Protein AF-E3S9B7-F1 (afdb_monomer)

Organism: Pyrenophora teres f. teres (strain 0-1) (NCBI:txid861557)

Solvent-accessible surface area (backbone atoms only — not comparable to full-atom values): 28725 Å² total; per-residue (Å²): 128,71,63,65,60,53,52,48,53,52,48,50,53,51,51,52,51,52,52,51,50,50,51,52,52,50,52,50,54,50,18,51,51,32,56,80,34,47,73,57,43,53,53,49,53,53,51,51,44,54,50,36,45,51,51,52,50,48,41,37,72,74,69,60,47,61,63,69,62,49,48,51,51,46,51,46,50,50,53,52,54,57,58,56,70,49,61,64,68,73,56,87,81,35,70,68,50,50,48,46,57,52,44,53,54,50,51,52,51,54,51,50,52,58,76,66,50,76,68,96,76,80,81,72,94,53,100,80,68,80,62,92,87,63,82,48,73,67,56,52,51,48,46,42,48,57,68,65,37,44,60,60,50,53,52,53,47,48,41,63,30,44,74,71,51,74,87,58,91,84,55,88,74,80,64,55,102,75,63,92,82,84,64,95,87,67,80,78,82,75,85,75,82,86,82,80,87,87,86,90,85,92,84,91,84,91,76,81,96,71,86,78,79,81,72,83,73,68,56,56,63,53,49,50,55,50,50,50,55,50,51,59,60,63,70,56,70,76,91,69,83,88,70,69,80,61,61,51,68,67,61,51,29,37,47,53,41,26,74,78,66,77,45,68,78,92,63,47,93,51,95,60,76,56,39,35,48,79,85,47,72,72,72,88,73,64,89,78,81,77,83,81,51,79,89,68,34,78,62,45,55,69,70,59,65,43,36,61,46,59,52,26,49,51,47,27,28,51,15,62,74,67,72,34,59,73,51,28,53,54,20,48,54,50,30,48,62,61,58,36,75,91,53,88,72,57,61,65,61,55,52,50,50,46,44,29,55,44,34,58,94,89,39,95,57,37,65,48,84,57,90,84,43,59,62,55,50,50,54,46,52,38,51,55,46,36,52,75,75,66,49,51,74,70,53,47,49,53,42,53,64,72,53,64,50,81,76,32,48,62,49,55,52,52,44,49,51,53,50,61,76,41,45,69,61,52,53,52,52,52,52,51,51,53,52,51,52,51,51,49,54,51,52,52,50,51,52,53,52,50,61,59,57,56,52,53,62,53,52,53,52,51,51,52,50,53,55,50,52,52,52,55,52,58,56,63,78,74,111

Structure (mmCIF, N/CA/C/O backbone):
data_AF-E3S9B7-F1
#
_entry.id   AF-E3S9B7-F1
#
loop_
_atom_site.group_PDB
_atom_site.id
_atom_site.type_symbol
_atom_site.label_atom_id
_atom_site.label_alt_id
_atom_site.label_comp_id
_atom_site.label_asym_id
_atom_site.label_entity_id
_atom_site.label_seq_id
_atom_site.pdbx_PDB_ins_code
_atom_site.Cartn_x
_atom_site.Cartn_y
_atom_site.Cartn_z
_atom_site.occupancy
_atom_site.B_iso_or_equiv
_atom_site.auth_seq_id
_atom_site.auth_comp_id
_atom_site.auth_asym_id
_atom_site.auth_atom_id
_atom_site.pdbx_PDB_model_num
ATOM 1 N N . MET A 1 1 ? 52.362 -28.811 9.371 1.00 60.09 1 MET A N 1
ATOM 2 C CA . MET A 1 1 ? 51.488 -28.134 10.358 1.00 60.09 1 MET A CA 1
ATOM 3 C C . MET A 1 1 ? 50.050 -28.290 9.885 1.00 60.09 1 MET A C 1
ATOM 5 O O . MET A 1 1 ? 49.670 -27.632 8.930 1.00 60.09 1 MET A O 1
ATOM 9 N N . TRP A 1 2 ? 49.288 -29.217 10.468 1.00 83.62 2 TRP A N 1
ATOM 10 C CA . TRP A 1 2 ? 47.997 -29.664 9.913 1.00 83.62 2 TRP A CA 1
ATOM 11 C C . TRP A 1 2 ? 46.781 -28.886 10.445 1.00 83.62 2 TRP A C 1
ATOM 13 O O . TRP A 1 2 ? 45.766 -28.796 9.766 1.00 83.62 2 TRP A O 1
ATOM 23 N N . ILE A 1 3 ? 46.903 -28.269 11.625 1.00 88.50 3 ILE A N 1
ATOM 24 C CA . ILE A 1 3 ? 45.806 -27.554 12.296 1.00 88.50 3 ILE A CA 1
ATOM 25 C C . ILE A 1 3 ? 45.472 -26.217 11.613 1.00 88.50 3 ILE A C 1
ATOM 27 O O . ILE A 1 3 ? 44.300 -25.916 11.422 1.00 88.50 3 ILE A O 1
ATOM 31 N N . LEU A 1 4 ? 46.475 -25.419 11.223 1.00 89.06 4 LEU A N 1
ATOM 32 C CA . LEU A 1 4 ? 46.253 -24.086 10.636 1.00 89.06 4 LEU A CA 1
ATOM 33 C C . LEU A 1 4 ? 45.492 -24.123 9.294 1.00 89.06 4 LEU A C 1
ATOM 35 O O . LEU A 1 4 ? 44.547 -23.352 9.150 1.00 89.06 4 LEU A O 1
ATOM 39 N N . PRO A 1 5 ? 45.810 -25.021 8.338 1.00 91.25 5 PRO A N 1
ATOM 40 C CA . PRO A 1 5 ? 45.013 -25.166 7.119 1.00 91.25 5 PRO A CA 1
ATOM 41 C C . PRO A 1 5 ? 43.574 -25.622 7.391 1.00 91.25 5 PRO A C 1
ATOM 43 O O . PRO A 1 5 ? 42.648 -25.108 6.773 1.00 91.25 5 PRO A O 1
ATOM 46 N N . LEU A 1 6 ? 43.370 -26.545 8.340 1.00 89.38 6 LEU A N 1
ATOM 47 C CA . LEU A 1 6 ? 42.041 -27.051 8.704 1.00 89.38 6 LEU A CA 1
ATOM 48 C C . LEU A 1 6 ? 41.181 -25.943 9.330 1.00 89.38 6 LEU A C 1
ATOM 50 O O . LEU A 1 6 ? 40.036 -25.745 8.928 1.00 89.38 6 LEU A O 1
ATOM 54 N N . LEU A 1 7 ? 41.768 -25.150 10.231 1.00 92.44 7 LEU A N 1
ATOM 55 C CA . LEU A 1 7 ? 41.134 -23.958 10.794 1.00 92.44 7 LEU A CA 1
ATOM 56 C C . LEU A 1 7 ? 40.845 -22.898 9.714 1.00 92.44 7 LEU A C 1
ATOM 58 O O . LEU A 1 7 ? 39.806 -22.248 9.763 1.00 92.44 7 LEU A O 1
ATOM 62 N N . GLY A 1 8 ? 41.719 -22.770 8.710 1.00 91.50 8 GLY A N 1
ATOM 63 C CA . GLY A 1 8 ? 41.504 -21.924 7.536 1.00 91.50 8 GLY A CA 1
ATOM 64 C C . GLY A 1 8 ? 40.293 -22.349 6.701 1.00 91.50 8 GLY A C 1
ATOM 65 O O . GLY A 1 8 ? 39.467 -21.504 6.367 1.00 91.50 8 GLY A O 1
ATOM 66 N N . TYR A 1 9 ? 40.123 -23.646 6.423 1.00 93.50 9 TYR A N 1
ATOM 67 C CA . TYR A 1 9 ? 38.936 -24.151 5.717 1.00 93.50 9 TYR A CA 1
ATOM 68 C C . TYR A 1 9 ? 37.648 -23.919 6.511 1.00 93.50 9 TYR A C 1
ATOM 70 O O . TYR A 1 9 ? 36.657 -23.466 5.942 1.00 93.50 9 TYR A O 1
ATOM 78 N N . VAL A 1 10 ? 37.672 -24.157 7.827 1.00 93.44 10 VAL A N 1
ATOM 79 C CA . VAL A 1 10 ? 36.535 -23.844 8.710 1.00 93.44 10 VAL A CA 1
ATOM 80 C C . VAL A 1 10 ? 36.228 -22.344 8.686 1.00 93.44 10 VAL A C 1
ATOM 82 O O . VAL A 1 10 ? 35.067 -21.963 8.573 1.00 93.44 10 VAL A O 1
ATOM 85 N N . GLY A 1 11 ? 37.256 -21.493 8.720 1.00 92.69 11 GLY A N 1
ATOM 86 C CA . GLY A 1 11 ? 37.117 -20.041 8.610 1.00 92.69 11 GLY A CA 1
ATOM 87 C C . GLY A 1 11 ? 36.523 -19.585 7.275 1.00 92.69 11 GLY A C 1
ATOM 88 O O . GLY A 1 11 ? 35.665 -18.710 7.272 1.00 92.69 11 GLY A O 1
ATOM 89 N N . ILE A 1 12 ? 36.908 -20.201 6.152 1.00 95.31 12 ILE A N 1
ATOM 90 C CA . ILE A 1 12 ? 36.329 -19.910 4.829 1.00 95.31 12 ILE A CA 1
ATOM 91 C C . ILE A 1 12 ? 34.856 -20.325 4.780 1.00 95.31 12 ILE A C 1
ATOM 93 O O . ILE A 1 12 ? 34.026 -19.549 4.312 1.00 95.31 12 ILE A O 1
ATOM 97 N N . VAL A 1 13 ? 34.512 -21.512 5.292 1.00 95.12 13 VAL A N 1
ATOM 98 C CA . VAL A 1 13 ? 33.120 -21.993 5.333 1.00 95.12 13 VAL A CA 1
ATOM 99 C C . VAL A 1 13 ? 32.259 -21.091 6.216 1.00 95.12 13 VAL A C 1
ATOM 101 O O . VAL A 1 13 ? 31.191 -20.657 5.788 1.00 95.12 13 VAL A O 1
ATOM 104 N N . LEU A 1 14 ? 32.734 -20.758 7.420 1.00 94.50 14 LEU A N 1
ATOM 105 C CA . LEU A 1 14 ? 32.034 -19.843 8.322 1.00 94.50 14 LEU A CA 1
ATOM 106 C C . LEU A 1 14 ? 31.927 -18.436 7.727 1.00 94.50 14 LEU A C 1
ATOM 108 O O . LEU A 1 14 ? 30.856 -17.843 7.772 1.00 94.50 14 LEU A O 1
ATOM 112 N N . GLY A 1 15 ? 33.001 -17.914 7.134 1.00 93.06 15 GLY A N 1
ATOM 113 C CA . GLY A 1 15 ? 33.011 -16.601 6.490 1.00 93.06 15 GLY A CA 1
ATOM 114 C C 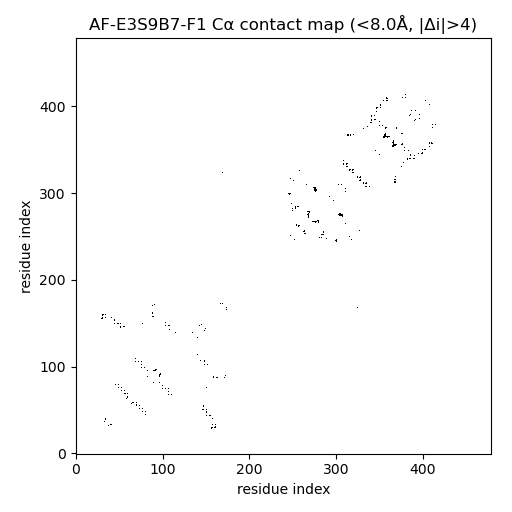. GLY A 1 15 ? 32.035 -16.521 5.318 1.00 93.06 15 GLY A C 1
ATOM 115 O O . GLY A 1 15 ? 31.271 -15.565 5.221 1.00 93.06 15 GLY A O 1
ATOM 116 N N . PHE A 1 16 ? 31.993 -17.553 4.472 1.00 94.69 16 PHE A N 1
ATOM 117 C CA . PHE A 1 16 ? 31.021 -17.658 3.386 1.00 94.69 16 PHE A CA 1
ATOM 118 C C . PHE A 1 16 ? 29.583 -17.747 3.915 1.00 94.69 16 PHE A C 1
ATOM 120 O O . PHE A 1 16 ? 28.701 -17.053 3.407 1.00 94.69 16 PHE A O 1
ATOM 127 N N . ALA A 1 17 ? 29.343 -18.536 4.969 1.00 93.06 17 ALA A N 1
ATOM 128 C CA . ALA A 1 17 ? 28.030 -18.636 5.602 1.00 93.06 17 ALA A CA 1
ATOM 129 C C . ALA A 1 17 ? 27.570 -17.289 6.183 1.00 93.06 17 ALA A C 1
ATOM 131 O O . ALA A 1 17 ? 26.459 -16.849 5.892 1.00 93.06 17 ALA A O 1
ATOM 132 N N . PHE A 1 18 ? 28.432 -16.594 6.933 1.00 93.44 18 PHE A N 1
ATOM 133 C CA . PHE A 1 18 ? 28.127 -15.272 7.485 1.00 93.44 18 PHE A CA 1
ATOM 134 C C . PHE A 1 18 ? 27.903 -14.218 6.399 1.00 93.44 18 PHE A C 1
ATOM 136 O O . PHE A 1 18 ? 26.962 -13.439 6.512 1.00 93.44 18 PHE A O 1
ATOM 143 N N . LEU A 1 19 ? 28.711 -14.209 5.334 1.00 93.50 19 LEU A N 1
ATOM 144 C CA . LEU A 1 19 ? 28.517 -13.304 4.199 1.00 93.50 19 LEU A CA 1
ATOM 145 C C . LEU A 1 19 ? 27.169 -13.552 3.513 1.00 93.50 19 LEU A C 1
ATOM 147 O O . LEU A 1 19 ? 26.436 -12.608 3.227 1.00 93.50 19 LEU A O 1
ATOM 151 N N . THR A 1 20 ? 26.820 -14.819 3.288 1.00 93.44 20 THR A N 1
ATOM 152 C CA . THR A 1 20 ? 25.546 -15.194 2.662 1.00 93.44 20 THR A CA 1
ATOM 153 C C . THR A 1 20 ? 24.365 -14.799 3.547 1.00 93.44 20 THR A C 1
ATOM 155 O O . THR A 1 20 ? 23.406 -14.211 3.053 1.00 93.44 20 THR A O 1
ATOM 158 N N . LEU A 1 21 ? 24.451 -15.050 4.860 1.00 90.56 21 LEU A N 1
ATOM 159 C CA . LEU A 1 21 ? 23.437 -14.627 5.829 1.00 90.56 21 LEU A CA 1
ATOM 160 C C . LEU A 1 21 ? 23.301 -13.102 5.895 1.00 90.56 21 LEU A C 1
ATOM 162 O O . LEU A 1 21 ? 22.181 -12.613 5.973 1.00 90.56 21 LEU A O 1
ATOM 166 N N . ALA A 1 22 ? 24.406 -12.356 5.824 1.00 93.44 22 ALA A N 1
ATOM 167 C CA . ALA A 1 22 ? 24.391 -10.894 5.828 1.00 93.44 22 ALA A CA 1
ATOM 168 C C . ALA A 1 22 ? 23.742 -10.310 4.562 1.00 93.44 22 ALA A C 1
ATOM 170 O O . ALA A 1 22 ? 22.983 -9.347 4.644 1.00 93.44 22 ALA A O 1
ATOM 171 N N . ILE A 1 23 ? 24.005 -10.901 3.390 1.00 89.44 23 ILE A N 1
ATOM 172 C CA . ILE A 1 23 ? 23.344 -10.496 2.141 1.00 89.44 23 ILE A CA 1
ATOM 173 C C . ILE A 1 23 ? 21.855 -10.851 2.202 1.00 89.44 23 ILE A C 1
ATOM 175 O O . ILE A 1 23 ? 21.021 -10.013 1.875 1.00 89.44 23 ILE A O 1
ATOM 179 N N . ALA A 1 24 ? 21.510 -12.057 2.659 1.00 87.50 24 ALA A N 1
ATOM 180 C CA . ALA A 1 24 ? 20.122 -12.493 2.779 1.00 87.50 24 ALA A CA 1
ATOM 181 C C . ALA A 1 24 ? 19.318 -11.609 3.747 1.00 87.50 24 ALA A C 1
ATOM 183 O O . ALA A 1 24 ? 18.222 -11.174 3.401 1.00 87.50 24 ALA A O 1
ATOM 184 N N . SER A 1 25 ? 19.870 -11.289 4.923 1.00 88.75 25 SER A N 1
ATOM 185 C CA . SER A 1 25 ? 19.211 -10.408 5.893 1.00 88.75 25 SER A CA 1
ATOM 186 C C . SER A 1 25 ? 19.112 -8.964 5.397 1.00 88.75 25 SER A C 1
ATOM 188 O O . SER A 1 25 ? 18.080 -8.327 5.592 1.00 88.75 25 SER A O 1
ATOM 190 N N . GLY A 1 26 ? 20.136 -8.460 4.698 1.00 86.75 26 GLY A N 1
ATOM 191 C CA . GLY A 1 26 ? 20.104 -7.138 4.074 1.00 86.75 26 GLY A CA 1
ATOM 192 C C . GLY A 1 26 ? 19.040 -7.025 2.980 1.00 86.75 26 GLY A C 1
ATOM 193 O O . GLY A 1 26 ? 18.303 -6.044 2.942 1.00 86.75 26 GLY A O 1
ATOM 194 N N . LEU A 1 27 ? 18.917 -8.040 2.120 1.00 84.69 27 LEU A N 1
ATOM 195 C CA . LEU A 1 27 ? 17.878 -8.091 1.087 1.00 84.69 27 LEU A CA 1
ATOM 196 C C . LEU A 1 27 ? 16.475 -8.225 1.688 1.00 84.69 27 LEU A C 1
ATOM 198 O O . LEU A 1 27 ? 15.564 -7.558 1.210 1.00 84.69 27 LEU A O 1
ATOM 202 N N . TYR A 1 28 ? 16.318 -9.021 2.751 1.00 84.50 28 TYR A N 1
ATOM 203 C CA . TYR A 1 28 ? 15.058 -9.145 3.488 1.00 84.50 28 TYR A CA 1
ATOM 204 C C . TYR A 1 28 ? 14.620 -7.802 4.094 1.00 84.50 28 TYR A C 1
ATOM 206 O O . TYR A 1 28 ? 13.488 -7.362 3.893 1.00 84.50 28 TYR A O 1
ATOM 214 N N . TYR A 1 29 ? 15.540 -7.098 4.759 1.00 85.19 29 TYR A N 1
ATOM 215 C CA . TYR A 1 29 ? 15.263 -5.774 5.319 1.00 85.19 29 TYR A CA 1
ATOM 216 C C . TYR A 1 29 ? 14.918 -4.747 4.231 1.00 85.19 29 TYR A C 1
ATOM 218 O O . TYR A 1 29 ? 14.015 -3.929 4.391 1.00 85.19 29 TYR A O 1
ATOM 226 N N . LEU A 1 30 ? 15.606 -4.806 3.085 1.00 82.06 30 LEU A N 1
ATOM 227 C CA . LEU A 1 30 ? 15.277 -3.963 1.937 1.00 82.06 30 LEU A CA 1
ATOM 228 C C . LEU A 1 30 ? 13.892 -4.279 1.363 1.00 82.06 30 LEU A C 1
ATOM 230 O O . LEU A 1 30 ? 13.188 -3.341 0.996 1.00 82.06 30 LEU A O 1
ATOM 234 N N . SER A 1 31 ? 13.481 -5.549 1.291 1.00 81.25 31 SER A N 1
ATOM 235 C CA . SER A 1 31 ? 12.124 -5.893 0.850 1.00 81.25 31 SER A CA 1
ATOM 236 C C . SER A 1 31 ? 11.055 -5.392 1.820 1.00 81.25 31 SER A C 1
ATOM 238 O O . SER A 1 31 ? 10.064 -4.834 1.361 1.00 81.25 31 SER A O 1
ATOM 240 N N . GLU A 1 32 ? 11.290 -5.481 3.131 1.00 83.75 32 GLU A N 1
ATOM 241 C CA . GLU A 1 32 ? 10.376 -4.962 4.159 1.00 83.75 32 GLU A CA 1
ATOM 242 C C . GLU A 1 32 ? 10.230 -3.433 4.058 1.00 83.75 32 GLU A C 1
ATOM 244 O O . GLU A 1 32 ? 9.120 -2.908 4.045 1.00 83.75 32 GLU A O 1
ATOM 249 N N . LEU A 1 33 ? 11.336 -2.705 3.850 1.00 80.81 33 LEU A N 1
ATOM 250 C CA . LEU A 1 33 ? 11.296 -1.257 3.600 1.00 80.81 33 LEU A CA 1
ATOM 251 C C . LEU A 1 33 ? 10.549 -0.886 2.312 1.00 80.81 33 LEU A C 1
ATOM 253 O O . LEU A 1 33 ? 9.896 0.158 2.245 1.00 80.81 33 LEU A O 1
ATOM 257 N N . VAL A 1 34 ? 10.674 -1.700 1.262 1.00 80.75 34 VAL A N 1
ATOM 258 C CA . VAL A 1 34 ? 9.939 -1.480 0.010 1.00 80.75 34 VAL A CA 1
ATOM 259 C C . VAL A 1 34 ? 8.445 -1.729 0.205 1.00 80.75 34 VAL A C 1
ATOM 261 O O . VAL A 1 34 ? 7.641 -0.984 -0.359 1.00 80.75 34 VAL A O 1
ATOM 264 N N . GLU A 1 35 ? 8.082 -2.723 1.014 1.00 77.88 35 GLU A N 1
ATOM 265 C CA . GLU A 1 35 ? 6.702 -3.043 1.380 1.00 77.88 35 GLU A CA 1
ATOM 266 C C . GLU A 1 35 ? 6.070 -1.931 2.235 1.00 77.88 35 GLU A C 1
ATOM 268 O O . GLU A 1 35 ? 4.998 -1.426 1.897 1.00 77.88 35 GLU A O 1
ATOM 273 N N . GLU A 1 36 ? 6.767 -1.457 3.275 1.00 81.25 36 GLU A N 1
ATOM 274 C CA . GLU A 1 36 ? 6.281 -0.391 4.164 1.00 81.25 36 GLU A CA 1
ATOM 275 C C . GLU A 1 36 ? 6.200 0.975 3.452 1.00 81.25 36 GLU A C 1
ATOM 277 O O . GLU A 1 36 ? 5.323 1.803 3.726 1.00 81.25 36 GLU A O 1
ATOM 282 N N . HIS A 1 37 ? 7.104 1.235 2.500 1.00 82.94 37 HIS A N 1
ATOM 283 C CA . HIS A 1 37 ? 7.231 2.533 1.833 1.00 82.94 37 HIS A CA 1
ATOM 284 C C . HIS A 1 37 ? 7.211 2.444 0.300 1.00 82.94 37 HIS A C 1
ATOM 286 O O . HIS A 1 37 ? 8.026 3.067 -0.390 1.00 82.94 37 HIS A O 1
ATOM 292 N N . THR A 1 38 ? 6.214 1.757 -0.262 1.00 81.50 38 THR A N 1
ATOM 293 C CA . THR A 1 38 ? 6.054 1.551 -1.720 1.00 81.50 38 THR A CA 1
ATOM 294 C C . THR A 1 38 ? 6.118 2.839 -2.557 1.00 81.50 38 THR A C 1
ATOM 296 O O . THR A 1 38 ? 6.721 2.865 -3.633 1.00 81.50 38 THR A O 1
ATOM 299 N N . VAL A 1 39 ? 5.556 3.952 -2.066 1.00 81.44 39 VAL A N 1
ATOM 300 C CA . VAL A 1 39 ? 5.591 5.258 -2.757 1.00 81.44 39 VAL A CA 1
ATOM 301 C C . VAL A 1 39 ? 7.012 5.824 -2.814 1.00 81.44 39 VAL A C 1
ATOM 303 O O . VAL A 1 39 ? 7.417 6.398 -3.832 1.00 81.44 39 VAL A O 1
ATOM 306 N N . PHE A 1 40 ? 7.778 5.672 -1.731 1.00 82.81 40 PHE A N 1
ATOM 307 C CA . PHE A 1 40 ? 9.176 6.087 -1.687 1.00 82.81 40 PHE A CA 1
ATOM 308 C C . PHE A 1 40 ? 10.038 5.175 -2.563 1.00 82.81 40 PHE A C 1
ATOM 310 O O . PHE A 1 40 ? 10.815 5.688 -3.368 1.00 82.81 40 PHE A O 1
ATOM 317 N N . ALA A 1 41 ? 9.830 3.857 -2.495 1.00 84.81 41 ALA A N 1
ATOM 318 C CA . ALA A 1 41 ? 10.521 2.875 -3.326 1.00 84.81 41 ALA A CA 1
ATOM 319 C C . ALA A 1 41 ? 10.322 3.155 -4.823 1.00 84.81 41 ALA A C 1
ATOM 321 O O . ALA A 1 41 ? 11.295 3.266 -5.569 1.00 84.81 41 ALA A O 1
ATOM 322 N N . LYS A 1 42 ? 9.079 3.407 -5.258 1.00 84.62 42 LYS A N 1
ATOM 323 C CA . LYS A 1 42 ? 8.773 3.785 -6.647 1.00 84.62 42 LYS A CA 1
ATOM 324 C C . LYS A 1 42 ? 9.525 5.049 -7.069 1.00 84.62 42 LYS A C 1
ATOM 326 O O . LYS A 1 42 ? 10.144 5.073 -8.132 1.00 84.62 42 LYS A O 1
ATOM 331 N N . LYS A 1 43 ? 9.510 6.101 -6.239 1.00 87.12 43 LYS A N 1
ATOM 332 C CA . LYS A 1 43 ? 10.242 7.353 -6.514 1.00 87.12 43 LYS A CA 1
ATOM 333 C C . LYS A 1 43 ? 11.756 7.131 -6.570 1.00 87.12 43 LYS A C 1
ATOM 335 O O . LYS A 1 43 ? 12.413 7.708 -7.435 1.00 87.12 43 LYS A O 1
ATOM 340 N N . LEU A 1 44 ? 12.303 6.310 -5.675 1.00 89.12 44 LEU A N 1
ATOM 341 C CA . LEU A 1 44 ? 13.721 5.965 -5.641 1.00 89.12 44 LEU A CA 1
ATOM 342 C C . LEU A 1 44 ? 14.131 5.193 -6.900 1.00 89.12 44 LEU A C 1
ATOM 344 O O . LEU A 1 44 ? 15.114 5.567 -7.530 1.00 89.12 44 LEU A O 1
ATOM 348 N N . LEU A 1 45 ? 13.346 4.202 -7.327 1.00 88.50 45 LEU A N 1
ATOM 349 C CA . LEU A 1 45 ? 13.600 3.426 -8.546 1.00 88.50 45 LEU A CA 1
ATOM 350 C C . LEU A 1 45 ? 13.595 4.308 -9.800 1.00 88.50 45 LEU A C 1
ATOM 352 O O . LEU A 1 45 ? 14.512 4.210 -10.613 1.00 88.50 45 LEU A O 1
ATOM 356 N N . TYR A 1 46 ? 12.639 5.238 -9.927 1.00 88.81 46 TYR A N 1
ATOM 357 C CA . TYR A 1 46 ? 12.671 6.225 -11.014 1.00 88.81 46 TYR A CA 1
ATOM 358 C C . TYR A 1 46 ? 13.936 7.095 -10.961 1.00 88.81 46 TYR A C 1
ATOM 360 O O . TYR A 1 46 ? 14.575 7.297 -11.991 1.00 88.81 46 TYR A O 1
ATOM 368 N N . ARG A 1 47 ? 14.341 7.580 -9.777 1.00 90.25 47 ARG A N 1
ATOM 369 C CA . ARG A 1 47 ? 15.578 8.370 -9.614 1.00 90.25 47 ARG A CA 1
ATOM 370 C C . ARG A 1 47 ? 16.831 7.574 -9.984 1.00 90.25 47 ARG A C 1
ATOM 372 O O . ARG A 1 47 ? 17.706 8.128 -10.642 1.00 90.25 47 ARG A O 1
ATOM 379 N N . LEU A 1 48 ? 16.903 6.295 -9.608 1.00 90.62 48 LEU A N 1
ATOM 380 C CA . LEU A 1 48 ? 18.004 5.405 -9.980 1.00 90.62 48 LEU A CA 1
ATOM 381 C C . LEU A 1 48 ? 18.066 5.199 -11.496 1.00 90.62 48 LEU A C 1
ATOM 383 O O . LEU A 1 48 ? 19.143 5.314 -12.071 1.00 90.62 48 LEU A O 1
ATOM 387 N N . ILE A 1 49 ? 16.922 4.982 -12.155 1.00 90.81 49 ILE A N 1
ATOM 388 C CA . ILE A 1 49 ? 16.856 4.861 -13.618 1.00 90.81 49 ILE A CA 1
ATOM 389 C C . ILE A 1 49 ? 17.357 6.137 -14.296 1.00 90.81 49 ILE A C 1
ATOM 391 O O . ILE A 1 49 ? 18.218 6.057 -15.169 1.00 90.81 49 ILE A O 1
ATOM 395 N N . TYR A 1 50 ? 16.871 7.313 -13.883 1.00 90.81 50 TYR A N 1
ATOM 396 C CA . TYR A 1 50 ? 17.343 8.581 -14.446 1.00 90.81 50 TYR A CA 1
ATOM 397 C C . TYR A 1 50 ? 18.840 8.797 -14.203 1.00 90.81 50 TYR A C 1
ATOM 399 O O . TYR A 1 50 ? 19.536 9.251 -15.108 1.00 90.81 50 TYR A O 1
ATOM 407 N N . GLY A 1 51 ? 19.344 8.435 -13.019 1.00 92.56 51 GLY A N 1
ATOM 408 C CA . GLY A 1 51 ? 20.766 8.509 -12.689 1.00 92.56 51 GLY A CA 1
ATOM 409 C C . GLY A 1 51 ? 21.623 7.617 -13.587 1.00 92.56 51 GLY A C 1
ATOM 410 O O . GLY A 1 51 ? 22.589 8.095 -14.175 1.00 92.56 51 GLY A O 1
ATOM 411 N N . VAL A 1 52 ? 21.242 6.347 -13.759 1.00 92.19 52 VAL A N 1
ATOM 412 C CA . VAL A 1 52 ? 21.972 5.408 -14.626 1.00 92.19 52 VAL A CA 1
ATOM 413 C C . VAL A 1 52 ? 21.908 5.835 -16.090 1.00 92.19 52 VAL A C 1
ATOM 415 O O . VAL A 1 52 ? 22.932 5.826 -16.766 1.00 92.19 52 VAL A O 1
ATOM 418 N N . VAL A 1 53 ? 20.748 6.281 -16.582 1.00 90.69 53 VAL A N 1
ATOM 419 C CA . VAL A 1 53 ? 20.621 6.805 -17.951 1.00 90.69 53 VAL A CA 1
ATOM 420 C C . VAL A 1 53 ? 21.497 8.045 -18.145 1.00 90.69 53 VAL A C 1
ATOM 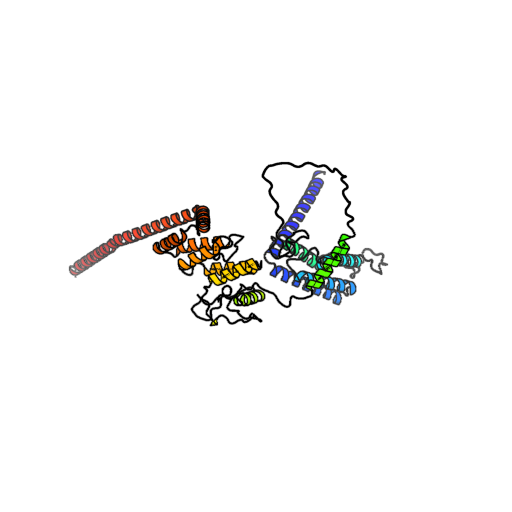422 O O . VAL A 1 53 ? 22.184 8.142 -19.159 1.00 90.69 53 VAL A O 1
ATOM 425 N N . ALA A 1 54 ? 21.536 8.963 -17.176 1.00 91.56 54 ALA A N 1
ATOM 426 C CA . ALA A 1 54 ? 22.402 10.139 -17.236 1.00 91.56 54 ALA A CA 1
ATOM 427 C C . ALA A 1 54 ? 23.890 9.757 -17.268 1.00 91.56 54 ALA A C 1
ATOM 429 O O . ALA A 1 54 ? 24.633 10.291 -18.089 1.00 91.56 54 ALA A O 1
ATOM 430 N N . ILE A 1 55 ? 24.313 8.797 -16.436 1.00 90.56 55 ILE A N 1
ATOM 431 C CA . ILE A 1 55 ? 25.685 8.267 -16.446 1.00 90.56 55 ILE A CA 1
ATOM 432 C C . ILE A 1 55 ? 25.991 7.595 -17.791 1.00 90.56 55 ILE A C 1
ATOM 434 O O . ILE A 1 55 ? 27.035 7.860 -18.378 1.00 90.56 55 ILE A O 1
ATOM 438 N N . GLN A 1 56 ? 25.073 6.794 -18.336 1.00 87.00 56 GLN A N 1
ATOM 439 C CA . GLN A 1 56 ? 25.251 6.128 -19.629 1.00 87.00 56 GLN A CA 1
ATOM 440 C C . GLN A 1 56 ? 25.391 7.135 -20.782 1.00 87.00 56 GLN A C 1
ATOM 442 O O . GLN A 1 56 ? 26.192 6.931 -21.694 1.00 87.00 56 GLN A O 1
ATOM 447 N N . ILE A 1 57 ? 24.629 8.233 -20.740 1.00 87.19 57 ILE A N 1
ATOM 448 C CA . ILE A 1 57 ? 24.733 9.337 -21.700 1.00 87.19 57 ILE A CA 1
ATOM 449 C C . ILE A 1 57 ? 26.067 10.075 -21.524 1.00 87.19 57 ILE A C 1
ATOM 451 O O . ILE A 1 57 ? 26.723 10.387 -22.516 1.00 87.19 57 ILE A O 1
ATOM 455 N N . LEU A 1 58 ? 26.506 10.318 -20.287 1.00 88.25 58 LEU A N 1
ATOM 456 C CA . LEU A 1 58 ? 27.798 10.947 -20.015 1.00 88.25 58 LEU A CA 1
ATOM 457 C C . LEU A 1 58 ? 28.956 10.100 -20.564 1.00 88.25 58 LEU A C 1
ATOM 459 O O . LEU A 1 58 ? 29.800 10.628 -21.283 1.00 88.25 58 LEU A O 1
ATOM 463 N N . LEU A 1 59 ? 28.941 8.787 -20.314 1.00 85.69 59 LEU A N 1
ATOM 464 C CA . LEU A 1 59 ? 29.911 7.828 -20.860 1.00 85.69 59 LEU A CA 1
ATOM 465 C C . LEU A 1 59 ? 29.876 7.786 -22.398 1.00 85.69 59 LEU A C 1
ATOM 467 O O . LEU A 1 59 ? 30.902 7.618 -23.053 1.00 85.69 59 LEU A O 1
ATOM 471 N N . LEU A 1 60 ? 28.700 7.974 -23.003 1.00 85.19 60 LEU A N 1
ATOM 472 C CA . LEU A 1 60 ? 28.566 8.048 -24.457 1.00 85.19 60 LEU A CA 1
ATOM 473 C C . LEU A 1 60 ? 29.244 9.299 -25.040 1.00 85.19 60 LEU A C 1
ATOM 475 O O . LEU A 1 60 ? 29.923 9.198 -26.060 1.00 85.19 60 LEU A O 1
ATOM 479 N N . PHE A 1 61 ? 29.063 10.466 -24.415 1.00 84.31 61 PHE A N 1
ATOM 480 C CA . PHE A 1 61 ? 29.596 11.734 -24.927 1.00 84.31 61 PHE A CA 1
ATOM 481 C C . PHE A 1 61 ? 31.069 11.971 -24.575 1.00 84.31 61 PHE A C 1
ATOM 483 O O . PHE A 1 61 ? 31.806 12.505 -25.403 1.00 84.31 61 PHE A O 1
ATOM 490 N N . VAL A 1 62 ? 31.495 11.588 -23.369 1.00 83.94 62 VAL A N 1
ATOM 491 C CA . VAL A 1 62 ? 32.859 11.821 -22.870 1.00 83.94 62 VAL A CA 1
ATOM 492 C C . VAL A 1 62 ? 33.794 10.704 -23.330 1.00 83.94 62 VAL A C 1
ATOM 494 O O . VAL A 1 62 ? 34.778 10.978 -24.017 1.00 83.94 62 VAL A O 1
ATOM 497 N N . ASP A 1 63 ? 33.437 9.449 -23.046 1.00 76.94 63 ASP A N 1
ATOM 498 C CA . ASP A 1 63 ? 34.293 8.279 -23.294 1.00 76.94 63 ASP A CA 1
ATOM 499 C C . ASP A 1 63 ? 34.032 7.609 -24.655 1.00 76.94 63 ASP A C 1
ATOM 501 O O . ASP A 1 63 ? 34.656 6.603 -24.993 1.00 76.94 63 ASP A O 1
ATOM 505 N N . LYS A 1 64 ? 33.131 8.181 -25.472 1.00 79.50 64 LYS A N 1
ATOM 506 C CA . LYS A 1 64 ? 32.812 7.739 -26.846 1.00 79.50 64 LYS A CA 1
ATOM 507 C C . LYS A 1 64 ? 32.453 6.254 -26.936 1.00 79.50 64 LYS A C 1
ATOM 509 O O . LYS A 1 64 ? 32.847 5.558 -27.874 1.00 79.50 64 LYS A O 1
ATOM 514 N N . PHE A 1 65 ? 31.685 5.769 -25.962 1.00 78.69 65 PHE A N 1
ATOM 515 C CA . PHE A 1 65 ? 31.219 4.385 -25.940 1.00 78.69 65 PHE A CA 1
ATOM 516 C C . PHE A 1 65 ? 30.412 4.028 -27.206 1.00 78.69 65 PHE A C 1
ATOM 518 O O . PHE A 1 65 ? 29.796 4.896 -27.829 1.00 78.69 65 PHE A O 1
ATOM 525 N N . PRO A 1 66 ? 30.381 2.747 -27.614 1.00 81.38 66 PRO A N 1
ATOM 526 C CA . PRO A 1 66 ? 29.665 2.320 -28.812 1.00 81.38 66 PRO A CA 1
ATOM 527 C C . PRO A 1 66 ? 28.176 2.683 -28.738 1.00 81.38 66 PRO A C 1
ATOM 529 O O . PRO A 1 66 ? 27.430 2.169 -27.900 1.00 81.38 66 PRO A O 1
ATOM 532 N N . ILE A 1 67 ? 27.737 3.534 -29.671 1.00 81.31 67 ILE A N 1
ATOM 533 C CA . ILE A 1 67 ? 26.384 4.114 -29.703 1.00 81.31 67 ILE A CA 1
ATOM 534 C C . ILE A 1 67 ? 25.309 3.019 -29.690 1.00 81.31 67 ILE A C 1
ATOM 536 O O . ILE A 1 67 ? 24.310 3.158 -28.992 1.00 81.31 67 ILE A O 1
ATOM 540 N N . GLY A 1 68 ? 25.529 1.902 -30.394 1.00 82.69 68 GLY A N 1
ATOM 541 C CA . GLY A 1 68 ? 24.576 0.787 -30.440 1.00 82.69 68 GLY A CA 1
ATOM 542 C C . GLY A 1 68 ? 24.348 0.105 -29.085 1.00 82.69 68 GLY A C 1
ATOM 543 O O . GLY A 1 68 ? 23.202 -0.142 -28.713 1.00 82.69 68 GLY A O 1
ATOM 544 N N . LEU A 1 69 ? 25.413 -0.157 -28.318 1.00 83.25 69 LEU A N 1
ATOM 545 C CA . LEU A 1 69 ? 25.306 -0.800 -26.999 1.00 83.25 69 LEU A CA 1
ATOM 546 C C . LEU A 1 69 ? 24.757 0.165 -25.945 1.00 83.25 69 LEU A C 1
ATOM 548 O O . LEU A 1 69 ? 23.920 -0.220 -25.129 1.00 83.25 69 LEU A O 1
ATOM 552 N N . SER A 1 70 ? 25.165 1.435 -25.997 1.00 84.75 70 SER A N 1
ATOM 553 C CA . SER A 1 70 ? 24.616 2.469 -25.116 1.00 84.75 70 SER A CA 1
ATOM 554 C C . SER A 1 70 ? 23.136 2.736 -25.399 1.00 84.75 70 SER A C 1
ATOM 556 O O . SER A 1 70 ? 22.357 2.832 -24.455 1.00 84.75 70 SER A O 1
ATOM 558 N N . ALA A 1 71 ? 22.714 2.773 -26.668 1.00 85.75 71 ALA A N 1
ATOM 559 C CA . ALA A 1 71 ? 21.303 2.909 -27.031 1.00 85.75 71 ALA A CA 1
ATOM 560 C C . ALA A 1 71 ? 20.471 1.717 -26.537 1.00 85.75 71 ALA A C 1
ATOM 562 O O . ALA A 1 71 ? 19.407 1.920 -25.956 1.00 85.75 71 ALA A O 1
ATOM 563 N N . LEU A 1 72 ? 20.975 0.486 -26.689 1.00 88.25 72 LEU A N 1
ATOM 564 C CA . LEU A 1 72 ? 20.317 -0.710 -26.156 1.00 88.25 72 LEU A CA 1
ATOM 565 C C . LEU A 1 72 ? 20.171 -0.642 -24.632 1.00 88.25 72 LEU A C 1
ATOM 567 O O . LEU A 1 72 ? 19.093 -0.937 -24.111 1.00 88.25 72 LEU A O 1
ATOM 571 N N . SER A 1 73 ? 21.215 -0.206 -23.919 1.00 86.88 73 SER A N 1
ATOM 572 C CA . SER A 1 73 ? 21.160 -0.030 -22.465 1.00 86.88 73 SER A CA 1
ATOM 573 C C . SER A 1 73 ? 20.109 1.016 -22.072 1.00 86.88 73 SER A C 1
ATOM 575 O O . SER A 1 73 ? 19.261 0.742 -21.225 1.00 86.88 73 SER A O 1
ATOM 577 N N . VAL A 1 74 ? 20.075 2.179 -22.732 1.00 88.38 74 VAL A N 1
ATOM 578 C CA . VAL A 1 74 ? 19.090 3.244 -22.454 1.00 88.38 74 VAL A CA 1
ATOM 579 C C . VAL A 1 74 ? 17.656 2.789 -22.752 1.00 88.38 74 VAL A C 1
ATOM 581 O O . VAL A 1 74 ? 16.764 3.006 -21.932 1.00 88.38 74 VAL A O 1
ATOM 584 N N . VAL A 1 75 ? 17.424 2.106 -23.878 1.00 89.06 75 VAL A N 1
ATOM 585 C CA . VAL A 1 75 ? 16.104 1.546 -24.220 1.00 89.06 75 VAL A CA 1
ATOM 586 C C . VAL A 1 75 ? 15.672 0.503 -23.190 1.00 89.06 75 VAL A C 1
ATOM 588 O O . VAL A 1 75 ? 14.523 0.522 -22.750 1.00 89.06 75 VAL A O 1
ATOM 591 N N . SER A 1 76 ? 16.594 -0.353 -22.742 1.00 88.69 76 SER A N 1
ATOM 592 C CA . SER A 1 76 ? 16.319 -1.337 -21.689 1.00 88.69 76 SER A CA 1
ATOM 593 C C . SER A 1 76 ? 15.884 -0.652 -20.389 1.00 88.69 76 SER A C 1
ATOM 595 O O . SER A 1 76 ? 14.875 -1.036 -19.807 1.00 88.69 76 SER A O 1
ATOM 597 N N . HIS A 1 77 ? 16.558 0.432 -19.990 1.00 88.25 77 HIS A N 1
ATOM 598 C CA . HIS A 1 77 ? 16.173 1.245 -18.831 1.00 88.25 77 HIS A CA 1
ATOM 599 C C . HIS A 1 77 ? 14.816 1.951 -18.999 1.00 88.25 77 HIS A C 1
ATOM 601 O O . HIS A 1 77 ? 14.076 2.103 -18.025 1.00 88.25 77 HIS A O 1
ATOM 607 N N . GLY A 1 78 ? 14.439 2.319 -20.226 1.00 87.12 78 GLY A N 1
ATOM 608 C CA . GLY A 1 78 ? 13.093 2.802 -20.544 1.00 87.12 78 GLY A CA 1
ATOM 609 C C . GLY A 1 78 ? 12.020 1.720 -20.376 1.00 87.12 78 GLY A C 1
ATOM 610 O O . GLY A 1 78 ? 10.963 1.976 -19.799 1.00 87.12 78 GLY A O 1
ATOM 611 N N . ILE A 1 79 ? 12.310 0.488 -20.801 1.00 86.56 79 ILE A N 1
ATOM 612 C CA . ILE A 1 79 ? 11.416 -0.666 -20.618 1.00 86.56 79 ILE A CA 1
ATOM 613 C C . ILE A 1 79 ? 11.291 -1.020 -19.127 1.00 86.56 79 ILE A C 1
ATOM 615 O O . ILE A 1 79 ? 10.189 -1.283 -18.645 1.00 86.56 79 ILE A O 1
ATOM 619 N N . TYR A 1 80 ? 12.380 -0.919 -18.363 1.00 86.88 80 TYR A N 1
ATOM 620 C CA . TYR A 1 80 ? 12.360 -1.049 -16.903 1.00 86.88 80 TYR A CA 1
ATOM 621 C C . TYR A 1 80 ? 11.476 0.020 -16.240 1.00 86.88 80 TYR A C 1
ATOM 623 O O . TYR A 1 80 ? 10.676 -0.293 -15.357 1.00 86.88 80 TYR A O 1
ATOM 631 N N . ALA A 1 81 ? 11.539 1.270 -16.711 1.00 84.50 81 ALA A N 1
ATOM 632 C CA . ALA A 1 81 ? 10.652 2.338 -16.250 1.00 84.50 81 ALA A CA 1
ATOM 633 C C . ALA A 1 81 ? 9.179 2.087 -16.616 1.00 84.50 81 ALA A C 1
ATOM 635 O O . ALA A 1 81 ? 8.276 2.434 -15.855 1.00 84.50 81 ALA A O 1
ATOM 636 N N . GLN A 1 82 ? 8.912 1.454 -17.759 1.00 81.62 82 GLN A N 1
ATOM 637 C CA . GLN A 1 82 ? 7.555 1.078 -18.150 1.00 81.62 82 GLN A CA 1
ATOM 638 C C . GLN A 1 82 ? 6.983 -0.012 -17.236 1.00 81.62 82 GLN A C 1
ATOM 640 O O . GLN A 1 82 ? 5.804 0.049 -16.881 1.00 81.62 82 GLN A O 1
ATOM 645 N N . ASN A 1 83 ? 7.828 -0.943 -16.787 1.00 77.69 83 ASN A N 1
ATOM 646 C CA . ASN A 1 83 ? 7.460 -1.973 -15.819 1.00 77.69 83 ASN A CA 1
ATOM 647 C C . ASN A 1 83 ? 7.054 -1.363 -14.453 1.00 77.69 83 ASN A C 1
ATOM 649 O O . ASN A 1 83 ? 6.088 -1.791 -13.825 1.00 77.69 83 ASN A O 1
ATOM 653 N N . LEU A 1 84 ? 7.681 -0.249 -14.051 1.00 74.19 84 LEU A N 1
ATOM 654 C CA . LEU A 1 84 ? 7.327 0.507 -12.836 1.00 74.19 84 LEU A CA 1
ATOM 655 C C . LEU A 1 84 ? 5.952 1.200 -12.875 1.00 74.19 84 LEU A C 1
ATOM 657 O O . LEU A 1 84 ? 5.503 1.728 -11.851 1.00 74.19 84 LEU A O 1
ATOM 661 N N . ARG A 1 85 ? 5.253 1.246 -14.019 1.00 66.12 85 ARG A N 1
ATOM 662 C CA . ARG A 1 85 ? 3.902 1.838 -14.081 1.00 66.12 85 ARG A CA 1
ATOM 663 C C . ARG A 1 85 ? 2.884 1.024 -13.285 1.00 66.12 85 ARG A C 1
ATOM 665 O O . ARG A 1 85 ? 2.038 1.633 -12.635 1.00 66.12 85 ARG A O 1
ATOM 672 N N . ARG A 1 86 ? 3.019 -0.306 -13.286 1.00 63.75 86 ARG A N 1
ATOM 673 C CA . ARG A 1 86 ? 2.152 -1.257 -12.563 1.00 63.75 86 ARG A CA 1
ATOM 674 C C . ARG A 1 86 ? 2.662 -1.600 -11.156 1.00 63.75 86 ARG A C 1
ATOM 676 O O . ARG A 1 86 ? 2.059 -2.402 -10.462 1.00 63.75 86 ARG A O 1
ATOM 683 N N . PHE A 1 87 ? 3.743 -0.957 -10.709 1.00 64.62 87 PHE A N 1
ATOM 684 C CA . PHE A 1 87 ? 4.297 -1.141 -9.367 1.00 64.62 87 PHE A CA 1
ATOM 685 C C . PHE A 1 87 ? 3.248 -0.857 -8.272 1.00 64.62 87 PHE A C 1
ATOM 687 O O . PHE A 1 87 ? 2.635 0.219 -8.343 1.00 64.62 87 PHE A O 1
ATOM 694 N N . PRO A 1 88 ? 3.077 -1.729 -7.253 1.00 57.75 88 PRO A N 1
ATOM 695 C CA . PRO A 1 88 ? 3.943 -2.864 -6.876 1.00 57.75 88 PRO A CA 1
ATOM 696 C C . PRO A 1 88 ? 3.574 -4.244 -7.462 1.00 57.75 88 PRO A C 1
ATOM 698 O O . PRO A 1 88 ? 4.314 -5.195 -7.243 1.00 57.75 88 PRO A O 1
ATOM 701 N N . VAL A 1 89 ? 2.481 -4.375 -8.221 1.00 57.50 89 VAL A N 1
ATOM 702 C CA . VAL A 1 89 ? 1.943 -5.677 -8.658 1.00 57.50 89 VAL A CA 1
ATOM 703 C C . VAL A 1 89 ? 2.285 -5.918 -10.144 1.00 57.50 89 VAL A C 1
ATOM 705 O O . VAL A 1 89 ? 1.666 -5.333 -11.033 1.00 57.50 89 VAL A O 1
ATOM 708 N N . VAL A 1 90 ? 3.306 -6.741 -10.441 1.00 62.31 90 VAL A N 1
ATOM 709 C CA . VAL A 1 90 ? 3.792 -7.020 -11.822 1.00 62.31 90 VAL A CA 1
ATOM 710 C C . VAL A 1 90 ? 3.595 -8.486 -12.195 1.00 62.31 90 VAL A C 1
ATOM 712 O O . VAL A 1 90 ? 3.909 -9.368 -11.408 1.00 62.31 90 VAL A O 1
ATOM 715 N N . LYS A 1 91 ? 2.958 -8.770 -13.346 1.00 61.88 91 LYS A N 1
ATOM 716 C CA . LYS A 1 91 ? 2.561 -10.147 -13.687 1.00 61.88 91 LYS A CA 1
ATOM 717 C C . LYS A 1 91 ? 3.817 -10.858 -14.124 1.00 61.88 91 LYS A C 1
ATOM 719 O O . LYS A 1 91 ? 4.451 -10.416 -15.077 1.00 61.88 91 LYS A O 1
ATOM 724 N N . LEU A 1 92 ? 4.145 -11.979 -13.486 1.00 65.19 92 LEU A N 1
ATOM 725 C CA . LEU A 1 92 ? 5.253 -12.828 -13.935 1.00 65.19 92 LEU A CA 1
ATOM 726 C C . LEU A 1 92 ? 5.040 -13.317 -15.383 1.00 65.19 92 LEU A C 1
ATOM 728 O O . LEU A 1 92 ? 5.999 -13.632 -16.081 1.00 65.19 92 LEU A O 1
ATOM 732 N N . THR A 1 93 ? 3.788 -13.319 -15.857 1.00 70.69 93 THR A N 1
ATOM 733 C CA . THR A 1 93 ? 3.380 -13.637 -17.233 1.00 70.69 93 THR A CA 1
ATOM 734 C C . THR A 1 93 ? 3.243 -12.418 -18.154 1.00 70.69 93 THR A C 1
ATOM 736 O O . THR A 1 93 ? 2.911 -12.593 -19.327 1.00 70.69 93 THR A O 1
ATOM 739 N N . ASP A 1 94 ? 3.490 -11.189 -17.677 1.00 77.94 94 ASP A N 1
ATOM 740 C CA . ASP A 1 94 ? 3.421 -9.993 -18.523 1.00 77.94 94 ASP A CA 1
ATOM 741 C C . ASP A 1 94 ? 4.505 -10.082 -19.614 1.00 77.94 94 ASP A C 1
ATOM 743 O O . ASP A 1 94 ? 5.690 -10.235 -19.286 1.00 77.94 94 ASP A O 1
ATOM 747 N N . PRO A 1 95 ? 4.161 -9.955 -20.910 1.00 78.75 95 PRO A N 1
ATOM 748 C CA . PRO A 1 95 ? 5.159 -9.923 -21.975 1.00 78.75 95 PRO A CA 1
ATOM 749 C C . PRO A 1 95 ? 6.222 -8.837 -21.759 1.00 78.75 95 PRO A C 1
ATOM 751 O O . PRO A 1 95 ? 7.372 -9.036 -22.148 1.00 78.75 95 PRO A O 1
ATOM 754 N N . LEU A 1 96 ? 5.884 -7.718 -21.101 1.00 81.19 96 LEU A N 1
ATOM 755 C CA . LEU A 1 96 ? 6.857 -6.673 -20.762 1.00 81.19 96 LEU A CA 1
ATOM 756 C C . LEU A 1 96 ? 7.833 -7.107 -19.663 1.00 81.19 96 LEU A C 1
ATOM 758 O O . LEU A 1 96 ? 9.010 -6.748 -19.720 1.00 81.19 96 LEU A O 1
ATOM 762 N N . PHE A 1 97 ? 7.374 -7.899 -18.693 1.00 80.81 97 PHE A N 1
ATOM 763 C CA . PHE A 1 97 ? 8.229 -8.441 -17.641 1.00 80.81 97 PHE A CA 1
ATOM 764 C C . PHE A 1 97 ? 9.209 -9.469 -18.215 1.00 80.81 97 PHE A C 1
ATOM 766 O O . PHE A 1 97 ? 10.419 -9.340 -18.021 1.00 80.81 97 PHE A O 1
ATOM 773 N N . LEU A 1 98 ? 8.720 -10.415 -19.021 1.00 85.25 98 LEU A N 1
ATOM 774 C CA . LEU A 1 98 ? 9.574 -11.396 -19.699 1.00 85.25 98 LEU A CA 1
ATOM 775 C C . LEU A 1 98 ? 10.578 -10.728 -20.647 1.00 85.25 98 LEU A C 1
ATOM 777 O O . LEU A 1 98 ? 11.755 -11.098 -20.668 1.00 85.25 98 LEU A O 1
ATOM 781 N N . LEU A 1 99 ? 10.138 -9.701 -21.382 1.00 87.25 99 LEU A N 1
ATOM 782 C CA . LEU A 1 99 ? 11.020 -8.882 -22.208 1.00 87.25 99 LEU A CA 1
ATOM 783 C C . LEU A 1 99 ? 12.097 -8.197 -21.359 1.00 87.25 99 LEU A C 1
ATOM 785 O O . LEU A 1 99 ? 13.260 -8.186 -21.753 1.00 87.25 99 LEU A O 1
ATOM 789 N N . SER A 1 100 ? 11.741 -7.671 -20.183 1.00 86.94 100 SER A N 1
ATOM 790 C CA . SER A 1 100 ? 12.711 -7.057 -19.274 1.00 86.94 100 SER A CA 1
ATOM 791 C C . SER A 1 100 ? 13.763 -8.062 -18.793 1.00 86.94 100 SER A C 1
ATOM 793 O O . SER A 1 100 ? 14.952 -7.759 -18.854 1.00 86.94 100 SER A O 1
ATOM 795 N N . CYS A 1 101 ? 13.372 -9.291 -18.438 1.00 86.50 101 CYS A N 1
ATOM 796 C CA . CYS A 1 101 ? 14.311 -10.352 -18.063 1.00 86.50 101 CYS A CA 1
ATOM 797 C C . CYS A 1 101 ? 15.255 -10.726 -19.216 1.00 86.50 101 CYS A C 1
ATOM 799 O O . CYS A 1 101 ? 16.466 -10.843 -19.015 1.00 86.50 101 CYS A O 1
ATOM 801 N N . ALA A 1 102 ? 14.725 -10.866 -20.435 1.00 89.50 102 ALA A N 1
ATOM 802 C CA . ALA A 1 102 ? 15.538 -11.138 -21.618 1.00 89.50 102 ALA A CA 1
ATOM 803 C C . ALA A 1 102 ? 16.532 -9.998 -21.905 1.00 89.50 102 ALA A C 1
ATOM 805 O O . ALA A 1 102 ? 17.693 -10.257 -22.229 1.00 89.50 102 ALA A O 1
ATOM 806 N N . LEU A 1 103 ? 16.106 -8.741 -21.734 1.00 88.50 103 LEU A N 1
ATOM 807 C CA . LEU A 1 103 ? 16.954 -7.563 -21.919 1.00 88.50 103 LEU A CA 1
ATOM 808 C C . LEU A 1 103 ? 18.067 -7.462 -20.876 1.00 88.50 103 LEU A C 1
ATOM 810 O O . LEU A 1 103 ? 19.171 -7.073 -21.240 1.00 88.50 103 LEU A O 1
ATOM 814 N N . VAL A 1 104 ? 17.836 -7.864 -19.622 1.00 90.62 104 VAL A N 1
ATOM 815 C CA . VAL A 1 104 ? 18.901 -7.924 -18.602 1.00 90.62 104 VAL A CA 1
ATOM 816 C C . VAL A 1 104 ? 20.015 -8.870 -19.046 1.00 90.62 104 VAL A C 1
ATOM 818 O O . VAL A 1 104 ? 21.190 -8.496 -19.029 1.00 90.62 104 VAL A O 1
ATOM 821 N N . ILE A 1 105 ? 19.648 -10.074 -19.497 1.00 90.62 105 ILE A N 1
ATOM 822 C CA . ILE A 1 105 ? 20.605 -11.088 -19.960 1.00 90.62 105 ILE A CA 1
ATOM 823 C C . ILE A 1 105 ? 21.324 -10.605 -21.224 1.00 90.62 105 ILE A C 1
ATOM 825 O O . ILE A 1 105 ? 22.551 -10.682 -21.303 1.00 90.62 105 ILE A O 1
ATOM 829 N N . ALA A 1 106 ? 20.581 -10.069 -22.196 1.00 90.44 106 ALA A N 1
ATOM 830 C CA . ALA A 1 106 ? 21.148 -9.559 -23.438 1.00 90.44 106 ALA A CA 1
ATOM 831 C C . ALA A 1 106 ? 22.104 -8.382 -23.189 1.00 90.44 106 ALA A C 1
ATOM 833 O O . ALA A 1 106 ? 23.217 -8.385 -23.710 1.00 90.44 106 ALA A O 1
ATOM 834 N N . ASN A 1 107 ? 21.713 -7.408 -22.360 1.00 90.69 107 ASN A N 1
ATOM 835 C CA . ASN A 1 107 ? 22.545 -6.254 -22.024 1.00 90.69 107 ASN A CA 1
ATOM 836 C C . ASN A 1 107 ? 23.826 -6.707 -21.308 1.00 90.69 107 ASN A C 1
ATOM 838 O O . ASN A 1 107 ? 24.919 -6.308 -21.700 1.00 90.69 107 ASN A O 1
ATOM 842 N N . HIS A 1 108 ? 23.717 -7.615 -20.330 1.00 91.31 108 HIS A N 1
ATOM 843 C CA . HIS A 1 108 ? 24.886 -8.184 -19.658 1.00 91.31 108 HIS A CA 1
ATOM 844 C C . HIS A 1 108 ? 25.830 -8.893 -20.640 1.00 91.31 108 HIS A C 1
ATOM 846 O O . HIS A 1 108 ? 27.021 -8.587 -20.671 1.00 91.31 108 HIS A O 1
ATOM 852 N N . TYR A 1 109 ? 25.304 -9.792 -21.476 1.00 90.06 109 TYR A N 1
ATOM 853 C CA . TYR A 1 109 ? 26.105 -10.563 -22.426 1.00 90.06 109 TYR A CA 1
ATOM 854 C C . TYR A 1 109 ? 26.791 -9.678 -23.475 1.00 90.06 109 TYR A C 1
ATOM 856 O O . TYR A 1 109 ? 27.967 -9.877 -23.781 1.00 90.06 109 TYR A O 1
ATOM 864 N N . LEU A 1 110 ? 26.083 -8.685 -24.018 1.00 88.50 110 LEU A N 1
ATOM 865 C CA . LEU A 1 110 ? 26.623 -7.794 -25.044 1.00 88.50 110 LEU A CA 1
ATOM 866 C C . LEU A 1 110 ? 27.727 -6.884 -24.495 1.00 88.50 110 LEU A C 1
ATOM 868 O O . LEU A 1 110 ? 28.765 -6.742 -25.143 1.00 88.50 110 LEU A O 1
ATOM 872 N N . TRP A 1 111 ? 27.551 -6.328 -23.291 1.00 87.75 111 TRP A N 1
ATOM 873 C CA . TRP A 1 111 ? 28.616 -5.575 -22.625 1.00 87.75 111 TRP A CA 1
ATOM 874 C C . TRP A 1 111 ? 29.791 -6.473 -22.250 1.00 87.75 111 TRP A C 1
ATOM 876 O O . TRP A 1 111 ? 30.941 -6.084 -22.441 1.00 87.75 111 TRP A O 1
ATOM 886 N N . PHE A 1 112 ? 29.527 -7.696 -21.782 1.00 87.38 112 PHE A N 1
ATOM 887 C CA . PHE A 1 112 ? 30.589 -8.637 -21.432 1.00 87.38 112 PHE A CA 1
ATOM 888 C C . PHE A 1 112 ? 31.418 -9.008 -22.660 1.00 87.38 112 PHE A C 1
ATOM 890 O O . PHE A 1 112 ? 32.646 -8.987 -22.613 1.00 87.38 112 PHE A O 1
ATOM 897 N N . ARG A 1 113 ? 30.754 -9.260 -23.793 1.00 86.06 113 ARG A N 1
ATOM 898 C CA . ARG A 1 113 ? 31.409 -9.497 -25.081 1.00 86.06 113 ARG A CA 1
ATOM 899 C C . ARG A 1 113 ? 32.216 -8.286 -25.549 1.00 86.06 113 ARG A C 1
ATOM 901 O O . ARG A 1 113 ? 33.283 -8.482 -26.118 1.00 86.06 113 ARG A O 1
ATOM 908 N N . HIS A 1 114 ? 31.727 -7.067 -25.326 1.00 83.31 114 HIS A N 1
ATOM 909 C CA . HIS A 1 114 ? 32.442 -5.846 -25.697 1.00 83.31 114 HIS A CA 1
ATOM 910 C C . HIS A 1 114 ? 33.735 -5.666 -24.891 1.00 83.31 114 HIS A C 1
ATOM 912 O O . HIS A 1 114 ? 34.787 -5.464 -25.487 1.00 83.31 114 HIS A O 1
ATOM 918 N N . PHE A 1 115 ? 33.680 -5.823 -23.565 1.00 82.50 115 PHE A N 1
ATOM 919 C CA . PHE A 1 115 ? 34.865 -5.711 -22.704 1.00 82.50 115 PHE A CA 1
ATOM 920 C C . PHE A 1 115 ? 35.811 -6.917 -22.792 1.00 82.50 115 PHE A C 1
ATOM 922 O O . PHE A 1 115 ? 36.990 -6.787 -22.482 1.00 82.50 115 PHE A O 1
ATOM 929 N N . SER A 1 116 ? 35.319 -8.077 -23.236 1.00 81.12 116 SER A N 1
ATOM 930 C CA . SER A 1 116 ? 36.135 -9.280 -23.462 1.00 81.12 116 SER A CA 1
ATOM 931 C C . SER A 1 116 ? 36.724 -9.361 -24.876 1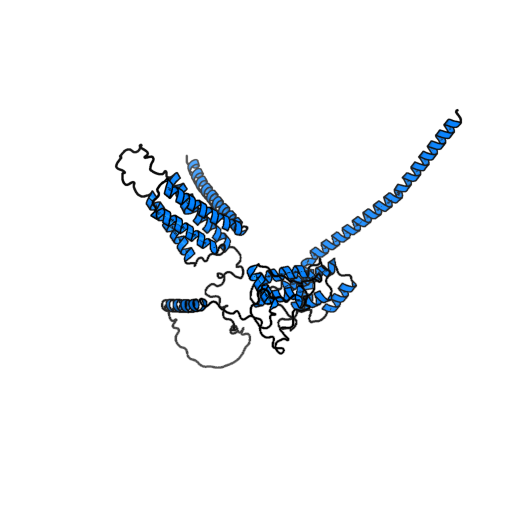.00 81.12 116 SER A C 1
ATOM 933 O O . SER A 1 116 ? 37.469 -10.295 -25.173 1.00 81.12 116 SER A O 1
ATOM 935 N N . ALA A 1 117 ? 36.369 -8.437 -25.778 1.00 75.06 117 ALA A N 1
ATOM 936 C CA . ALA A 1 117 ? 36.898 -8.429 -27.134 1.00 75.06 117 ALA A CA 1
ATOM 937 C C . ALA A 1 117 ? 38.395 -8.055 -27.116 1.00 75.06 117 ALA A C 1
ATOM 939 O O . ALA A 1 117 ? 38.761 -7.057 -26.492 1.00 75.06 117 ALA A O 1
ATOM 940 N N . PRO A 1 118 ? 39.269 -8.812 -27.806 1.00 62.22 118 PRO A N 1
ATOM 941 C CA . PRO A 1 118 ? 40.683 -8.467 -27.903 1.00 62.22 118 PRO A CA 1
ATOM 942 C C . PRO A 1 118 ? 40.863 -7.083 -28.550 1.00 62.22 118 PRO A C 1
ATOM 944 O O . PRO A 1 118 ? 40.200 -6.807 -29.557 1.00 62.22 118 PRO A O 1
ATOM 947 N N . PRO A 1 119 ? 41.762 -6.223 -28.035 1.00 61.91 119 PRO A N 1
ATOM 948 C CA . PRO A 1 119 ? 42.084 -4.961 -28.684 1.00 61.91 119 PRO A CA 1
ATOM 949 C C . PRO A 1 119 ? 42.548 -5.209 -30.128 1.00 61.91 119 PRO A C 1
ATOM 951 O O . PRO A 1 119 ? 43.385 -6.087 -30.347 1.00 61.91 119 PRO A O 1
ATOM 954 N N . PRO A 1 120 ? 42.075 -4.435 -31.122 1.00 56.09 120 PRO A N 1
ATOM 955 C CA . PRO A 1 120 ? 42.418 -4.651 -32.531 1.00 56.09 120 PRO A CA 1
ATOM 956 C C . PRO A 1 120 ? 43.914 -4.463 -32.857 1.00 56.09 120 PRO A C 1
ATOM 958 O O . PRO A 1 120 ? 44.337 -4.783 -33.967 1.00 56.09 120 PRO A O 1
ATOM 961 N N . HIS A 1 121 ? 44.733 -3.980 -31.912 1.00 54.94 121 HIS A N 1
ATOM 962 C CA . HIS A 1 121 ? 46.158 -3.685 -32.099 1.00 54.94 121 HIS A CA 1
ATOM 963 C C . HIS A 1 121 ? 47.048 -4.220 -30.959 1.00 54.94 121 HIS A C 1
ATOM 965 O O . HIS A 1 121 ? 47.919 -3.516 -30.458 1.00 54.94 121 HIS A O 1
ATOM 971 N N . SER A 1 122 ? 46.878 -5.475 -30.540 1.00 50.75 122 SER A N 1
ATOM 972 C CA . SER A 1 122 ? 47.804 -6.144 -29.610 1.00 50.75 122 SER A CA 1
ATOM 973 C C . SER A 1 122 ? 49.015 -6.766 -30.333 1.00 50.75 122 SER A C 1
ATOM 975 O O . SER A 1 122 ? 49.241 -7.970 -30.280 1.00 50.75 122 SER A O 1
ATOM 977 N N . TYR A 1 123 ? 49.815 -5.937 -31.014 1.00 49.19 123 TYR A N 1
ATOM 978 C CA . TYR A 1 123 ? 51.113 -6.340 -31.594 1.00 49.19 123 TYR A CA 1
ATOM 979 C C . TYR A 1 123 ? 52.326 -5.936 -30.733 1.00 49.19 123 TYR A C 1
ATOM 981 O O . TYR A 1 123 ? 53.462 -6.132 -31.158 1.00 49.19 123 TYR A O 1
ATOM 989 N N . ASN A 1 124 ? 52.127 -5.397 -29.522 1.00 48.38 124 ASN A N 1
ATOM 990 C CA . ASN A 1 124 ? 53.233 -5.041 -28.630 1.00 48.38 124 ASN A CA 1
ATOM 991 C C . ASN A 1 124 ? 53.484 -6.118 -27.565 1.00 48.38 124 ASN A C 1
ATOM 993 O O . ASN A 1 124 ? 52.737 -6.288 -26.607 1.00 48.38 124 ASN A O 1
ATOM 997 N N . SER A 1 125 ? 54.595 -6.828 -27.754 1.00 48.22 125 SER A N 1
ATOM 998 C CA . SER A 1 125 ? 55.111 -7.946 -26.956 1.00 48.22 125 SER A CA 1
ATOM 999 C C . SER A 1 125 ? 55.808 -7.509 -25.648 1.00 48.22 125 SER A C 1
ATOM 1001 O O . SER A 1 125 ? 56.814 -8.107 -25.260 1.00 48.22 125 SER A O 1
ATOM 1003 N N . TYR A 1 126 ? 55.318 -6.471 -24.958 1.00 48.19 126 TYR A N 1
ATOM 1004 C CA . TYR A 1 126 ? 55.920 -5.995 -23.703 1.00 48.19 126 TYR A CA 1
ATOM 1005 C C . TYR A 1 126 ? 54.920 -6.044 -22.532 1.00 48.19 126 TYR A C 1
ATOM 1007 O O . TYR A 1 126 ? 54.027 -5.205 -22.455 1.00 48.19 126 TYR A O 1
ATOM 1015 N N . PRO A 1 127 ? 55.079 -6.980 -21.573 1.00 55.56 127 PRO A N 1
ATOM 1016 C CA . PRO A 1 127 ? 54.124 -7.211 -20.480 1.00 55.56 127 PRO A CA 1
ATOM 1017 C C . PRO A 1 127 ? 54.109 -6.129 -19.382 1.00 55.56 127 PRO A C 1
ATOM 1019 O O . PRO A 1 127 ? 53.384 -6.272 -18.401 1.00 55.56 127 PRO A O 1
ATOM 1022 N N . TYR A 1 128 ? 54.901 -5.059 -19.519 1.00 51.03 128 TYR A N 1
ATOM 1023 C CA . TYR A 1 128 ? 55.049 -4.003 -18.505 1.00 51.03 128 TYR A CA 1
ATOM 1024 C C . TYR A 1 128 ? 54.611 -2.606 -18.977 1.00 51.03 128 TYR A C 1
ATOM 1026 O O . TYR A 1 128 ? 54.635 -1.651 -18.200 1.00 51.03 128 TYR A O 1
ATOM 1034 N N . SER A 1 129 ? 54.185 -2.475 -20.233 1.00 50.47 129 SER A N 1
ATOM 1035 C CA . SER A 1 129 ? 53.654 -1.232 -20.790 1.00 50.47 129 SER A CA 1
ATOM 1036 C C . SER A 1 129 ? 52.134 -1.246 -20.631 1.00 50.47 129 SER A C 1
ATOM 1038 O O . SER A 1 129 ? 51.425 -1.808 -21.459 1.00 50.47 129 SER A O 1
ATOM 1040 N N . ARG A 1 130 ? 51.614 -0.686 -19.531 1.00 50.81 130 ARG A N 1
ATOM 1041 C CA . ARG A 1 130 ? 50.169 -0.438 -19.402 1.00 50.81 130 ARG A CA 1
ATOM 1042 C C . ARG A 1 130 ? 49.765 0.598 -20.448 1.00 50.81 130 ARG A C 1
ATOM 1044 O O . ARG A 1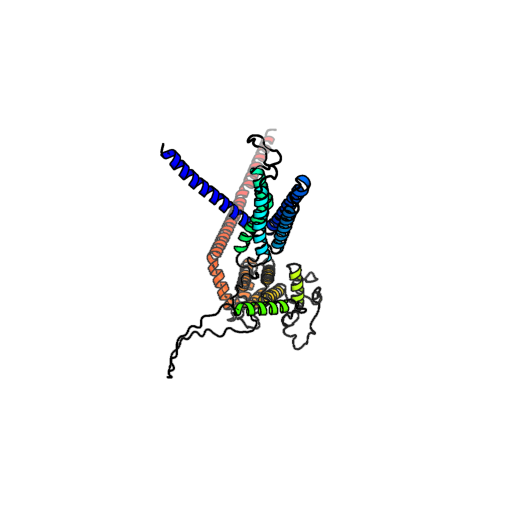 130 ? 50.096 1.772 -20.300 1.00 50.81 130 ARG A O 1
ATOM 1051 N N . ASP A 1 131 ? 49.025 0.181 -21.466 1.00 55.31 131 ASP A N 1
ATOM 1052 C CA . ASP A 1 131 ? 48.285 1.121 -22.298 1.00 55.31 131 ASP A CA 1
ATOM 1053 C C . ASP A 1 131 ? 47.203 1.786 -21.434 1.00 55.31 131 ASP A C 1
ATOM 1055 O O . ASP A 1 131 ? 46.288 1.126 -20.944 1.00 55.31 131 ASP A O 1
ATOM 1059 N N . PHE A 1 132 ? 47.296 3.107 -21.253 1.00 55.53 132 PHE A N 1
ATOM 1060 C CA . PHE A 1 132 ? 46.336 3.925 -20.491 1.00 55.53 132 PHE A CA 1
ATOM 1061 C C . PHE A 1 132 ? 44.896 3.892 -21.046 1.00 55.53 132 PHE A C 1
ATOM 1063 O O . PHE A 1 132 ? 43.992 4.430 -20.420 1.00 55.53 132 PHE A O 1
ATOM 1070 N N . ASN A 1 133 ? 44.678 3.278 -22.212 1.00 60.75 133 ASN A N 1
ATOM 1071 C CA . ASN A 1 133 ? 43.378 3.174 -22.881 1.00 60.75 133 ASN A CA 1
ATOM 1072 C C . ASN A 1 133 ? 42.627 1.857 -22.595 1.00 60.75 133 ASN A C 1
ATOM 1074 O O . ASN A 1 133 ? 41.566 1.638 -23.176 1.00 60.75 133 ASN A O 1
ATOM 1078 N N . ILE A 1 134 ? 43.156 0.965 -21.747 1.00 66.19 134 ILE A N 1
ATOM 1079 C CA . ILE A 1 134 ? 42.498 -0.308 -21.412 1.00 6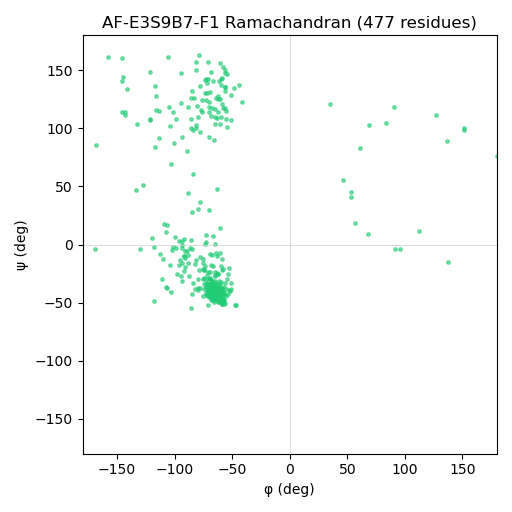6.19 134 ILE A CA 1
ATOM 1080 C C . ILE A 1 134 ? 41.901 -0.210 -19.998 1.00 66.19 134 ILE A C 1
ATOM 1082 O O . ILE A 1 134 ? 42.665 -0.031 -19.045 1.00 66.19 134 ILE A O 1
ATOM 1086 N N . PRO A 1 135 ? 40.569 -0.342 -19.834 1.00 72.31 135 PRO A N 1
ATOM 1087 C CA . PRO A 1 135 ? 39.925 -0.207 -18.533 1.00 72.31 135 PRO A CA 1
ATOM 1088 C C . PRO A 1 135 ? 40.339 -1.335 -17.582 1.00 72.31 135 PRO A C 1
ATOM 1090 O O . PRO A 1 135 ? 40.479 -2.498 -17.975 1.00 72.31 135 PRO A O 1
ATOM 1093 N N . THR A 1 136 ? 40.538 -0.996 -16.309 1.00 80.56 136 THR A N 1
ATOM 1094 C CA . THR A 1 136 ? 40.922 -1.978 -15.288 1.00 80.56 136 THR A CA 1
ATOM 1095 C C . THR A 1 136 ? 39.759 -2.914 -14.946 1.00 80.56 136 THR A C 1
ATOM 1097 O O . THR A 1 136 ? 38.590 -2.566 -15.100 1.00 80.56 136 THR A O 1
ATOM 1100 N N . PHE A 1 137 ? 40.052 -4.113 -14.423 1.00 80.75 137 PHE A N 1
ATOM 1101 C CA . PHE A 1 137 ? 39.006 -5.050 -13.979 1.00 80.75 137 PHE A CA 1
ATOM 1102 C C . PHE A 1 137 ? 38.025 -4.395 -12.994 1.00 80.75 137 PHE A C 1
ATOM 1104 O O . PHE A 1 137 ? 36.820 -4.614 -13.077 1.00 80.75 137 PHE A O 1
ATOM 1111 N N . THR A 1 138 ? 38.537 -3.551 -12.097 1.00 83.75 138 THR A N 1
ATOM 1112 C CA . THR A 1 138 ? 37.728 -2.811 -11.125 1.00 83.75 138 THR A CA 1
ATOM 1113 C C . THR A 1 138 ? 36.808 -1.791 -11.797 1.00 83.75 138 THR A C 1
ATOM 1115 O O . THR A 1 138 ? 35.649 -1.688 -11.410 1.00 83.75 138 THR A O 1
ATOM 1118 N N . GLU A 1 139 ? 37.283 -1.069 -12.816 1.00 84.56 139 GLU A N 1
ATOM 1119 C CA . GLU A 1 139 ? 36.458 -0.129 -13.593 1.00 84.56 139 GLU A CA 1
ATOM 1120 C C . GLU A 1 139 ? 35.352 -0.854 -14.363 1.00 84.56 139 GLU A C 1
ATOM 1122 O O . GLU A 1 139 ? 34.193 -0.440 -14.320 1.00 84.56 139 GLU A O 1
ATOM 1127 N N . ILE A 1 140 ? 35.686 -1.980 -15.002 1.00 86.88 140 ILE A N 1
ATOM 1128 C CA . ILE A 1 140 ? 34.709 -2.824 -15.700 1.00 86.88 140 ILE A CA 1
ATOM 1129 C C . ILE A 1 140 ? 33.666 -3.339 -14.697 1.00 86.88 140 ILE A C 1
ATOM 1131 O O . ILE A 1 140 ? 32.465 -3.217 -14.934 1.00 86.88 140 ILE A O 1
ATOM 1135 N N . ALA A 1 141 ? 34.098 -3.855 -13.542 1.00 85.94 141 ALA A N 1
ATOM 1136 C CA . ALA A 1 141 ? 33.199 -4.336 -12.495 1.00 85.94 141 ALA A CA 1
ATOM 1137 C C . ALA A 1 141 ? 32.289 -3.223 -11.945 1.00 85.94 141 ALA A C 1
ATOM 1139 O O . ALA A 1 141 ? 31.096 -3.455 -11.741 1.00 85.94 141 ALA A O 1
ATOM 1140 N N . ALA A 1 142 ? 32.815 -2.008 -11.758 1.00 88.06 142 ALA A N 1
ATOM 1141 C CA . ALA A 1 142 ? 32.033 -0.849 -11.331 1.00 88.06 142 ALA A CA 1
ATOM 1142 C C . ALA A 1 142 ? 30.986 -0.444 -12.382 1.00 88.06 142 ALA A C 1
ATOM 1144 O O . ALA A 1 142 ? 29.839 -0.166 -12.024 1.00 88.06 142 ALA A O 1
ATOM 1145 N N . PHE A 1 143 ? 31.341 -0.481 -13.672 1.00 89.12 143 PHE A N 1
ATOM 1146 C CA . PHE A 1 143 ? 30.395 -0.250 -14.765 1.00 89.12 143 PHE A CA 1
ATOM 1147 C C . PHE A 1 143 ? 29.259 -1.282 -14.755 1.00 89.12 143 PHE A C 1
ATOM 1149 O O . PHE A 1 143 ? 28.089 -0.901 -14.794 1.00 89.12 143 PHE A O 1
ATOM 1156 N N . PHE A 1 144 ? 29.572 -2.577 -14.636 1.00 89.31 144 PHE A N 1
ATOM 1157 C CA . PHE A 1 144 ? 28.538 -3.614 -14.551 1.00 89.31 144 PHE A CA 1
ATOM 1158 C C . PHE A 1 144 ? 27.651 -3.436 -13.320 1.00 89.31 144 PHE A C 1
ATOM 1160 O O . PHE A 1 144 ? 26.427 -3.440 -13.449 1.00 89.31 144 PHE A O 1
ATOM 1167 N N . GLY A 1 145 ? 28.250 -3.217 -12.148 1.00 87.44 145 GLY A N 1
ATOM 1168 C CA . GLY A 1 145 ? 27.522 -3.032 -10.896 1.00 87.44 145 GLY A CA 1
ATOM 1169 C C . GLY A 1 145 ? 26.554 -1.850 -10.942 1.00 87.44 145 GLY A C 1
ATOM 1170 O O . GLY A 1 145 ? 25.378 -2.008 -10.619 1.00 87.44 145 GLY A O 1
ATOM 1171 N N . LEU A 1 146 ? 27.022 -0.680 -11.385 1.00 88.19 146 LEU A N 1
ATOM 1172 C CA . LEU A 1 146 ? 26.236 0.556 -11.350 1.00 88.19 146 LEU A CA 1
ATOM 1173 C C . LEU A 1 146 ? 25.313 0.729 -12.559 1.00 88.19 146 LEU A C 1
ATOM 1175 O O . LEU A 1 146 ? 24.168 1.136 -12.387 1.00 88.19 146 LEU A O 1
ATOM 1179 N N . CYS A 1 147 ? 25.789 0.432 -13.770 1.00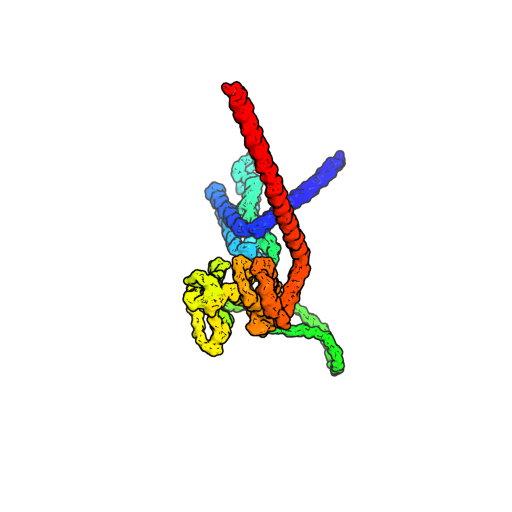 87.75 147 CYS A N 1
ATOM 1180 C CA . CYS A 1 147 ? 25.067 0.766 -15.002 1.00 87.75 147 CYS A CA 1
ATOM 1181 C C . CYS A 1 147 ? 24.254 -0.400 -15.572 1.00 87.75 147 CYS A C 1
ATOM 1183 O O . CYS A 1 147 ? 23.279 -0.175 -16.285 1.00 87.75 147 CYS A O 1
ATOM 1185 N N . VAL A 1 148 ? 24.638 -1.648 -15.286 1.00 88.62 148 VAL A N 1
ATOM 1186 C CA . VAL A 1 148 ? 23.974 -2.834 -15.858 1.00 88.62 148 VAL A CA 1
ATOM 1187 C C . VAL A 1 148 ? 23.107 -3.546 -14.820 1.00 88.62 148 VAL A C 1
ATOM 1189 O O . VAL A 1 148 ? 22.032 -4.036 -15.156 1.00 88.62 148 VAL A O 1
ATOM 1192 N N . TRP A 1 149 ? 23.558 -3.607 -13.567 1.00 92.00 149 TRP A N 1
ATOM 1193 C CA . TRP A 1 149 ? 22.977 -4.456 -12.525 1.00 92.00 149 TRP A CA 1
ATOM 1194 C C . TRP A 1 149 ? 22.096 -3.698 -11.530 1.00 92.00 149 TRP A C 1
ATOM 1196 O O . TRP A 1 149 ? 21.022 -4.193 -11.191 1.00 92.00 149 TRP A O 1
ATOM 1206 N N . LEU A 1 150 ? 22.494 -2.497 -11.103 1.00 90.19 150 LEU A N 1
ATOM 1207 C CA . LEU A 1 150 ? 21.816 -1.729 -10.050 1.00 90.19 150 LEU A CA 1
ATOM 1208 C C . LEU A 1 150 ? 20.292 -1.650 -10.228 1.00 90.19 150 LEU A C 1
ATOM 1210 O O . LEU A 1 150 ? 19.545 -1.980 -9.310 1.00 90.19 150 LEU A O 1
ATOM 1214 N N . VAL A 1 151 ? 19.828 -1.235 -11.410 1.00 90.38 151 VAL A N 1
ATOM 1215 C CA . VAL A 1 151 ? 18.397 -1.042 -11.691 1.00 90.38 151 VAL A CA 1
ATOM 1216 C C . VAL A 1 151 ? 17.639 -2.376 -11.773 1.00 90.38 151 VAL A C 1
ATOM 1218 O O . VAL A 1 151 ? 16.649 -2.517 -11.054 1.00 90.38 151 VAL A O 1
ATOM 1221 N N . PRO A 1 152 ? 18.066 -3.375 -12.573 1.00 87.94 152 PRO A N 1
ATOM 1222 C CA . PRO A 1 152 ? 17.416 -4.687 -12.594 1.00 87.94 152 PRO A CA 1
ATOM 1223 C C . PRO A 1 152 ? 17.345 -5.386 -11.235 1.00 87.94 152 PRO A C 1
ATOM 1225 O O . PRO A 1 152 ? 16.298 -5.932 -10.893 1.00 87.94 152 PRO A O 1
ATOM 1228 N N . PHE A 1 153 ? 18.421 -5.348 -10.440 1.00 87.38 153 PHE A N 1
ATOM 1229 C CA . PHE A 1 153 ? 18.411 -5.949 -9.103 1.00 87.38 153 PHE A CA 1
ATOM 1230 C C . PHE A 1 153 ? 17.478 -5.201 -8.156 1.00 87.38 153 PHE A C 1
ATOM 1232 O O . PHE A 1 153 ? 16.696 -5.841 -7.460 1.00 87.38 153 PHE A O 1
ATOM 1239 N N . ALA A 1 154 ? 17.501 -3.864 -8.159 1.00 86.38 154 ALA A N 1
ATOM 1240 C CA . ALA A 1 154 ? 16.590 -3.077 -7.332 1.00 86.38 154 ALA A CA 1
ATOM 1241 C C . ALA A 1 154 ? 15.119 -3.356 -7.685 1.00 86.38 154 ALA A C 1
ATOM 1243 O O . ALA A 1 154 ? 14.283 -3.472 -6.791 1.00 86.38 154 ALA A O 1
ATOM 1244 N N . LEU A 1 155 ? 14.808 -3.531 -8.975 1.00 84.31 155 LEU A N 1
ATOM 1245 C CA . LEU A 1 155 ? 13.478 -3.942 -9.425 1.00 84.31 155 LEU A CA 1
ATOM 1246 C C . LEU A 1 155 ? 13.118 -5.346 -8.939 1.00 84.31 155 LEU A C 1
ATOM 1248 O O . LEU A 1 155 ? 12.026 -5.526 -8.417 1.00 84.31 155 LEU A O 1
ATOM 1252 N N . PHE A 1 156 ? 14.027 -6.314 -9.048 1.00 84.06 156 PHE A N 1
ATOM 1253 C CA . PHE A 1 156 ? 13.784 -7.690 -8.611 1.00 84.06 156 PHE A CA 1
ATOM 1254 C C . PHE A 1 156 ? 13.517 -7.792 -7.100 1.00 84.06 156 PHE A C 1
ATOM 1256 O O . PHE A 1 156 ? 12.543 -8.419 -6.691 1.00 84.06 156 PHE A O 1
ATOM 1263 N N . VAL A 1 157 ? 14.319 -7.105 -6.279 1.00 82.69 157 VAL A N 1
ATOM 1264 C CA . VAL A 1 157 ? 14.119 -7.024 -4.816 1.00 82.69 157 VAL A CA 1
ATOM 1265 C C . VAL A 1 157 ? 12.786 -6.357 -4.474 1.00 82.69 157 VAL A C 1
ATOM 1267 O O . VAL A 1 157 ? 12.109 -6.741 -3.524 1.00 82.69 157 VAL A O 1
ATOM 1270 N N . SER A 1 158 ? 12.376 -5.373 -5.276 1.00 78.94 158 SER A N 1
ATOM 1271 C CA . SER A 1 158 ? 11.108 -4.681 -5.058 1.00 78.94 158 SER A CA 1
ATOM 1272 C C . SER A 1 158 ? 9.887 -5.522 -5.451 1.00 78.94 158 SER A C 1
ATOM 1274 O O . SER A 1 158 ? 8.797 -5.268 -4.950 1.00 78.94 158 SER A O 1
ATOM 1276 N N . LEU A 1 159 ? 10.052 -6.522 -6.324 1.00 72.69 159 LEU A N 1
ATOM 1277 C CA . LEU A 1 159 ? 8.987 -7.455 -6.705 1.00 72.69 159 LEU A CA 1
ATOM 1278 C C . LEU A 1 159 ? 8.777 -8.554 -5.664 1.00 72.69 159 LEU A C 1
ATOM 1280 O O . LEU A 1 159 ? 7.635 -8.898 -5.382 1.00 72.69 159 LEU A O 1
ATOM 1284 N N . SER A 1 160 ? 9.847 -9.059 -5.038 1.00 66.88 160 SER A N 1
ATOM 1285 C CA . SER A 1 160 ? 9.715 -10.058 -3.965 1.00 66.88 160 SER A CA 1
ATOM 1286 C C . SER A 1 160 ? 8.956 -9.532 -2.743 1.00 66.88 160 SER A C 1
ATOM 1288 O O . SER A 1 160 ? 8.340 -10.320 -2.037 1.00 66.88 160 SER A O 1
ATOM 1290 N N . ALA A 1 161 ? 8.965 -8.213 -2.521 1.00 59.91 161 ALA A N 1
ATOM 1291 C CA . ALA A 1 161 ? 8.149 -7.561 -1.499 1.00 59.91 161 ALA A CA 1
ATOM 1292 C C . ALA A 1 161 ? 6.646 -7.558 -1.851 1.00 59.91 161 ALA A C 1
ATOM 1294 O O . ALA A 1 161 ? 5.805 -7.682 -0.972 1.00 59.91 161 ALA A O 1
ATOM 1295 N N . GLY A 1 162 ? 6.293 -7.448 -3.139 1.00 58.06 162 GLY A N 1
ATOM 1296 C CA . GLY A 1 162 ? 4.897 -7.430 -3.597 1.00 58.06 162 GLY A CA 1
ATOM 1297 C C . GLY A 1 162 ? 4.213 -8.802 -3.580 1.00 58.06 162 GLY A C 1
ATOM 1298 O O . GLY A 1 162 ? 3.009 -8.872 -3.358 1.00 58.06 162 GLY A O 1
ATOM 1299 N N . GLU A 1 163 ? 4.973 -9.887 -3.767 1.00 58.09 163 GLU A N 1
ATOM 1300 C CA . GLU A 1 163 ? 4.458 -11.271 -3.801 1.00 58.09 163 GLU A CA 1
ATOM 1301 C C . GLU A 1 163 ? 4.166 -11.859 -2.403 1.00 58.09 163 GLU A C 1
ATOM 1303 O O . GLU A 1 163 ? 3.559 -12.923 -2.305 1.00 58.09 163 GLU A O 1
ATOM 1308 N N . ASN A 1 164 ? 4.597 -11.192 -1.324 1.00 49.03 164 ASN A N 1
ATOM 1309 C CA . ASN A 1 164 ? 4.378 -11.636 0.061 1.00 49.03 164 ASN A CA 1
ATOM 1310 C C . ASN A 1 164 ? 3.237 -10.881 0.768 1.00 49.03 164 ASN A C 1
ATOM 1312 O O . ASN A 1 164 ? 2.896 -11.188 1.912 1.00 49.03 164 ASN A O 1
ATOM 1316 N N . VAL A 1 165 ? 2.623 -9.915 0.080 1.00 47.19 165 VAL A N 1
ATOM 1317 C CA . VAL A 1 165 ? 1.402 -9.262 0.547 1.00 47.19 165 VAL A CA 1
ATOM 1318 C C . VAL A 1 165 ? 0.262 -10.260 0.371 1.00 47.19 165 VAL A C 1
ATOM 1320 O O . VAL A 1 165 ? 0.109 -10.859 -0.695 1.00 47.19 165 VAL A O 1
ATOM 1323 N N . LEU A 1 166 ? -0.541 -10.453 1.423 1.00 40.22 166 LEU A N 1
ATOM 1324 C CA . LEU A 1 166 ? -1.781 -11.231 1.349 1.00 40.22 166 LEU A CA 1
ATOM 1325 C C . LEU A 1 166 ? -2.545 -10.831 0.078 1.00 40.22 166 LEU A C 1
ATOM 1327 O O . LEU A 1 166 ? -2.607 -9.629 -0.192 1.00 40.22 166 LEU A O 1
ATOM 1331 N N . PRO A 1 167 ? -3.116 -11.777 -0.695 1.00 42.25 167 PRO A N 1
ATOM 1332 C CA . PRO A 1 167 ? -3.888 -11.437 -1.882 1.00 42.25 167 PRO A CA 1
ATOM 1333 C C . PRO A 1 167 ? -4.979 -10.446 -1.477 1.00 42.25 167 PRO A C 1
ATOM 1335 O O . PRO A 1 167 ? -5.980 -10.820 -0.870 1.00 42.25 167 PRO A O 1
ATOM 1338 N N . SER A 1 168 ? -4.755 -9.160 -1.759 1.00 44.22 168 SER A N 1
ATOM 1339 C CA . SER A 1 168 ? -5.780 -8.155 -1.565 1.00 44.22 168 SER A CA 1
ATOM 1340 C C . SER A 1 168 ? -6.794 -8.393 -2.670 1.00 44.22 168 SER A C 1
ATOM 1342 O O . SER A 1 168 ? -6.447 -8.518 -3.854 1.00 44.22 168 SER A O 1
ATOM 1344 N N . MET A 1 169 ? -8.040 -8.579 -2.251 1.00 40.66 169 MET A N 1
ATOM 1345 C CA . MET A 1 169 ? -9.169 -8.804 -3.138 1.00 40.66 169 MET A CA 1
ATOM 1346 C C . MET A 1 169 ? -9.210 -7.638 -4.137 1.00 40.66 169 MET A C 1
ATOM 1348 O O . MET A 1 169 ? -9.396 -6.481 -3.770 1.00 40.66 169 MET A O 1
ATOM 1352 N N . GLY A 1 170 ? -8.844 -7.926 -5.390 1.00 48.53 170 GLY A N 1
ATOM 1353 C CA . GLY A 1 170 ? -8.683 -6.920 -6.443 1.00 48.53 170 GLY A CA 1
ATOM 1354 C C . GLY A 1 170 ? -7.460 -7.089 -7.350 1.00 48.53 170 GLY A C 1
ATOM 1355 O O . GLY A 1 170 ? -7.430 -6.490 -8.424 1.00 48.53 170 GLY A O 1
ATOM 1356 N N . SER A 1 171 ? -6.464 -7.911 -6.996 1.00 39.19 171 SER A N 1
ATOM 1357 C CA . SER A 1 171 ? -5.392 -8.251 -7.946 1.00 39.19 171 SER A CA 1
ATOM 1358 C C . SER A 1 171 ? -5.796 -9.439 -8.829 1.00 39.19 171 SER A C 1
ATOM 1360 O O . SER A 1 171 ? -6.139 -10.518 -8.352 1.00 39.19 171 SER A O 1
ATOM 1362 N N . GLU A 1 172 ? -5.715 -9.253 -10.148 1.00 46.03 172 GLU A N 1
ATOM 1363 C CA . GLU A 1 172 ? -6.004 -10.229 -11.223 1.00 46.03 172 GLU A CA 1
ATOM 1364 C C . GLU A 1 172 ? -5.113 -11.502 -11.192 1.00 46.03 172 GLU A C 1
ATOM 1366 O O . GLU A 1 172 ? -5.009 -12.235 -12.167 1.00 46.03 172 GLU A O 1
ATOM 1371 N N . TYR A 1 173 ? -4.412 -11.741 -10.085 1.00 41.84 173 TYR A N 1
ATOM 1372 C CA . TYR A 1 173 ? -3.454 -12.821 -9.849 1.00 41.84 173 TYR A CA 1
ATOM 1373 C C . TYR A 1 173 ? -4.041 -13.923 -8.974 1.00 41.84 173 TYR A C 1
ATOM 1375 O O . TYR A 1 173 ? -3.524 -15.036 -8.970 1.00 41.84 173 TYR A O 1
ATOM 1383 N N . ALA A 1 174 ? -5.131 -13.637 -8.256 1.00 40.94 174 ALA A N 1
ATOM 1384 C CA . ALA A 1 174 ? -5.842 -14.638 -7.467 1.00 40.94 174 ALA A CA 1
ATOM 1385 C C . ALA A 1 174 ? -6.690 -15.591 -8.334 1.00 40.94 174 ALA A C 1
ATOM 1387 O O . ALA A 1 174 ? -7.133 -16.635 -7.861 1.00 40.94 174 ALA A O 1
ATOM 1388 N N . THR A 1 175 ? -6.890 -15.276 -9.614 1.00 41.00 175 THR A N 1
ATOM 1389 C CA . THR A 1 175 ? -7.666 -16.085 -10.562 1.00 41.00 175 THR A CA 1
ATOM 1390 C C . THR A 1 175 ? -6.708 -16.847 -11.479 1.00 41.00 175 THR A C 1
ATOM 1392 O O . THR A 1 175 ? -6.575 -16.567 -12.667 1.00 41.00 175 THR A O 1
ATOM 1395 N N . GLY A 1 176 ? -5.990 -17.822 -10.913 1.00 34.91 176 GLY A N 1
ATOM 1396 C CA . GLY A 1 176 ? -5.371 -18.869 -11.725 1.00 34.91 176 GLY A CA 1
ATOM 1397 C C . GLY A 1 176 ? -6.437 -19.536 -12.601 1.00 34.91 176 GLY A C 1
ATOM 1398 O O . GLY A 1 176 ? -7.591 -19.640 -12.184 1.00 34.91 176 GLY A O 1
ATOM 1399 N N . ASP A 1 177 ? -6.032 -19.962 -13.799 1.00 41.81 177 ASP A N 1
ATOM 1400 C CA . ASP A 1 177 ? -6.824 -20.427 -14.958 1.00 41.81 177 ASP A CA 1
ATOM 1401 C C . ASP A 1 177 ? -7.651 -21.721 -14.703 1.00 41.81 177 ASP A C 1
ATOM 1403 O O . ASP A 1 177 ? -7.611 -22.703 -15.442 1.00 41.81 177 ASP A O 1
ATOM 14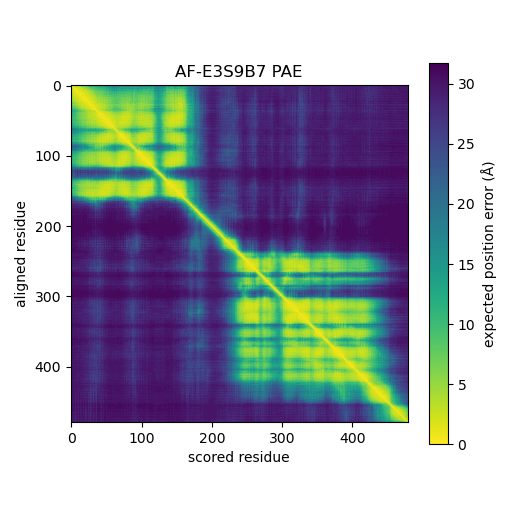07 N N . GLY A 1 178 ? -8.372 -21.753 -13.584 1.00 40.34 178 GLY A N 1
ATOM 1408 C CA . GLY A 1 178 ? -9.080 -22.901 -13.030 1.00 40.34 178 GLY A CA 1
ATOM 1409 C C . GLY A 1 178 ? -10.031 -22.582 -11.868 1.00 40.34 178 GLY A C 1
ATOM 1410 O O . GLY A 1 178 ? -10.738 -23.489 -11.430 1.00 40.34 178 GLY A O 1
ATOM 1411 N N . SER A 1 179 ? -10.123 -21.341 -11.368 1.00 35.94 179 SER A N 1
ATOM 1412 C CA . SER A 1 179 ? -11.198 -20.992 -10.428 1.00 35.94 179 SER A CA 1
ATOM 1413 C C . SER A 1 179 ? -12.499 -20.733 -11.191 1.00 35.94 179 SER A C 1
ATOM 1415 O O . SER A 1 179 ? -12.656 -19.729 -11.881 1.00 35.94 179 SER A O 1
ATOM 1417 N N . SER A 1 180 ? -13.454 -21.647 -11.043 1.00 42.31 180 SER A N 1
ATOM 1418 C CA . SER A 1 180 ? -14.779 -21.655 -11.676 1.00 42.31 180 SER A CA 1
ATOM 1419 C C . SER A 1 180 ? -15.753 -20.582 -11.165 1.00 42.31 180 SER A C 1
ATOM 1421 O O . SER A 1 180 ? -16.963 -20.796 -11.173 1.00 42.31 180 SER A O 1
ATOM 1423 N N . TYR A 1 181 ? -15.260 -19.431 -10.721 1.00 37.81 181 TYR A N 1
ATOM 1424 C CA . TYR A 1 181 ? -16.086 -18.296 -10.331 1.00 37.81 181 TYR A CA 1
ATOM 1425 C C . TYR A 1 181 ? -15.774 -17.136 -11.260 1.00 37.81 181 TYR A C 1
ATOM 1427 O O . TYR A 1 181 ? -14.920 -16.327 -10.949 1.00 37.81 181 TYR A O 1
ATOM 1435 N N . ILE A 1 182 ? -16.430 -17.125 -12.422 1.00 39.03 182 ILE A N 1
ATOM 1436 C CA . ILE A 1 182 ? -16.947 -15.945 -13.134 1.00 39.03 182 ILE A CA 1
ATOM 1437 C C . ILE A 1 182 ? -17.859 -16.502 -14.242 1.00 39.03 182 ILE A C 1
ATOM 1439 O O . ILE A 1 182 ? -17.476 -16.759 -15.378 1.00 39.03 182 ILE A O 1
ATOM 1443 N N . MET A 1 183 ? -19.112 -16.749 -13.876 1.00 34.12 183 MET A N 1
ATOM 1444 C CA . MET A 1 183 ? -20.245 -16.567 -14.778 1.00 34.12 183 MET A CA 1
ATOM 1445 C C . MET A 1 183 ? -21.393 -16.033 -13.918 1.00 34.12 183 MET A C 1
ATOM 1447 O O . MET A 1 183 ? -21.871 -16.754 -13.038 1.00 34.12 183 MET A O 1
ATOM 1451 N N . PRO A 1 184 ? -21.850 -14.790 -14.129 1.00 33.03 184 PRO A N 1
ATOM 1452 C CA . PRO A 1 184 ? -23.036 -14.306 -13.451 1.00 33.03 184 PRO A CA 1
ATOM 1453 C C . PRO A 1 184 ? -24.241 -15.093 -13.984 1.00 33.03 184 PRO A C 1
ATOM 1455 O O . PRO A 1 184 ? -24.543 -15.045 -15.175 1.00 33.03 184 PRO A O 1
ATOM 1458 N N . GLY A 1 185 ? -24.906 -15.848 -13.102 1.00 40.38 185 GLY A N 1
ATOM 1459 C CA . GLY A 1 185 ? -26.206 -16.471 -13.383 1.00 40.38 185 GLY A CA 1
ATOM 1460 C C . GLY A 1 185 ? -26.269 -17.999 -13.478 1.00 40.38 185 GLY A C 1
ATOM 1461 O O . GLY A 1 185 ? -27.311 -18.506 -13.888 1.00 40.38 185 GLY A O 1
ATOM 1462 N N . LYS A 1 186 ? -25.237 -18.764 -13.091 1.00 35.22 186 LYS A N 1
ATOM 1463 C CA . LYS A 1 186 ? -25.357 -20.233 -13.008 1.00 35.22 186 LYS A CA 1
ATOM 1464 C C . LYS A 1 186 ? -25.056 -20.735 -11.599 1.00 35.22 186 LYS A C 1
ATOM 1466 O O . LYS A 1 186 ? -23.912 -20.721 -11.162 1.00 35.22 186 LYS A O 1
ATOM 1471 N N . ALA A 1 187 ? -26.106 -21.153 -10.889 1.00 34.47 187 ALA A N 1
ATOM 1472 C CA . ALA A 1 187 ? -25.973 -21.821 -9.601 1.00 34.47 187 ALA A CA 1
ATOM 1473 C C . ALA A 1 187 ? -25.147 -23.112 -9.767 1.00 34.47 187 ALA A C 1
ATOM 1475 O O . ALA A 1 187 ? -25.305 -23.793 -10.787 1.00 34.47 187 ALA A O 1
ATOM 1476 N N . PRO A 1 188 ? -24.278 -23.466 -8.803 1.00 36.38 188 PRO A N 1
ATOM 1477 C CA . PRO A 1 188 ? -23.606 -24.755 -8.830 1.00 36.38 188 PRO A CA 1
ATOM 1478 C C . PRO A 1 188 ? -24.665 -25.855 -8.732 1.00 36.38 188 PRO A C 1
ATOM 1480 O O . PRO A 1 188 ? -25.509 -25.827 -7.833 1.00 36.38 188 PRO A O 1
ATOM 1483 N N . GLU A 1 189 ? -24.636 -26.821 -9.654 1.00 35.94 189 GLU A N 1
ATOM 1484 C CA . GLU A 1 189 ? -25.396 -28.049 -9.454 1.00 35.94 189 GLU A CA 1
ATOM 1485 C C . GLU A 1 189 ? -24.913 -28.690 -8.154 1.00 35.94 189 GLU A C 1
ATOM 1487 O O . GLU A 1 189 ? -23.727 -28.947 -7.939 1.00 35.94 189 GLU A O 1
ATOM 1492 N N . SER A 1 190 ? -25.875 -28.840 -7.257 1.00 34.81 190 SER A N 1
ATOM 1493 C CA . SER A 1 190 ? -25.762 -29.355 -5.907 1.00 34.81 190 SER A CA 1
ATOM 1494 C C . SER A 1 190 ? -24.837 -30.570 -5.814 1.00 34.81 190 SER A C 1
ATOM 1496 O O . SER A 1 190 ? -25.127 -31.624 -6.381 1.00 34.81 190 SER A O 1
ATOM 1498 N N . PHE A 1 191 ? -23.798 -30.467 -4.983 1.00 30.53 191 PHE A N 1
ATOM 1499 C CA . PHE A 1 191 ? -23.232 -31.634 -4.316 1.00 30.53 191 PHE A CA 1
ATOM 1500 C C . PHE A 1 191 ? -24.295 -32.167 -3.349 1.00 30.53 191 PHE A C 1
ATOM 1502 O O . PHE A 1 191 ? -24.410 -31.731 -2.203 1.00 30.53 191 PHE A O 1
ATOM 1509 N N . ALA A 1 192 ? -25.131 -33.079 -3.842 1.00 32.75 192 ALA A N 1
ATOM 1510 C CA . ALA A 1 192 ? -26.014 -33.864 -3.001 1.00 32.75 192 ALA A CA 1
ATOM 1511 C C . ALA A 1 192 ? -25.151 -34.760 -2.100 1.00 32.75 192 ALA A C 1
ATOM 1513 O O . ALA A 1 192 ? -24.592 -35.766 -2.531 1.00 32.75 192 ALA A O 1
ATOM 1514 N N . SER A 1 193 ? -25.046 -34.367 -0.832 1.00 31.95 193 SER A N 1
ATOM 1515 C CA . SER A 1 193 ? -24.718 -35.260 0.273 1.00 31.95 193 SER A CA 1
ATOM 1516 C C . SER A 1 193 ? -25.808 -36.330 0.350 1.00 31.95 193 SER A C 1
ATOM 1518 O O . SER A 1 193 ? -26.931 -36.056 0.772 1.00 31.95 193 SER A O 1
ATOM 1520 N N . SER A 1 194 ? -25.505 -37.540 -0.116 1.00 31.80 194 SER A N 1
ATOM 1521 C CA . SER A 1 194 ? -26.400 -38.687 0.000 1.00 31.80 194 SER A CA 1
ATOM 1522 C C . SER A 1 194 ? -26.199 -39.376 1.351 1.00 31.80 194 SER A C 1
ATOM 1524 O O . SER A 1 194 ? -25.291 -40.194 1.519 1.00 31.80 194 SER A O 1
ATOM 1526 N N . SER A 1 195 ? -27.088 -39.090 2.295 1.00 30.50 195 SER A N 1
ATOM 1527 C CA . SER A 1 195 ? -27.410 -39.963 3.422 1.00 30.50 195 SER A CA 1
ATOM 1528 C C . SER A 1 195 ? -28.858 -40.436 3.263 1.00 30.50 195 SER A C 1
ATOM 1530 O O . SER A 1 195 ? -29.781 -39.632 3.323 1.00 30.50 195 SER A O 1
ATOM 1532 N N . GLY A 1 196 ? -29.060 -41.744 3.055 1.00 27.19 196 GLY A N 1
ATOM 1533 C CA . GLY A 1 196 ? -30.390 -42.370 3.126 1.00 27.19 196 GLY A CA 1
ATOM 1534 C C . GLY A 1 196 ? -30.727 -43.385 2.028 1.00 27.19 196 GLY A C 1
ATOM 1535 O O . GLY A 1 196 ? -31.286 -43.029 1.005 1.00 27.19 196 GLY A O 1
ATOM 1536 N N . VAL A 1 197 ? -30.391 -44.653 2.290 1.00 27.30 197 VAL A N 1
ATOM 1537 C CA . VAL A 1 197 ? -31.240 -45.861 2.173 1.00 27.30 197 VAL A CA 1
ATOM 1538 C C . VAL A 1 197 ? -32.286 -45.947 1.038 1.00 27.30 197 VAL A C 1
ATOM 1540 O O . VAL A 1 197 ? -33.310 -45.278 1.085 1.00 27.30 197 VAL A O 1
ATOM 1543 N N . GLY A 1 198 ? -32.144 -46.974 0.182 1.00 25.92 198 GLY A N 1
ATOM 1544 C CA . GLY A 1 198 ? -33.275 -47.858 -0.154 1.00 25.92 198 GLY A CA 1
ATOM 1545 C C . GLY A 1 198 ? -33.643 -48.095 -1.630 1.00 25.92 198 GLY A C 1
ATOM 1546 O O . GLY A 1 198 ? -34.300 -47.273 -2.246 1.00 25.92 198 GLY A O 1
ATOM 1547 N N . VAL A 1 199 ? -33.396 -49.341 -2.065 1.00 27.61 199 VAL A N 1
ATOM 1548 C CA . VAL A 1 199 ? -34.246 -50.187 -2.942 1.00 27.61 199 VAL A CA 1
ATOM 1549 C C . VAL A 1 199 ? -34.171 -50.023 -4.478 1.00 27.61 199 VAL A C 1
ATOM 1551 O O . VAL A 1 199 ? -34.829 -49.183 -5.070 1.00 27.61 199 VAL A O 1
ATOM 1554 N N . GLY A 1 200 ? -33.503 -51.005 -5.108 1.00 27.09 200 GLY A N 1
ATOM 1555 C CA . GLY A 1 200 ? -34.095 -51.875 -6.144 1.00 27.09 200 GLY A CA 1
ATOM 1556 C C . GLY A 1 200 ? -33.999 -51.464 -7.622 1.00 27.09 200 GLY A C 1
ATOM 1557 O O . GLY A 1 200 ? -34.632 -50.506 -8.041 1.00 27.09 200 GLY A O 1
ATOM 1558 N N . GLY A 1 201 ? -33.334 -52.288 -8.450 1.00 27.88 201 GLY A N 1
ATOM 1559 C CA . GLY A 1 201 ? -33.566 -52.297 -9.907 1.00 27.88 201 GLY A CA 1
ATOM 1560 C C . GLY A 1 201 ? -32.378 -52.714 -10.781 1.00 27.88 201 GLY A C 1
ATOM 1561 O O . GLY A 1 201 ? -31.488 -51.921 -11.047 1.00 27.88 201 GLY A O 1
ATOM 1562 N N . ILE A 1 202 ? -32.395 -53.967 -11.232 1.00 27.31 202 ILE A N 1
ATOM 1563 C CA . ILE A 1 202 ? -31.410 -54.710 -12.042 1.00 27.31 202 ILE A CA 1
ATOM 1564 C C . ILE A 1 202 ? -31.328 -54.253 -13.519 1.00 27.31 202 ILE A C 1
ATOM 1566 O O . ILE A 1 202 ? -32.366 -54.037 -14.137 1.00 27.31 202 ILE A O 1
ATOM 1570 N N . SER A 1 203 ? -30.109 -54.225 -14.095 1.00 29.38 203 SER A N 1
ATOM 1571 C CA . SER A 1 203 ? -29.666 -54.807 -15.404 1.00 29.38 203 SER A CA 1
ATOM 1572 C C . SER A 1 203 ? -28.499 -53.993 -16.014 1.00 29.38 203 SER A C 1
ATOM 1574 O O . SER A 1 203 ? -28.651 -52.842 -16.392 1.00 29.38 203 SER A O 1
ATOM 1576 N N . SER A 1 204 ? -27.238 -54.416 -15.859 1.00 28.17 204 SER A N 1
ATOM 1577 C CA . SER A 1 204 ? -26.453 -55.339 -16.711 1.00 28.17 204 SER A CA 1
ATOM 1578 C C . SER A 1 204 ? -26.083 -54.792 -18.102 1.00 28.17 204 SER A C 1
ATOM 1580 O O . SER A 1 204 ? -26.888 -54.829 -19.024 1.00 28.17 204 SER A O 1
ATOM 1582 N N . GLY A 1 205 ? -24.816 -54.378 -18.245 1.00 28.27 205 GLY A N 1
ATOM 1583 C CA . GLY A 1 205 ? -24.169 -53.999 -19.506 1.00 28.27 205 GLY A CA 1
ATOM 1584 C C . GLY A 1 205 ? -22.714 -53.575 -19.279 1.00 28.27 205 GLY A C 1
ATOM 1585 O O . GLY A 1 205 ? -22.405 -52.392 -19.219 1.00 28.27 205 GLY A O 1
ATOM 1586 N N . VAL A 1 206 ? -21.833 -54.552 -19.057 1.00 32.44 206 VAL A N 1
ATOM 1587 C CA . VAL A 1 206 ? -20.385 -54.367 -18.876 1.00 32.44 206 VAL A CA 1
ATOM 1588 C C . VAL A 1 206 ? -19.736 -54.126 -20.238 1.00 32.44 206 VAL A C 1
ATOM 1590 O O . VAL A 1 206 ? -19.697 -55.046 -21.048 1.00 32.44 206 VAL A O 1
ATOM 1593 N N . GLU A 1 207 ? -19.152 -52.946 -20.464 1.00 31.05 207 GLU A N 1
ATOM 1594 C CA . GLU A 1 207 ? -18.220 -52.753 -21.579 1.00 31.05 207 GLU A CA 1
ATOM 1595 C C . GLU A 1 207 ? -17.048 -51.819 -21.220 1.00 31.05 207 GLU A C 1
ATOM 1597 O O . GLU A 1 207 ? -17.188 -50.621 -20.992 1.00 31.05 207 GLU A O 1
ATOM 1602 N N . GLY A 1 208 ? -15.858 -52.421 -21.148 1.00 30.59 208 GLY A N 1
ATOM 1603 C CA . GLY A 1 208 ? -14.644 -51.886 -21.765 1.00 30.59 208 GLY A CA 1
ATOM 1604 C C . GLY A 1 208 ? -14.119 -50.518 -21.325 1.00 30.59 208 GLY A C 1
ATOM 1605 O O . GLY A 1 208 ? -14.204 -49.532 -22.048 1.00 30.59 208 GLY A O 1
ATOM 1606 N N . LYS A 1 209 ? -13.367 -50.504 -20.225 1.00 39.66 209 LYS A N 1
ATOM 1607 C CA . LYS A 1 209 ? -12.382 -49.469 -19.875 1.00 39.66 209 LYS A CA 1
ATOM 1608 C C . LYS A 1 209 ? -11.413 -49.203 -21.050 1.00 39.66 209 LYS A C 1
ATOM 1610 O O . LYS A 1 209 ? -10.494 -49.987 -21.277 1.00 39.66 209 LYS A O 1
ATOM 1615 N N . ARG A 1 210 ? -11.541 -48.064 -21.743 1.00 29.53 210 ARG A N 1
ATOM 1616 C CA . ARG A 1 210 ? -10.464 -47.464 -22.560 1.00 29.53 210 ARG A CA 1
ATOM 1617 C C . ARG A 1 210 ? -10.343 -45.975 -22.247 1.00 29.53 210 ARG A C 1
ATOM 1619 O O . ARG A 1 210 ? -11.140 -45.158 -22.689 1.00 29.53 210 ARG A O 1
ATOM 1626 N N . ARG A 1 211 ? -9.314 -45.629 -21.466 1.00 33.69 211 ARG A N 1
ATOM 1627 C CA . ARG A 1 211 ? -8.845 -44.249 -21.283 1.00 33.69 211 ARG A CA 1
ATOM 1628 C C . ARG A 1 211 ? -8.431 -43.699 -22.650 1.00 33.69 211 ARG A C 1
ATOM 1630 O O . ARG A 1 211 ? -7.424 -44.139 -23.202 1.00 33.69 211 ARG A O 1
ATOM 1637 N N . ALA A 1 212 ? -9.198 -42.754 -23.186 1.00 32.50 212 ALA A N 1
ATOM 1638 C CA . ALA A 1 212 ? -8.789 -41.970 -24.341 1.00 32.50 212 ALA A CA 1
ATOM 1639 C C . ALA A 1 212 ? -7.660 -41.020 -23.916 1.00 32.50 212 ALA A C 1
ATOM 1641 O O . ALA A 1 212 ? -7.809 -40.196 -23.014 1.00 32.50 212 ALA A O 1
ATOM 1642 N N . ARG A 1 213 ? -6.496 -41.192 -24.541 1.00 33.81 213 ARG A N 1
ATOM 1643 C CA . ARG A 1 213 ? -5.308 -40.357 -24.377 1.00 33.81 213 ARG A CA 1
ATOM 1644 C C . ARG A 1 213 ? -5.614 -38.981 -24.975 1.00 33.81 213 ARG A C 1
ATOM 1646 O O . ARG A 1 213 ? -5.777 -38.867 -26.185 1.00 33.81 213 ARG A O 1
ATOM 1653 N N . SER A 1 214 ? -5.723 -37.966 -24.120 1.00 36.12 214 SER A N 1
ATOM 1654 C CA . SER A 1 214 ? -5.849 -36.559 -24.513 1.00 36.12 214 SER A CA 1
ATOM 1655 C C . SER A 1 214 ? -4.679 -36.165 -25.424 1.00 36.12 214 SER A C 1
ATOM 1657 O O . SER A 1 214 ? -3.521 -36.213 -25.011 1.00 36.12 214 SER A O 1
ATOM 1659 N N . GLY A 1 215 ? -4.980 -35.836 -26.682 1.00 36.44 215 GLY A N 1
ATOM 1660 C CA . GLY A 1 215 ? -4.048 -35.209 -27.615 1.00 36.44 215 GLY A CA 1
ATOM 1661 C C . GLY A 1 215 ? -4.006 -33.706 -27.351 1.00 36.44 215 GLY A C 1
ATOM 1662 O O . GLY A 1 215 ? -4.904 -32.971 -27.751 1.00 36.44 215 GLY A O 1
ATOM 1663 N N . THR A 1 216 ? -2.954 -33.250 -26.680 1.00 44.28 216 THR A N 1
ATOM 1664 C CA . THR A 1 216 ? -2.781 -31.905 -26.102 1.00 44.28 216 THR A CA 1
ATOM 1665 C C . THR A 1 216 ? -2.538 -30.762 -27.096 1.00 44.28 216 THR A C 1
ATOM 1667 O O . THR A 1 216 ? -2.288 -29.641 -26.670 1.00 44.28 216 THR A O 1
ATOM 1670 N N . ASN A 1 217 ? -2.648 -30.979 -28.409 1.00 40.59 217 ASN A N 1
ATOM 1671 C CA . ASN A 1 217 ? -2.213 -29.971 -29.391 1.00 40.59 217 ASN A CA 1
ATOM 1672 C C . ASN A 1 217 ? -3.359 -29.295 -30.166 1.00 40.59 217 ASN A C 1
ATOM 1674 O O . ASN A 1 217 ? -3.140 -28.261 -30.788 1.00 40.59 217 ASN A O 1
ATOM 1678 N N . ALA A 1 218 ? -4.591 -29.817 -30.100 1.00 40.09 218 ALA A N 1
ATOM 1679 C CA . ALA A 1 218 ? -5.748 -29.211 -30.777 1.00 40.09 218 ALA A CA 1
ATOM 1680 C C . ALA A 1 218 ? -6.517 -28.197 -29.900 1.00 40.09 218 ALA A C 1
ATOM 1682 O O . ALA A 1 218 ? -7.249 -27.355 -30.419 1.00 40.09 218 ALA A O 1
ATOM 1683 N N . GLY A 1 219 ? -6.342 -28.256 -28.574 1.00 42.94 219 GLY A N 1
ATOM 1684 C CA . GLY A 1 219 ? -7.034 -27.386 -27.616 1.00 42.94 219 GLY A CA 1
ATOM 1685 C C . GLY A 1 219 ? -6.444 -25.979 -27.520 1.00 42.94 219 GLY A C 1
ATOM 1686 O O . GLY A 1 219 ? -7.199 -25.017 -27.444 1.00 42.94 219 GLY A O 1
ATOM 1687 N N . MET A 1 220 ? -5.115 -25.838 -27.604 1.00 42.16 220 MET A N 1
ATOM 1688 C CA . MET A 1 220 ? -4.448 -24.542 -27.413 1.00 42.16 220 MET A CA 1
ATOM 1689 C C . MET A 1 220 ? -4.706 -23.564 -28.558 1.00 42.16 220 MET A C 1
ATOM 1691 O O . MET A 1 220 ? -4.981 -22.401 -28.306 1.00 42.16 220 MET A O 1
ATOM 1695 N N . ALA A 1 221 ? -4.708 -24.019 -29.814 1.00 43.44 221 ALA A N 1
ATOM 1696 C CA . ALA A 1 221 ? -5.026 -23.139 -30.942 1.00 43.44 221 ALA A CA 1
ATOM 1697 C C . ALA A 1 221 ? -6.479 -22.641 -30.880 1.00 43.44 221 ALA A C 1
ATOM 1699 O O . ALA A 1 221 ? -6.756 -21.476 -31.155 1.00 43.44 221 ALA A O 1
ATOM 1700 N N . LYS A 1 222 ? -7.409 -23.506 -30.455 1.00 44.09 222 LYS A N 1
ATOM 1701 C CA . LYS A 1 222 ? -8.815 -23.133 -30.285 1.00 44.09 222 LYS A CA 1
ATOM 1702 C C . LYS A 1 222 ? -9.004 -22.188 -29.095 1.00 44.09 222 LYS A C 1
ATOM 1704 O O . LYS A 1 222 ? -9.739 -21.223 -29.248 1.00 44.09 222 LYS A O 1
ATOM 1709 N N . ALA A 1 223 ? -8.292 -22.422 -27.988 1.00 47.72 223 ALA A N 1
ATOM 1710 C CA . ALA A 1 223 ? -8.281 -21.575 -26.792 1.00 47.72 223 ALA A CA 1
ATOM 1711 C C . ALA A 1 223 ? -7.671 -20.187 -27.054 1.00 47.72 223 ALA A C 1
ATOM 1713 O O . ALA A 1 223 ? -8.215 -19.183 -26.605 1.00 47.72 223 ALA A O 1
ATOM 1714 N N . VAL A 1 224 ? -6.601 -20.114 -27.852 1.00 48.00 224 VAL A N 1
ATOM 1715 C CA . VAL A 1 224 ? -5.987 -18.850 -28.289 1.00 48.00 224 VAL A CA 1
ATOM 1716 C C . VAL A 1 224 ? -6.944 -18.072 -29.192 1.00 48.00 224 VAL A C 1
ATOM 1718 O O . VAL A 1 224 ? -7.142 -16.878 -28.994 1.00 48.00 224 VAL A O 1
ATOM 1721 N N . VAL A 1 225 ? -7.598 -18.736 -30.150 1.00 44.59 225 VAL A N 1
ATOM 1722 C CA . VAL A 1 225 ? -8.554 -18.077 -31.058 1.00 44.59 225 VAL A CA 1
ATOM 1723 C C . VAL A 1 225 ? -9.819 -17.617 -30.324 1.00 44.59 225 VAL A C 1
ATOM 1725 O O . VAL A 1 225 ? -10.336 -16.539 -30.622 1.00 44.59 225 VAL A O 1
ATOM 1728 N N . THR A 1 226 ? -10.309 -18.374 -29.338 1.00 51.75 226 THR A N 1
ATOM 1729 C CA . THR A 1 226 ? -11.413 -17.919 -28.478 1.00 51.75 226 THR A CA 1
ATOM 1730 C C . THR A 1 226 ? -10.983 -16.798 -27.538 1.00 51.75 226 THR A C 1
ATOM 1732 O O . THR A 1 226 ? -11.726 -15.832 -27.411 1.00 51.75 226 THR A O 1
ATOM 1735 N N . GLY A 1 227 ? -9.768 -16.851 -26.983 1.00 50.06 227 GLY A N 1
ATOM 1736 C CA . GLY A 1 227 ? -9.214 -15.790 -26.136 1.00 50.06 227 GLY A CA 1
ATOM 1737 C C . GLY A 1 227 ? -9.036 -14.467 -26.884 1.00 50.06 227 GLY A C 1
ATOM 1738 O O . GLY A 1 227 ? -9.391 -13.413 -26.368 1.00 50.06 227 GLY A O 1
ATOM 1739 N N . VAL A 1 228 ? -8.597 -14.507 -28.148 1.00 46.25 228 VAL A N 1
ATOM 1740 C CA . VAL A 1 228 ? -8.525 -13.313 -29.011 1.00 46.25 228 VAL A CA 1
ATOM 1741 C C . VAL A 1 228 ? -9.923 -12.780 -29.338 1.00 46.25 228 VAL A C 1
ATOM 1743 O O . VAL A 1 228 ? -10.130 -11.569 -29.337 1.00 46.25 228 VAL A O 1
ATOM 1746 N N . ARG A 1 229 ? -10.909 -13.653 -29.579 1.00 45.88 229 ARG A N 1
ATOM 1747 C CA . ARG A 1 229 ? -12.296 -13.238 -29.851 1.00 45.88 229 ARG A CA 1
ATOM 1748 C C . ARG A 1 229 ? -12.967 -12.603 -28.629 1.00 45.88 229 ARG A C 1
ATOM 1750 O O . ARG A 1 229 ? -13.754 -11.674 -28.797 1.00 45.88 229 ARG A O 1
ATOM 1757 N N . GLU A 1 230 ? -12.649 -13.072 -27.425 1.00 51.19 230 GLU A N 1
ATOM 1758 C CA . GLU A 1 230 ? -13.092 -12.446 -26.177 1.00 51.19 230 GLU A CA 1
ATOM 1759 C C . GLU A 1 230 ? -12.358 -11.130 -25.917 1.00 51.19 230 GLU A C 1
ATOM 1761 O O . GLU A 1 230 ? -13.013 -10.135 -25.632 1.00 51.19 230 GLU A O 1
ATOM 1766 N N . TRP A 1 231 ? -11.045 -11.056 -26.156 1.00 45.94 231 TRP A N 1
ATOM 1767 C CA . TRP A 1 231 ? -10.274 -9.809 -26.062 1.00 45.94 231 TRP A CA 1
ATOM 1768 C C . TRP A 1 231 ? -10.790 -8.718 -27.016 1.00 45.94 231 TRP A C 1
ATOM 1770 O O . TRP A 1 231 ? -10.940 -7.561 -26.628 1.00 45.94 231 TRP A O 1
ATOM 1780 N N . VA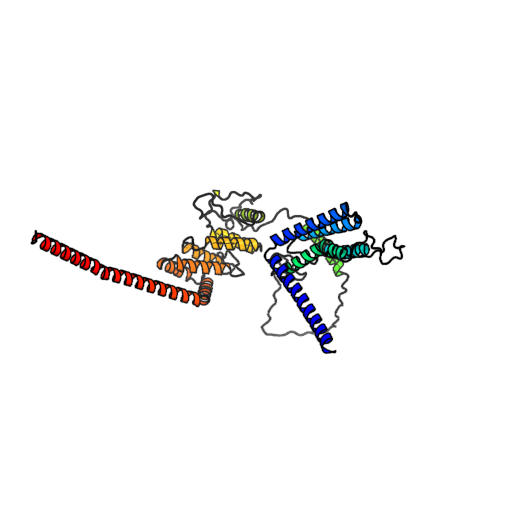L A 1 232 ? -11.176 -9.095 -28.239 1.00 45.88 232 VAL A N 1
ATOM 1781 C CA . VAL A 1 232 ? -11.827 -8.192 -29.207 1.00 45.88 232 VAL A CA 1
ATOM 1782 C C . VAL A 1 232 ? -13.207 -7.722 -28.723 1.00 45.88 232 VAL A C 1
ATOM 1784 O O . VAL A 1 232 ? -13.621 -6.614 -29.053 1.00 45.88 232 VAL A O 1
ATOM 1787 N N . LYS A 1 233 ? -13.896 -8.503 -27.882 1.00 44.16 233 LYS A N 1
ATOM 1788 C CA . LYS A 1 233 ? -15.153 -8.107 -27.227 1.00 44.16 233 LYS A CA 1
ATOM 1789 C C . LYS A 1 233 ? -14.934 -7.121 -26.063 1.00 44.16 233 LYS A C 1
ATOM 1791 O O . LYS A 1 233 ? -15.860 -6.397 -25.718 1.00 44.16 233 LYS A O 1
ATOM 1796 N N . TYR A 1 234 ? -13.725 -7.059 -25.494 1.00 46.38 234 TYR A N 1
ATOM 1797 C CA . TYR A 1 234 ? -13.324 -6.089 -24.458 1.00 46.38 234 TYR A CA 1
ATOM 1798 C C . TYR A 1 234 ? -12.696 -4.802 -25.020 1.00 46.38 234 TYR A C 1
ATOM 1800 O O . TYR A 1 234 ? -12.513 -3.837 -24.282 1.00 46.38 234 TYR A O 1
ATOM 1808 N N . LEU A 1 235 ? -12.394 -4.752 -26.323 1.00 39.12 235 LEU A N 1
ATOM 1809 C CA . LEU A 1 235 ? -11.977 -3.519 -27.004 1.00 39.12 235 LEU A CA 1
ATOM 1810 C C . LEU A 1 235 ? -13.142 -2.551 -27.268 1.00 39.12 235 LEU A C 1
ATOM 1812 O O . LEU A 1 235 ? -12.903 -1.374 -27.531 1.00 39.12 235 LEU A O 1
ATOM 1816 N N . SER A 1 236 ? -14.393 -3.007 -27.172 1.00 48.88 236 SER A N 1
ATOM 1817 C CA . SER A 1 236 ? -15.535 -2.106 -27.032 1.00 48.88 236 SER A CA 1
ATOM 1818 C C . SER A 1 236 ? -15.642 -1.694 -25.569 1.00 48.88 236 SER A C 1
ATOM 1820 O O . SER A 1 236 ? -16.131 -2.464 -24.742 1.00 48.88 236 SER A O 1
ATOM 1822 N N . GLN A 1 237 ? -15.160 -0.492 -25.250 1.00 47.03 237 GLN A N 1
ATOM 1823 C CA . GLN A 1 237 ? -15.442 0.140 -23.963 1.00 47.03 237 GLN A CA 1
ATOM 1824 C C . GLN A 1 237 ? -16.963 0.108 -23.741 1.00 47.03 237 GLN A C 1
ATOM 1826 O O . GLN A 1 237 ? -17.701 0.492 -24.654 1.00 47.03 237 GLN A O 1
ATOM 1831 N N . PRO A 1 238 ? -17.462 -0.381 -22.593 1.00 47.78 238 PRO A N 1
ATOM 1832 C CA . PRO A 1 238 ? -18.880 -0.287 -22.304 1.00 47.78 238 PRO A CA 1
ATOM 1833 C C . PRO A 1 238 ? -19.232 1.198 -22.215 1.00 47.78 238 PRO A C 1
ATOM 1835 O O . PRO A 1 238 ? -18.826 1.892 -21.290 1.00 47.78 238 PRO A O 1
ATOM 1838 N N . GLU A 1 239 ? -19.962 1.684 -23.212 1.00 53.22 239 GLU A N 1
ATOM 1839 C CA . GLU A 1 239 ? -20.397 3.081 -23.301 1.00 53.22 239 GLU A CA 1
ATOM 1840 C C . GLU A 1 239 ? -21.398 3.420 -22.175 1.00 53.22 239 GLU A C 1
ATOM 1842 O O . GLU A 1 239 ? -21.569 4.580 -21.809 1.00 53.22 239 GLU A O 1
ATOM 1847 N N . PHE A 1 240 ? -22.004 2.389 -21.565 1.00 55.00 240 PHE A N 1
ATOM 1848 C CA . PHE A 1 240 ? -22.967 2.498 -20.472 1.00 55.00 240 PHE A CA 1
ATOM 1849 C C . PHE A 1 240 ? -22.765 1.392 -19.427 1.00 55.00 240 PHE A C 1
ATOM 1851 O O . PHE A 1 240 ? -22.664 0.211 -19.766 1.00 55.00 240 PHE A O 1
ATOM 1858 N N . LEU A 1 241 ? -22.771 1.773 -18.146 1.00 61.16 241 LEU A N 1
ATOM 1859 C CA . LEU A 1 241 ? -22.826 0.857 -17.006 1.00 61.16 241 LEU A CA 1
ATOM 1860 C C . LEU A 1 241 ? -24.259 0.831 -16.460 1.00 61.16 241 LEU A C 1
ATOM 1862 O O . LEU A 1 241 ? -24.747 1.830 -15.935 1.00 61.16 241 LEU A O 1
ATOM 1866 N N . ASN A 1 242 ? -24.939 -0.312 -16.575 1.00 60.25 242 ASN A N 1
ATOM 1867 C CA . ASN A 1 242 ? -26.275 -0.490 -16.007 1.00 60.25 242 ASN A CA 1
ATOM 1868 C C . ASN A 1 242 ? -26.159 -0.876 -14.533 1.00 60.25 242 ASN A C 1
ATOM 1870 O O . ASN A 1 242 ? -25.929 -2.039 -14.207 1.00 60.25 242 ASN A O 1
ATOM 1874 N N . LEU A 1 243 ? -26.322 0.107 -13.651 1.00 62.62 243 LEU A N 1
ATOM 1875 C CA . LEU A 1 243 ? -26.396 -0.127 -12.214 1.00 62.62 243 LEU A CA 1
ATOM 1876 C C . LEU A 1 243 ? -27.812 -0.578 -11.811 1.00 62.62 243 LEU A C 1
ATOM 1878 O O . LEU A 1 243 ? -28.788 -0.201 -12.471 1.00 62.62 243 LEU A O 1
ATOM 1882 N N . PRO A 1 244 ? -27.951 -1.388 -10.747 1.00 62.47 244 PRO A N 1
ATOM 1883 C CA . PRO A 1 244 ? -29.249 -1.862 -10.288 1.00 62.47 244 PRO A CA 1
ATOM 1884 C C . PRO A 1 244 ? -30.226 -0.719 -9.975 1.00 62.47 244 PRO A C 1
ATOM 1886 O O . PRO A 1 244 ? -29.879 0.270 -9.329 1.00 62.47 244 PRO A O 1
ATOM 1889 N N . ALA A 1 245 ? -31.477 -0.863 -10.420 1.00 59.00 245 ALA A N 1
ATOM 1890 C CA . ALA A 1 245 ? -32.488 0.197 -10.364 1.00 59.00 245 ALA A CA 1
ATOM 1891 C C . ALA A 1 245 ? -32.981 0.545 -8.944 1.00 59.00 245 ALA A C 1
ATOM 1893 O O . ALA A 1 245 ? -33.734 1.505 -8.783 1.00 59.00 245 ALA A O 1
ATOM 1894 N N . HIS A 1 246 ? -32.603 -0.232 -7.923 1.00 66.12 246 HIS A N 1
ATOM 1895 C CA . HIS A 1 246 ? -32.917 0.060 -6.521 1.00 66.12 246 HIS A CA 1
ATOM 1896 C C . HIS A 1 246 ? -31.965 1.076 -5.886 1.00 66.12 246 HIS A C 1
ATOM 1898 O O . HIS A 1 246 ? -32.278 1.602 -4.819 1.00 66.12 246 HIS A O 1
ATOM 1904 N N . PHE A 1 247 ? -30.834 1.392 -6.522 1.00 68.00 247 PHE A N 1
ATOM 1905 C CA . PHE A 1 247 ? -29.919 2.400 -6.002 1.00 68.00 247 PHE A CA 1
ATOM 1906 C C . PHE A 1 247 ? -30.316 3.809 -6.423 1.00 68.00 247 PHE A C 1
ATOM 1908 O O . PHE A 1 247 ? -30.583 4.103 -7.588 1.00 68.00 247 PHE A O 1
ATOM 1915 N N . HIS A 1 248 ? -30.330 4.712 -5.445 1.00 73.06 248 HIS A N 1
ATOM 1916 C CA . HIS A 1 248 ? -30.653 6.107 -5.693 1.00 73.06 248 HIS A CA 1
ATOM 1917 C C . HIS A 1 248 ? -29.498 6.804 -6.442 1.00 73.06 248 HIS A C 1
ATOM 1919 O O . HIS A 1 248 ? -28.342 6.639 -6.038 1.00 73.06 248 HIS A O 1
ATOM 1925 N N . PRO A 1 249 ? -29.773 7.664 -7.444 1.00 73.00 249 PRO A N 1
ATOM 1926 C CA . PRO A 1 249 ? -28.742 8.339 -8.245 1.00 73.00 249 PRO A CA 1
ATOM 1927 C C . PRO A 1 249 ? -27.685 9.124 -7.452 1.00 73.00 249 PRO A C 1
ATOM 1929 O O . PRO A 1 249 ? -26.564 9.297 -7.911 1.00 73.00 249 PRO A O 1
ATOM 1932 N N . ILE A 1 250 ? -28.007 9.576 -6.239 1.00 74.75 250 ILE A N 1
ATOM 1933 C CA . ILE A 1 250 ? -27.059 10.311 -5.377 1.00 74.75 250 ILE A CA 1
ATOM 1934 C C . ILE A 1 250 ? -25.936 9.419 -4.836 1.00 74.75 250 ILE A C 1
ATOM 1936 O O . ILE A 1 250 ? -24.825 9.895 -4.638 1.00 74.75 250 ILE A O 1
ATOM 1940 N N . LEU A 1 251 ? -26.195 8.122 -4.635 1.00 79.31 251 LEU A N 1
ATOM 1941 C CA . LEU A 1 251 ? -25.138 7.174 -4.280 1.00 79.31 251 LEU A CA 1
ATOM 1942 C C . LEU A 1 251 ? -24.177 7.005 -5.461 1.00 79.31 251 LEU A C 1
ATOM 1944 O O . LEU A 1 251 ? -22.979 6.849 -5.260 1.00 79.31 251 LEU A O 1
ATOM 1948 N N . ILE A 1 252 ? -24.695 7.108 -6.690 1.00 78.50 252 ILE A N 1
ATOM 1949 C CA . ILE A 1 252 ? -23.896 7.026 -7.913 1.00 78.50 252 ILE A CA 1
ATOM 1950 C C . ILE A 1 252 ? -23.027 8.270 -8.082 1.00 78.50 252 ILE A C 1
ATOM 1952 O O . ILE A 1 252 ? -21.837 8.135 -8.337 1.00 78.50 252 ILE A O 1
ATOM 1956 N N . ASP A 1 253 ? -23.575 9.466 -7.861 1.00 76.88 253 ASP A N 1
ATOM 1957 C CA . ASP A 1 253 ? -22.790 10.711 -7.844 1.00 76.88 253 ASP A CA 1
ATOM 1958 C C . ASP A 1 253 ? -21.612 10.614 -6.855 1.00 76.88 253 ASP A C 1
ATOM 1960 O O . ASP A 1 253 ? -20.476 10.934 -7.195 1.00 76.88 253 ASP A O 1
ATOM 1964 N N . ARG A 1 254 ? -21.854 10.043 -5.667 1.00 81.94 254 ARG A N 1
ATOM 1965 C CA . ARG A 1 254 ? -20.822 9.831 -4.641 1.00 81.94 254 ARG A CA 1
ATOM 1966 C C . ARG A 1 254 ? -19.850 8.698 -4.953 1.00 81.94 254 ARG A C 1
ATOM 1968 O O . ARG A 1 254 ? -18.696 8.779 -4.543 1.00 81.94 254 ARG A O 1
ATOM 1975 N N . ILE A 1 255 ? -20.269 7.678 -5.700 1.00 84.44 255 ILE A N 1
ATOM 1976 C CA . ILE A 1 255 ? -19.339 6.712 -6.293 1.00 84.44 255 ILE A CA 1
ATOM 1977 C C . ILE A 1 255 ? -18.397 7.426 -7.256 1.00 84.44 255 ILE A C 1
ATOM 1979 O O . ILE A 1 255 ? -17.197 7.184 -7.201 1.00 84.44 255 ILE A O 1
ATOM 1983 N N . VAL A 1 256 ? -18.914 8.295 -8.127 1.00 80.25 256 VAL A N 1
ATOM 1984 C CA . VAL A 1 256 ? -18.068 9.001 -9.093 1.00 80.25 256 VAL A CA 1
ATOM 1985 C C . VAL A 1 256 ? -17.056 9.884 -8.363 1.00 80.25 256 VAL A C 1
ATOM 1987 O O . VAL A 1 256 ? -15.867 9.811 -8.674 1.00 80.25 256 VAL A O 1
ATOM 1990 N N . ASP A 1 257 ? -17.478 10.604 -7.321 1.00 79.31 257 ASP A N 1
ATOM 1991 C CA . ASP A 1 257 ? -16.549 11.327 -6.442 1.00 79.31 257 ASP A CA 1
ATOM 1992 C C . ASP A 1 257 ? -15.479 10.396 -5.856 1.00 79.31 257 ASP A C 1
ATOM 1994 O O . ASP A 1 257 ? -14.292 10.725 -5.889 1.00 79.31 257 ASP A O 1
ATOM 1998 N N . PHE A 1 258 ? -15.872 9.210 -5.382 1.00 84.44 258 PHE A N 1
ATOM 1999 C CA . PHE A 1 258 ? -14.947 8.225 -4.824 1.00 84.44 258 PHE A CA 1
ATOM 2000 C C . PHE A 1 258 ? -13.946 7.695 -5.856 1.00 84.44 258 PHE A C 1
ATOM 2002 O O . PHE A 1 258 ? -12.774 7.534 -5.531 1.00 84.44 258 PHE A O 1
ATOM 2009 N N . ILE A 1 259 ? -14.355 7.486 -7.110 1.00 82.31 259 ILE A N 1
ATOM 2010 C CA . ILE A 1 259 ? -13.447 7.068 -8.192 1.00 82.31 259 ILE A CA 1
ATOM 2011 C C . ILE A 1 259 ? -12.347 8.113 -8.404 1.00 82.31 259 ILE A C 1
ATOM 2013 O O . ILE A 1 259 ? -11.178 7.759 -8.559 1.00 82.31 259 ILE A O 1
ATOM 2017 N N . TYR A 1 260 ? -12.709 9.398 -8.405 1.00 78.31 260 TYR A N 1
ATOM 2018 C CA . TYR A 1 260 ? -11.763 10.474 -8.701 1.00 78.31 260 TYR A CA 1
ATOM 2019 C C . TYR A 1 260 ? -10.941 10.924 -7.493 1.00 78.31 260 TYR A C 1
ATOM 2021 O O . TYR A 1 260 ? -9.786 11.317 -7.654 1.00 78.31 260 TYR A O 1
ATOM 2029 N N . THR A 1 261 ? -11.519 10.884 -6.294 1.00 80.62 261 THR A N 1
ATOM 2030 C CA . THR A 1 261 ? -10.912 11.468 -5.088 1.00 80.62 261 THR A CA 1
ATOM 2031 C C . THR A 1 261 ? -10.500 10.433 -4.048 1.00 80.62 261 THR A C 1
ATOM 2033 O O . THR A 1 261 ? -9.823 10.785 -3.087 1.00 80.62 261 THR A O 1
ATOM 2036 N N . SER A 1 262 ? -10.864 9.157 -4.238 1.00 83.38 262 SER A N 1
ATOM 2037 C CA . SER A 1 262 ? -10.772 8.105 -3.210 1.00 83.38 262 SER A CA 1
ATOM 2038 C C . SER A 1 262 ? -11.544 8.438 -1.927 1.00 83.38 262 SER A C 1
ATOM 2040 O O . SER A 1 262 ? -11.296 7.844 -0.879 1.00 83.38 262 SER A O 1
ATOM 2042 N N . ASP A 1 263 ? -12.486 9.382 -2.001 1.00 81.88 263 ASP A N 1
ATOM 2043 C CA . ASP A 1 263 ? -13.322 9.799 -0.887 1.00 81.88 263 ASP A CA 1
ATOM 2044 C C . ASP A 1 263 ? -14.735 10.185 -1.362 1.00 81.88 263 ASP A C 1
ATOM 2046 O O . ASP A 1 263 ? -14.985 10.430 -2.537 1.00 81.88 263 ASP A O 1
ATOM 2050 N N . TYR A 1 264 ? -15.703 10.199 -0.451 1.00 86.25 264 TYR A N 1
ATOM 2051 C CA . TYR A 1 264 ? -17.084 10.575 -0.751 1.00 86.25 264 TYR A CA 1
ATOM 2052 C C . TYR A 1 264 ? -17.706 11.313 0.429 1.00 86.25 264 TYR A C 1
ATOM 2054 O O . TYR A 1 264 ? -17.469 10.969 1.583 1.00 86.25 264 TYR A O 1
ATOM 2062 N N . HIS A 1 265 ? -18.546 12.304 0.181 1.00 79.00 265 HIS A N 1
ATOM 2063 C CA . HIS A 1 265 ? -18.998 13.183 1.257 1.00 79.00 265 HIS A CA 1
ATOM 2064 C C . HIS A 1 265 ? -20.511 13.093 1.470 1.00 79.00 265 HIS A C 1
ATOM 2066 O O . HIS A 1 265 ? -21.300 13.091 0.522 1.00 79.00 265 HIS A O 1
ATOM 2072 N N . PHE A 1 266 ? -20.921 13.025 2.738 1.00 75.19 266 PHE A N 1
ATOM 2073 C CA . PHE A 1 266 ? -22.283 13.358 3.144 1.00 75.19 266 PHE A CA 1
ATOM 2074 C C . PHE A 1 266 ? -22.343 14.893 3.173 1.00 75.19 266 PHE A C 1
ATOM 2076 O O . PHE A 1 266 ? -21.828 15.495 4.108 1.00 75.19 266 PHE A O 1
ATOM 2083 N N . CYS A 1 267 ? -22.837 15.529 2.102 1.00 63.97 267 CYS A N 1
ATOM 2084 C CA . CYS A 1 267 ? -22.829 16.992 1.928 1.00 63.97 267 CYS A CA 1
ATOM 2085 C C . CYS A 1 267 ? -24.198 17.624 2.246 1.00 63.97 267 CYS A C 1
ATOM 2087 O O . CYS A 1 267 ? -24.988 17.805 1.320 1.00 63.97 267 CYS A O 1
ATOM 2089 N N . PRO A 1 268 ? -24.505 17.989 3.501 1.00 57.97 268 PRO A N 1
ATOM 2090 C CA . PRO A 1 268 ? -25.617 18.880 3.806 1.00 57.97 268 PRO A CA 1
ATOM 2091 C C . PRO A 1 268 ? -25.182 20.345 3.627 1.00 57.97 268 PRO A C 1
ATOM 2093 O O . PRO A 1 268 ? -24.195 20.790 4.209 1.00 57.97 268 PRO A O 1
ATOM 2096 N N . ALA A 1 269 ? -25.915 21.123 2.831 1.00 53.56 269 ALA A N 1
ATOM 2097 C CA . ALA A 1 269 ? -25.636 22.538 2.565 1.00 53.56 269 ALA A CA 1
ATOM 2098 C C . ALA A 1 269 ? -26.112 23.486 3.698 1.00 53.56 269 ALA A C 1
ATOM 2100 O O . ALA A 1 269 ? -26.574 24.592 3.415 1.00 53.56 269 ALA A O 1
ATOM 2101 N N . ASP A 1 270 ? -26.138 23.045 4.962 1.00 51.53 270 ASP A N 1
ATOM 2102 C CA . ASP A 1 270 ? -26.644 23.808 6.122 1.00 51.53 270 ASP A CA 1
ATOM 2103 C C . ASP A 1 270 ? -26.061 23.300 7.452 1.00 51.53 270 ASP A C 1
ATOM 2105 O O . ASP A 1 270 ? -25.680 22.136 7.548 1.00 51.53 270 ASP A O 1
ATOM 2109 N N . ASP A 1 271 ? -26.130 24.130 8.501 1.00 48.75 271 ASP A N 1
ATOM 2110 C CA . ASP A 1 271 ? -25.683 23.836 9.882 1.00 48.75 271 ASP A CA 1
ATOM 2111 C C . ASP A 1 271 ? -26.361 22.616 10.550 1.00 48.75 271 ASP A C 1
ATOM 2113 O O . ASP A 1 271 ? -25.895 22.131 11.582 1.00 48.75 271 ASP A O 1
ATOM 2117 N N . ASP A 1 272 ? -27.449 22.085 9.981 1.00 51.66 272 ASP A N 1
ATOM 2118 C CA . ASP A 1 272 ? -28.052 20.828 10.436 1.00 51.66 272 ASP A CA 1
ATOM 2119 C C . ASP A 1 272 ? -27.416 19.646 9.692 1.00 51.66 272 ASP A C 1
ATOM 2121 O O . ASP A 1 272 ? -27.958 19.117 8.720 1.00 51.66 272 ASP A O 1
ATOM 2125 N N . VAL A 1 273 ? -26.237 19.241 10.174 1.00 61.25 273 VAL A N 1
ATOM 2126 C CA . VAL A 1 273 ? -25.375 18.183 9.606 1.00 61.25 273 VAL A CA 1
ATOM 2127 C C . VAL A 1 273 ? -26.028 16.788 9.665 1.00 61.25 273 VAL A C 1
ATOM 2129 O O . VAL A 1 273 ? -25.437 15.793 9.262 1.00 61.25 273 VAL A O 1
ATOM 2132 N N . THR A 1 274 ? -27.252 16.669 10.188 1.00 63.28 274 THR A N 1
ATOM 2133 C CA . THR A 1 274 ? -27.823 15.373 10.574 1.00 63.28 274 THR A CA 1
ATOM 2134 C C . THR A 1 274 ? -28.732 14.730 9.531 1.00 63.28 274 THR A C 1
ATOM 2136 O O . THR A 1 274 ? -28.980 13.527 9.642 1.00 63.28 274 THR A O 1
ATOM 2139 N N . LYS A 1 275 ? -29.236 15.475 8.532 1.00 73.88 275 LYS A N 1
ATOM 2140 C CA . LYS A 1 275 ? -30.190 14.961 7.528 1.00 73.88 275 LYS A CA 1
ATOM 2141 C C . LYS A 1 275 ? -30.002 15.579 6.144 1.00 73.88 275 LYS A C 1
ATOM 2143 O O . LYS A 1 275 ? -29.846 16.790 6.024 1.00 73.88 275 LYS A O 1
ATOM 2148 N N . LEU A 1 276 ? -30.148 14.762 5.098 1.00 71.00 276 LEU A N 1
ATOM 2149 C CA . LEU A 1 276 ? -30.181 15.241 3.710 1.00 71.00 276 LEU A CA 1
ATOM 2150 C C . LEU A 1 276 ? -31.488 15.986 3.410 1.00 71.00 276 LEU A C 1
ATOM 2152 O O . LEU A 1 276 ? -32.580 15.475 3.659 1.00 71.00 276 LEU A O 1
ATOM 2156 N N . LYS A 1 277 ? -31.405 17.176 2.823 1.00 70.44 277 LYS A N 1
ATOM 2157 C CA . LYS A 1 277 ? -32.549 17.966 2.343 1.00 70.44 277 LYS A CA 1
ATOM 2158 C C . LYS A 1 277 ? -32.616 17.906 0.817 1.00 70.44 277 LYS A C 1
ATOM 2160 O O . LYS A 1 277 ? -31.623 17.648 0.153 1.00 70.44 277 LYS A O 1
ATOM 2165 N N . GLN A 1 278 ? -33.774 18.228 0.234 1.00 67.38 278 GLN A N 1
ATOM 2166 C CA . GLN A 1 278 ? -33.969 18.285 -1.229 1.00 67.38 278 GLN A CA 1
ATOM 2167 C C . GLN A 1 278 ? -32.903 19.143 -1.945 1.00 67.38 278 GLN A C 1
ATOM 2169 O O . GLN A 1 278 ? -32.503 18.831 -3.062 1.00 67.38 278 GLN A O 1
ATOM 2174 N N . LYS A 1 279 ? -32.421 20.210 -1.292 1.00 62.81 279 LYS A N 1
ATOM 2175 C CA . LYS A 1 279 ? -31.379 21.106 -1.817 1.00 62.81 279 LYS A CA 1
ATOM 2176 C C . LYS A 1 279 ? -29.990 20.465 -1.939 1.00 62.81 279 LYS A C 1
ATOM 2178 O O . LYS A 1 279 ? -29.167 20.990 -2.675 1.00 62.81 279 LYS A O 1
ATOM 2183 N N . ASP A 1 280 ? -29.751 19.344 -1.261 1.00 64.94 280 ASP A N 1
ATOM 2184 C CA . ASP A 1 280 ? -28.466 18.632 -1.252 1.00 64.94 280 ASP A CA 1
ATOM 2185 C C . ASP A 1 280 ? -28.349 17.630 -2.422 1.00 64.94 280 ASP A C 1
ATOM 2187 O O . ASP A 1 280 ? -27.309 17.007 -2.627 1.00 64.94 280 ASP A O 1
ATOM 2191 N N . PHE A 1 281 ? -29.409 17.491 -3.231 1.00 66.62 281 PHE A N 1
ATOM 2192 C CA . PHE A 1 281 ? -29.472 16.639 -4.425 1.00 66.62 281 PHE A CA 1
ATOM 2193 C C . PHE A 1 281 ? -28.999 17.380 -5.684 1.00 66.62 281 PHE A C 1
ATOM 2195 O O . PHE A 1 281 ? -29.628 17.308 -6.742 1.00 66.62 281 PHE A O 1
ATOM 2202 N N . VAL A 1 282 ? -27.894 18.118 -5.568 1.00 64.25 282 VAL A N 1
ATOM 2203 C CA . VAL A 1 282 ? -27.194 18.681 -6.727 1.00 64.25 282 VAL A CA 1
ATOM 2204 C C . VAL A 1 282 ? -26.234 17.615 -7.242 1.00 64.25 282 VAL A C 1
ATOM 2206 O O . VAL A 1 282 ? -25.240 17.296 -6.594 1.00 64.25 282 VAL A O 1
ATOM 2209 N N . PHE A 1 283 ? -26.563 17.029 -8.390 1.00 66.75 283 PHE A N 1
ATOM 2210 C CA . PHE A 1 283 ? -25.704 16.057 -9.058 1.00 66.75 283 PHE A CA 1
ATOM 2211 C C . PHE A 1 283 ? -24.626 16.805 -9.836 1.00 66.75 283 PHE A C 1
ATOM 2213 O O . PHE A 1 283 ? -24.942 17.593 -10.730 1.00 66.75 283 PHE A O 1
ATOM 2220 N N . HIS A 1 284 ? -23.365 16.569 -9.495 1.00 63.84 284 HIS A N 1
ATOM 2221 C CA . HIS A 1 284 ? -22.234 17.194 -10.177 1.00 63.84 284 HIS A CA 1
ATOM 2222 C C . HIS A 1 284 ? -21.682 16.295 -11.285 1.00 63.84 284 HIS A C 1
ATOM 2224 O O . HIS A 1 284 ? -21.152 16.798 -12.276 1.00 63.84 284 HIS A O 1
ATOM 2230 N N . HIS A 1 285 ? -21.853 14.976 -11.145 1.00 60.34 285 HIS A N 1
ATOM 2231 C CA . HIS A 1 285 ? -21.149 13.994 -11.965 1.00 60.34 285 HIS A CA 1
ATOM 2232 C C . HIS A 1 285 ? -22.059 12.924 -12.600 1.00 60.34 285 HIS A C 1
ATOM 2234 O O . HIS A 1 285 ? -21.588 12.125 -13.408 1.00 60.34 285 HIS A O 1
ATOM 2240 N N . ALA A 1 286 ? -23.367 12.911 -12.307 1.00 57.00 286 ALA A N 1
ATOM 2241 C CA . ALA A 1 286 ? -24.327 12.002 -12.945 1.00 57.00 286 ALA A CA 1
ATOM 2242 C C . ALA A 1 286 ? -24.920 12.602 -14.239 1.00 57.00 286 ALA A C 1
ATOM 2244 O O . ALA A 1 286 ? -25.595 13.628 -14.204 1.00 57.00 286 ALA A O 1
ATOM 2245 N N . THR A 1 287 ? -24.697 11.955 -15.390 1.00 52.09 287 THR A N 1
ATOM 2246 C CA . THR A 1 287 ? -25.057 12.500 -16.720 1.00 52.09 287 THR A CA 1
ATOM 2247 C C . THR A 1 287 ? -26.436 12.069 -17.240 1.00 52.09 287 THR A C 1
ATOM 2249 O O . THR A 1 287 ? -26.953 12.699 -18.160 1.00 52.09 287 THR A O 1
ATOM 2252 N N . LEU A 1 288 ? -27.066 11.026 -16.674 1.00 56.78 288 LEU A N 1
ATOM 2253 C CA . LEU A 1 288 ? -28.391 10.565 -17.111 1.00 56.78 288 LEU A CA 1
ATOM 2254 C C . LEU A 1 288 ? -29.228 10.037 -15.937 1.00 56.78 288 LEU A C 1
ATOM 2256 O O . LEU A 1 288 ? -28.908 9.016 -15.333 1.00 56.78 288 LEU A O 1
ATOM 2260 N N . LEU A 1 289 ? -30.317 10.739 -15.620 1.00 58.12 289 LEU A N 1
ATOM 2261 C CA . LEU A 1 289 ? -31.293 10.330 -14.611 1.00 58.12 289 LEU A CA 1
ATOM 2262 C C . LEU A 1 289 ? -32.439 9.578 -15.310 1.00 58.12 289 LEU A C 1
ATOM 2264 O O . LEU A 1 289 ? -33.080 10.158 -16.191 1.00 58.12 289 LEU A O 1
ATOM 2268 N N . PRO A 1 290 ? -32.733 8.312 -14.959 1.00 52.81 290 PRO A N 1
ATOM 2269 C CA . PRO A 1 290 ? -33.897 7.621 -15.501 1.00 52.81 290 PRO A CA 1
ATOM 2270 C C . PRO A 1 290 ? -35.180 8.360 -15.103 1.00 52.81 290 PRO A C 1
ATOM 2272 O O . PRO A 1 290 ? -35.306 8.811 -13.963 1.00 52.81 290 PRO A O 1
ATOM 2275 N N . ALA A 1 291 ? -36.156 8.455 -16.013 1.00 50.69 291 ALA A N 1
ATOM 2276 C CA . ALA A 1 291 ? -37.477 8.978 -15.675 1.00 50.69 291 ALA A CA 1
ATOM 2277 C C . ALA A 1 291 ? -38.064 8.152 -14.517 1.00 50.69 291 ALA A C 1
ATOM 2279 O O . ALA A 1 291 ? -38.248 6.936 -14.632 1.00 50.69 291 ALA A O 1
ATOM 2280 N N . ILE A 1 292 ? -38.307 8.806 -13.378 1.00 51.44 292 ILE A N 1
ATOM 2281 C CA . ILE A 1 292 ? -38.827 8.160 -12.172 1.00 51.44 292 ILE A CA 1
ATOM 2282 C C . ILE A 1 292 ? -40.283 7.775 -12.448 1.00 51.44 292 ILE A C 1
ATOM 2284 O O . ILE A 1 292 ? -41.205 8.566 -12.267 1.00 51.44 292 ILE A O 1
ATOM 2288 N N . ASN A 1 293 ? -40.506 6.548 -12.911 1.00 46.09 293 ASN A N 1
ATOM 2289 C CA . ASN A 1 293 ? -41.852 6.009 -13.042 1.00 46.09 293 ASN A CA 1
ATOM 2290 C C . ASN A 1 293 ? -42.401 5.763 -11.630 1.00 46.09 293 ASN A C 1
ATOM 2292 O O . ASN A 1 293 ? -41.906 4.886 -10.918 1.00 46.09 293 ASN A O 1
ATOM 2296 N N . ALA A 1 294 ? -43.435 6.515 -11.244 1.00 43.09 294 ALA A N 1
ATOM 2297 C CA . ALA A 1 294 ? -44.036 6.528 -9.904 1.00 43.09 294 ALA A CA 1
ATOM 2298 C C . ALA A 1 294 ? -44.440 5.140 -9.353 1.00 43.09 294 ALA A C 1
ATOM 2300 O O . ALA A 1 294 ? -44.527 4.955 -8.146 1.00 43.09 294 ALA A O 1
ATOM 2301 N N . ASN A 1 295 ? -44.614 4.130 -10.215 1.00 42.97 295 ASN A N 1
ATOM 2302 C CA . ASN A 1 295 ? -44.962 2.763 -9.802 1.00 42.97 295 ASN A CA 1
ATOM 2303 C C . ASN A 1 295 ? -43.752 1.828 -9.574 1.00 42.97 295 ASN A C 1
ATOM 2305 O O . ASN A 1 295 ? -43.927 0.742 -9.033 1.00 42.97 295 ASN A O 1
ATOM 2309 N N . LYS A 1 296 ? -42.523 2.228 -9.944 1.00 42.94 296 LYS A N 1
ATOM 2310 C CA . LYS A 1 296 ? -41.264 1.545 -9.554 1.00 42.94 296 LYS A CA 1
ATOM 2311 C C . LYS A 1 296 ? -40.533 2.277 -8.414 1.00 42.94 296 LYS A C 1
ATOM 2313 O O . LYS A 1 296 ? -39.530 1.783 -7.906 1.00 42.94 296 LYS A O 1
ATOM 2318 N N . SER A 1 297 ? -41.042 3.441 -7.996 1.00 43.53 297 SER A N 1
ATOM 2319 C CA . SER A 1 297 ? -40.365 4.388 -7.101 1.00 43.53 297 SER A CA 1
ATOM 2320 C C . SER A 1 297 ? -40.535 4.115 -5.604 1.00 43.53 297 SER A C 1
ATOM 2322 O O . SER A 1 297 ? -40.039 4.895 -4.799 1.00 43.53 297 SER A O 1
ATOM 2324 N N . ALA A 1 298 ? -41.199 3.026 -5.208 1.00 41.25 298 ALA A N 1
ATOM 2325 C CA . ALA A 1 298 ? -41.249 2.624 -3.801 1.00 41.25 298 ALA A CA 1
ATOM 2326 C C . ALA A 1 298 ? -39.878 2.125 -3.293 1.00 41.25 298 ALA A C 1
ATOM 2328 O O . ALA A 1 298 ? -39.556 2.327 -2.129 1.00 41.25 298 ALA A O 1
ATOM 2329 N N . MET A 1 299 ? -39.043 1.540 -4.170 1.00 40.25 299 MET A N 1
ATOM 2330 C CA . MET A 1 299 ? -37.643 1.192 -3.857 1.00 40.25 299 MET A CA 1
ATOM 2331 C C . MET A 1 299 ? -36.662 2.345 -4.115 1.00 40.25 299 MET A C 1
ATOM 2333 O O . MET A 1 299 ? -35.656 2.448 -3.425 1.00 40.25 299 MET A O 1
ATOM 2337 N N . ALA A 1 300 ? -36.980 3.257 -5.040 1.00 41.78 300 ALA A N 1
ATOM 2338 C CA . ALA A 1 300 ? -36.238 4.502 -5.276 1.00 41.78 300 ALA A CA 1
ATOM 2339 C C . ALA A 1 300 ? -36.684 5.645 -4.335 1.00 41.78 300 ALA A C 1
ATOM 2341 O O . ALA A 1 300 ? -36.629 6.819 -4.705 1.00 41.78 300 ALA A O 1
ATOM 2342 N N . ALA A 1 301 ? -37.185 5.302 -3.143 1.00 50.91 301 ALA A N 1
ATOM 2343 C CA . ALA A 1 301 ? -37.707 6.255 -2.173 1.00 50.91 301 ALA A CA 1
ATOM 2344 C C . ALA A 1 301 ? -36.593 7.216 -1.728 1.00 50.91 301 ALA A C 1
ATOM 2346 O O . ALA A 1 301 ? -35.508 6.794 -1.325 1.00 50.91 301 ALA A O 1
ATOM 2347 N N . ALA A 1 302 ? -36.866 8.510 -1.878 1.00 60.44 302 ALA A N 1
ATOM 2348 C CA . ALA A 1 302 ? -35.908 9.601 -1.795 1.00 60.44 302 ALA A CA 1
ATOM 2349 C C . ALA A 1 302 ? -35.013 9.521 -0.549 1.00 60.44 302 ALA A C 1
ATOM 2351 O O . ALA A 1 302 ? -35.506 9.385 0.566 1.00 60.44 302 ALA A O 1
ATOM 2352 N N . LEU A 1 303 ? -33.701 9.722 -0.723 1.00 64.00 303 LEU A N 1
ATOM 2353 C CA . LEU A 1 303 ? -32.762 9.874 0.400 1.00 64.00 303 LEU A CA 1
ATOM 2354 C C . LEU A 1 303 ? -32.991 11.167 1.214 1.00 64.00 303 LEU A C 1
ATOM 2356 O O . LEU A 1 303 ? -32.189 11.519 2.073 1.00 64.00 303 LEU A O 1
ATOM 2360 N N . VAL A 1 304 ? -34.067 11.903 0.933 1.00 66.38 304 VAL A N 1
ATOM 2361 C CA . VAL A 1 304 ? -34.447 13.131 1.628 1.00 66.38 304 VAL A CA 1
ATOM 2362 C C . VAL A 1 304 ? -34.903 12.768 3.041 1.00 66.38 304 VAL A C 1
ATOM 2364 O O . VAL A 1 304 ? -35.830 11.988 3.229 1.00 66.38 304 VAL A O 1
ATOM 2367 N N . GLY A 1 305 ? -34.256 13.352 4.044 1.00 69.12 305 GLY A N 1
ATOM 2368 C CA . GLY A 1 305 ? -34.517 13.128 5.464 1.00 69.12 305 GLY A CA 1
ATOM 2369 C C . GLY A 1 305 ? -33.678 12.016 6.095 1.00 69.12 305 GLY A C 1
ATOM 2370 O O . GLY A 1 305 ? -33.767 11.827 7.310 1.00 69.12 305 GLY A O 1
ATOM 2371 N N . ILE A 1 306 ? -32.857 11.319 5.304 1.00 76.81 306 ILE A N 1
ATOM 2372 C CA . ILE A 1 306 ? -31.996 10.236 5.782 1.00 76.81 306 ILE A CA 1
ATOM 2373 C C . ILE A 1 306 ? -30.820 10.786 6.580 1.00 76.81 306 ILE A C 1
ATOM 2375 O O . ILE A 1 306 ? -30.258 11.837 6.255 1.00 76.81 306 ILE A O 1
ATOM 2379 N N . ARG A 1 307 ? -30.480 10.052 7.643 1.00 78.88 307 ARG A N 1
ATOM 2380 C CA . ARG A 1 307 ? -29.392 10.371 8.566 1.00 78.88 307 ARG A CA 1
ATOM 2381 C C . ARG A 1 307 ? -28.037 9.934 8.011 1.00 78.88 307 ARG A C 1
ATOM 2383 O O . ARG A 1 307 ? -27.950 9.016 7.198 1.00 78.88 307 ARG A O 1
ATOM 2390 N N . ASP A 1 308 ? -26.983 10.574 8.500 1.00 81.06 308 ASP A N 1
ATOM 2391 C CA . ASP A 1 308 ? -25.581 10.302 8.157 1.00 81.06 308 ASP A CA 1
ATOM 2392 C C . ASP A 1 308 ? -25.219 8.805 8.174 1.00 81.06 308 ASP A C 1
ATOM 2394 O O . ASP A 1 308 ? -24.731 8.263 7.180 1.00 81.06 308 ASP A O 1
ATOM 2398 N N . TYR A 1 309 ? -25.523 8.096 9.262 1.00 82.12 309 TYR A N 1
ATOM 2399 C CA . TYR A 1 309 ? -25.200 6.673 9.390 1.00 82.12 309 TYR A CA 1
ATOM 2400 C C . TYR A 1 309 ? -25.953 5.806 8.370 1.00 82.12 309 TYR A C 1
ATOM 2402 O O . TYR A 1 309 ? -25.393 4.848 7.847 1.00 82.12 309 TYR A O 1
ATOM 2410 N N . GLU A 1 310 ? -27.212 6.127 8.064 1.00 82.44 310 GLU A N 1
ATOM 2411 C CA . GLU A 1 310 ? -28.030 5.348 7.131 1.00 82.44 310 GLU A CA 1
ATOM 2412 C C . GLU A 1 310 ? -27.546 5.561 5.691 1.00 82.44 310 GLU A C 1
ATOM 2414 O O . GLU A 1 310 ? -27.545 4.627 4.886 1.00 82.44 310 GLU A O 1
ATOM 2419 N N . PHE A 1 311 ? -27.047 6.758 5.379 1.00 85.19 311 PHE A N 1
ATOM 2420 C CA . PHE A 1 311 ? -2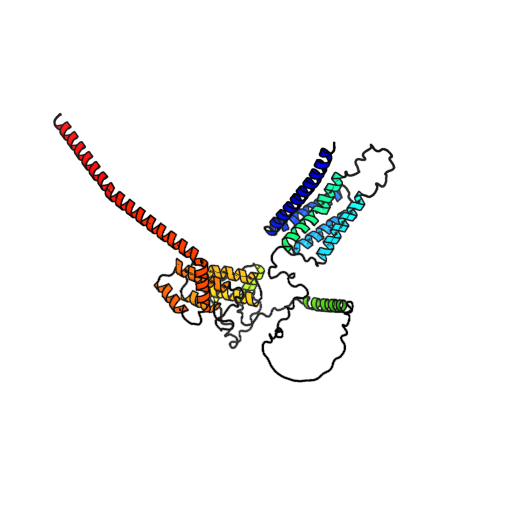6.370 7.019 4.117 1.00 85.19 311 PHE A CA 1
ATOM 2421 C C . PHE A 1 311 ? -25.102 6.164 3.966 1.00 85.19 311 PHE A C 1
ATOM 2423 O O . PHE A 1 311 ? -24.938 5.476 2.956 1.00 85.19 311 PHE A O 1
ATOM 2430 N N . HIS A 1 312 ? -24.232 6.145 4.982 1.00 87.88 312 HIS A N 1
ATOM 2431 C CA . HIS A 1 312 ? -23.012 5.328 4.962 1.00 87.88 312 HIS A CA 1
ATOM 2432 C C . HIS A 1 312 ? -23.310 3.825 4.926 1.00 87.88 312 HIS A C 1
ATOM 2434 O O . HIS A 1 312 ? -22.622 3.083 4.229 1.00 87.88 312 HIS A O 1
ATOM 2440 N N . LEU A 1 313 ? -24.377 3.386 5.595 1.00 87.00 313 LEU A N 1
ATOM 2441 C CA . LEU A 1 313 ? -24.854 2.007 5.549 1.00 87.00 313 LEU A CA 1
ATOM 2442 C C . LEU A 1 313 ? -25.290 1.598 4.132 1.00 87.00 313 LEU A C 1
ATOM 2444 O O . LEU A 1 313 ? -24.961 0.508 3.673 1.00 87.00 313 LEU A O 1
ATOM 2448 N N . ARG A 1 314 ? -25.971 2.490 3.401 1.00 85.31 314 ARG A N 1
ATOM 2449 C CA . ARG A 1 314 ? -26.348 2.261 1.994 1.00 85.31 314 ARG A CA 1
ATOM 2450 C C . ARG A 1 314 ? -25.139 2.258 1.059 1.00 85.31 314 ARG A C 1
ATOM 2452 O O . ARG A 1 314 ? -25.108 1.452 0.137 1.00 85.31 314 ARG A O 1
ATOM 2459 N N . MET A 1 315 ? -24.139 3.107 1.309 1.00 86.06 315 MET A N 1
ATOM 2460 C CA . MET A 1 315 ? -22.862 3.070 0.581 1.00 86.06 315 MET A CA 1
ATOM 2461 C C . MET A 1 315 ? -22.099 1.763 0.837 1.00 86.06 315 MET A C 1
ATOM 2463 O O . MET A 1 315 ? -21.501 1.221 -0.086 1.00 86.06 315 MET A O 1
ATOM 2467 N N . TYR A 1 316 ? -22.155 1.231 2.061 1.00 88.06 316 TYR A N 1
ATOM 2468 C CA . TYR A 1 316 ? -21.570 -0.066 2.404 1.00 88.06 316 TYR A CA 1
ATOM 2469 C C . TYR A 1 316 ? -22.301 -1.221 1.705 1.00 88.06 316 TYR A C 1
ATOM 2471 O O . TYR A 1 316 ? -21.658 -2.049 1.071 1.00 88.06 316 TYR A O 1
ATOM 2479 N N . ALA A 1 317 ? -23.638 -1.239 1.740 1.00 85.19 317 ALA A N 1
ATOM 2480 C CA . ALA A 1 317 ? -24.448 -2.232 1.025 1.00 85.19 317 ALA A CA 1
ATOM 2481 C C . ALA A 1 317 ? -24.193 -2.212 -0.493 1.00 85.19 317 ALA A C 1
ATOM 2483 O O . ALA A 1 317 ? -24.080 -3.256 -1.129 1.00 85.19 317 ALA A O 1
ATOM 2484 N N . LEU A 1 318 ? -24.060 -1.014 -1.066 1.00 83.25 318 LEU A N 1
ATOM 2485 C CA . LEU A 1 318 ? -23.704 -0.823 -2.469 1.00 83.25 318 LEU A CA 1
ATOM 2486 C C . LEU A 1 318 ? -22.303 -1.359 -2.777 1.00 83.25 318 LEU A C 1
ATOM 2488 O O . LEU A 1 318 ? -22.115 -2.010 -3.798 1.00 83.25 318 LEU A O 1
ATOM 2492 N N . ALA A 1 319 ? -21.336 -1.136 -1.886 1.00 86.00 319 ALA A N 1
ATOM 2493 C CA . ALA A 1 319 ? -19.998 -1.695 -2.024 1.00 86.00 319 ALA A CA 1
ATOM 2494 C C . ALA A 1 319 ? -19.994 -3.232 -1.956 1.00 86.00 319 ALA A C 1
ATOM 2496 O O . ALA A 1 319 ? -19.282 -3.858 -2.732 1.00 86.00 319 ALA A O 1
ATOM 2497 N N . GLU A 1 320 ? -20.813 -3.843 -1.091 1.00 83.81 320 GLU A N 1
ATOM 2498 C CA . GLU A 1 320 ? -20.984 -5.305 -1.037 1.00 83.81 320 GLU A CA 1
ATOM 2499 C C . GLU A 1 320 ? -21.667 -5.873 -2.288 1.00 83.81 320 GLU A C 1
ATOM 2501 O O . GLU A 1 320 ? -21.372 -6.990 -2.706 1.00 83.81 320 GLU A O 1
ATOM 2506 N N . GLU A 1 321 ? -22.609 -5.142 -2.886 1.00 81.25 321 GLU A N 1
ATOM 2507 C CA . GLU A 1 321 ? -23.275 -5.589 -4.113 1.00 81.25 321 GLU A CA 1
ATOM 2508 C C . GLU A 1 321 ? -22.367 -5.463 -5.344 1.00 81.25 321 GLU A C 1
ATOM 2510 O O . GLU A 1 321 ? -22.433 -6.300 -6.243 1.00 81.25 321 GLU A O 1
ATOM 2515 N N . LEU A 1 322 ? -21.508 -4.441 -5.366 1.00 80.44 322 LEU A N 1
ATOM 2516 C CA . LEU A 1 322 ? -20.524 -4.206 -6.424 1.00 80.44 322 LEU A CA 1
ATOM 2517 C C . LEU A 1 322 ? -19.215 -4.985 -6.238 1.00 80.44 322 LEU A C 1
ATOM 2519 O O . LEU A 1 322 ? -18.353 -4.891 -7.108 1.00 80.44 322 LEU A O 1
ATOM 2523 N N . ASP A 1 323 ? -19.064 -5.714 -5.129 1.00 80.62 323 ASP A N 1
ATOM 2524 C CA . ASP A 1 323 ? -17.827 -6.404 -4.740 1.00 80.62 323 ASP A CA 1
ATOM 2525 C C . ASP A 1 323 ? -16.608 -5.454 -4.724 1.00 80.62 323 ASP A C 1
ATOM 2527 O O . ASP A 1 323 ? -15.547 -5.721 -5.288 1.00 80.62 323 ASP A O 1
ATOM 2531 N N . TRP A 1 324 ? -16.798 -4.264 -4.135 1.00 83.38 324 TRP A N 1
ATOM 2532 C CA . TRP A 1 324 ? -15.812 -3.184 -4.133 1.00 83.38 324 TRP A CA 1
ATOM 2533 C C . TRP A 1 324 ? -15.267 -2.882 -2.733 1.00 83.38 324 TRP A C 1
ATOM 2535 O O . TRP A 1 324 ? -15.760 -2.010 -2.010 1.00 83.38 324 TRP A O 1
ATOM 2545 N N . ASP A 1 325 ? -14.162 -3.539 -2.380 1.00 82.81 325 ASP A N 1
ATOM 2546 C CA . ASP A 1 325 ? -13.589 -3.469 -1.030 1.00 82.81 325 ASP A CA 1
ATOM 2547 C C . ASP A 1 325 ? -13.112 -2.081 -0.606 1.00 82.81 325 ASP A C 1
ATOM 2549 O O . ASP A 1 325 ? -13.339 -1.673 0.531 1.00 82.81 325 ASP A O 1
ATOM 2553 N N . ALA A 1 326 ? -12.495 -1.308 -1.506 1.00 85.56 326 ALA A N 1
ATOM 2554 C CA . ALA A 1 326 ? -12.026 0.036 -1.160 1.00 85.56 326 ALA A CA 1
ATOM 2555 C C . ALA A 1 326 ? -13.190 0.949 -0.733 1.00 85.56 326 ALA A C 1
ATOM 2557 O O . ALA A 1 326 ? -13.081 1.688 0.250 1.00 85.56 326 ALA A O 1
ATOM 2558 N N . LEU A 1 327 ? -14.330 0.854 -1.428 1.00 86.19 327 LEU A N 1
ATOM 2559 C CA . LEU A 1 327 ? -15.540 1.584 -1.062 1.00 86.19 327 LEU A CA 1
ATOM 2560 C C . LEU A 1 327 ? -16.154 1.030 0.232 1.00 86.19 327 LEU A C 1
ATOM 2562 O O . LEU A 1 327 ? -16.585 1.813 1.082 1.00 86.19 327 LEU A O 1
ATOM 2566 N N . LYS A 1 328 ? -16.135 -0.299 0.414 1.00 87.38 328 LYS A N 1
ATOM 2567 C CA . LYS A 1 328 ? -16.605 -0.993 1.625 1.00 87.38 328 LYS A CA 1
ATOM 2568 C C . LYS A 1 328 ? -15.833 -0.518 2.862 1.00 87.38 328 LYS A C 1
ATOM 2570 O O . LYS A 1 328 ? -16.449 -0.109 3.847 1.00 87.38 328 LYS A O 1
ATOM 2575 N N . SER A 1 329 ? -14.500 -0.464 2.801 1.00 87.44 329 SER A N 1
ATOM 2576 C CA . SER A 1 329 ? -13.649 0.036 3.891 1.00 87.44 329 SER A CA 1
ATOM 2577 C C . SER A 1 329 ? -13.865 1.525 4.173 1.00 87.44 329 SER A C 1
ATOM 2579 O O . SER A 1 329 ? -13.989 1.919 5.334 1.00 87.44 329 SER A O 1
ATOM 2581 N N . ALA A 1 330 ? -13.967 2.359 3.133 1.00 86.75 330 ALA A N 1
ATOM 2582 C CA . ALA A 1 330 ? -14.228 3.789 3.302 1.00 86.75 330 ALA A CA 1
ATOM 2583 C C . ALA A 1 330 ? -15.610 4.054 3.925 1.00 86.75 330 ALA A C 1
ATOM 2585 O O . ALA A 1 330 ? -15.757 4.926 4.786 1.00 86.75 330 ALA A O 1
ATOM 2586 N N . ALA A 1 331 ? -16.627 3.284 3.527 1.00 88.69 331 ALA A N 1
ATOM 2587 C CA . ALA A 1 331 ? -17.957 3.365 4.114 1.00 88.69 331 ALA A CA 1
ATOM 2588 C C . ALA A 1 331 ? -17.988 2.871 5.562 1.00 88.69 331 ALA A C 1
ATOM 2590 O O . ALA A 1 331 ? -18.608 3.523 6.400 1.00 88.69 331 ALA A O 1
ATOM 2591 N N . TYR A 1 332 ? -17.258 1.800 5.878 1.00 89.25 332 TYR A N 1
ATOM 2592 C CA . TYR A 1 332 ? -17.099 1.319 7.249 1.00 89.25 332 TYR A CA 1
ATOM 2593 C C . TYR A 1 332 ? -16.468 2.377 8.162 1.00 89.25 332 TYR A C 1
ATOM 2595 O O . TYR A 1 332 ? -16.993 2.653 9.239 1.00 89.25 332 TYR A O 1
ATOM 2603 N N . ALA A 1 333 ? -15.384 3.024 7.721 1.00 86.75 333 ALA A N 1
ATOM 2604 C CA . ALA A 1 333 ? -14.705 4.058 8.502 1.00 86.75 333 ALA A CA 1
ATOM 2605 C C . ALA A 1 333 ? -15.615 5.265 8.794 1.00 86.75 333 ALA A C 1
ATOM 2607 O O . ALA A 1 333 ? -15.639 5.782 9.913 1.00 86.75 333 ALA A O 1
ATOM 2608 N N . LYS A 1 334 ? -16.416 5.689 7.811 1.00 86.56 334 LYS A N 1
ATOM 2609 C CA . LYS A 1 334 ? -17.375 6.788 7.998 1.00 86.56 334 LYS A CA 1
ATOM 2610 C C . LYS A 1 334 ? -18.563 6.395 8.854 1.00 86.56 334 LYS A C 1
ATOM 2612 O O . LYS A 1 334 ? -19.013 7.199 9.663 1.00 86.56 334 LYS A O 1
ATOM 2617 N N . LEU A 1 335 ? -19.034 5.158 8.730 1.00 87.44 335 LEU A N 1
ATOM 2618 C CA . LEU A 1 335 ? -20.069 4.630 9.606 1.00 87.44 335 LEU A CA 1
ATOM 2619 C C . LEU A 1 335 ? -19.578 4.551 11.056 1.00 87.44 335 LEU A C 1
ATOM 2621 O O . LEU A 1 335 ? -20.309 4.944 11.961 1.00 87.44 335 LEU A O 1
ATOM 2625 N N . PHE A 1 336 ? -18.331 4.123 11.278 1.00 85.38 336 PHE A N 1
ATOM 2626 C CA . PHE A 1 336 ? -17.699 4.172 12.596 1.00 85.38 336 PHE A CA 1
ATOM 2627 C C . PHE A 1 336 ? -17.710 5.600 13.150 1.00 85.38 336 PHE A C 1
ATOM 2629 O O . PHE A 1 336 ? -18.198 5.812 14.255 1.00 85.38 336 PHE A O 1
ATOM 2636 N N . GLY A 1 337 ? -17.268 6.587 12.362 1.00 81.88 337 GLY A N 1
ATOM 2637 C CA . GLY A 1 337 ? -17.303 7.997 12.763 1.00 81.88 337 GLY A CA 1
ATOM 2638 C C . GLY A 1 337 ? -18.715 8.526 13.048 1.00 81.88 337 GLY A C 1
ATOM 2639 O O . GLY A 1 337 ? -18.910 9.264 14.011 1.00 81.88 337 GLY A O 1
ATOM 2640 N N . ALA A 1 338 ? -19.715 8.113 12.265 1.00 78.38 338 ALA A N 1
ATOM 2641 C CA . ALA A 1 338 ? -21.109 8.511 12.465 1.00 78.38 338 ALA A CA 1
ATOM 2642 C C . ALA A 1 338 ? -21.708 7.923 13.757 1.00 78.38 338 ALA A C 1
ATOM 2644 O O . ALA A 1 338 ? -22.545 8.554 14.407 1.00 78.38 338 ALA A O 1
ATOM 2645 N N . VAL A 1 339 ? -21.284 6.721 14.146 1.00 77.19 339 VAL A N 1
ATOM 2646 C CA . VAL A 1 339 ? -21.822 5.997 15.305 1.00 77.19 339 VAL A CA 1
ATOM 2647 C C . VAL A 1 339 ? -20.979 6.216 16.585 1.00 77.19 339 VAL A C 1
ATOM 2649 O O . VAL A 1 339 ? -21.456 5.939 17.692 1.00 77.19 339 VAL A O 1
ATOM 2652 N N . ASP A 1 340 ? -19.769 6.776 16.459 1.00 73.88 340 ASP A N 1
ATOM 2653 C CA . ASP A 1 340 ? -18.836 7.040 17.563 1.00 73.88 340 ASP A CA 1
ATOM 2654 C C . ASP A 1 340 ? -19.447 7.905 18.687 1.00 73.88 340 ASP A C 1
ATOM 2656 O O . ASP A 1 340 ? -20.279 8.795 18.488 1.00 73.88 340 ASP A O 1
ATOM 2660 N N . ALA A 1 341 ? -18.997 7.644 19.913 1.00 57.38 341 ALA A N 1
ATOM 2661 C CA . ALA A 1 341 ? -19.555 8.168 21.158 1.00 57.38 341 ALA A CA 1
ATOM 2662 C C . ALA A 1 341 ? -19.250 9.650 21.431 1.00 57.38 341 ALA A C 1
ATOM 2664 O O . ALA A 1 341 ? -19.673 10.175 22.463 1.00 57.38 341 ALA A O 1
ATOM 2665 N N . GLN A 1 342 ? -18.532 10.330 20.534 1.00 59.50 342 GLN A N 1
ATOM 2666 C CA . GLN A 1 342 ? -18.344 11.783 20.605 1.00 59.50 342 GLN A CA 1
ATOM 2667 C C . GLN A 1 342 ? -19.669 12.539 20.424 1.00 59.50 342 GLN A C 1
ATOM 2669 O O . GLN A 1 342 ? -19.815 13.640 20.952 1.00 59.50 342 GLN A O 1
ATOM 2674 N N . TYR A 1 343 ? -20.657 11.919 19.767 1.00 62.81 343 TYR A N 1
ATOM 2675 C CA . TYR A 1 343 ? -21.998 12.468 19.592 1.00 62.81 343 TYR A CA 1
ATOM 2676 C C . TYR A 1 343 ? -23.022 11.581 20.313 1.00 62.81 343 TYR A C 1
ATOM 2678 O O . TYR A 1 343 ? -23.193 10.423 19.930 1.00 62.81 343 TYR A O 1
ATOM 2686 N N . PRO A 1 344 ? -23.721 12.066 21.358 1.00 62.53 344 PRO A N 1
ATOM 2687 C CA . PRO A 1 344 ? -24.733 11.270 22.044 1.00 62.53 344 PRO A CA 1
ATOM 2688 C C . PRO A 1 344 ? -25.863 10.912 21.070 1.00 62.53 344 PRO A C 1
ATOM 2690 O O . PRO A 1 344 ? -26.585 11.788 20.592 1.00 62.53 344 PRO A O 1
ATOM 2693 N N . ARG A 1 345 ? -26.016 9.619 20.762 1.00 70.00 345 ARG A N 1
ATOM 2694 C CA . ARG A 1 345 ? -27.069 9.124 19.866 1.00 70.00 345 ARG A CA 1
ATOM 2695 C C . ARG A 1 345 ? -28.288 8.668 20.663 1.00 70.00 345 ARG A C 1
ATOM 2697 O O . ARG A 1 345 ? -28.173 8.174 21.789 1.00 70.00 345 ARG A O 1
ATOM 2704 N N . SER A 1 346 ? -29.471 8.839 20.069 1.00 74.12 346 SER A N 1
ATOM 2705 C CA . SER A 1 346 ? -30.717 8.345 20.656 1.00 74.12 346 SER A CA 1
ATOM 2706 C C . SER A 1 346 ? -30.750 6.815 20.651 1.00 74.12 346 SER A C 1
ATOM 2708 O O . SER A 1 346 ? -30.218 6.167 19.747 1.00 74.12 346 SER A O 1
ATOM 2710 N N . THR A 1 347 ? -31.409 6.235 21.652 1.00 78.06 347 THR A N 1
ATOM 2711 C CA . THR A 1 347 ? -31.660 4.786 21.759 1.00 78.06 347 THR A CA 1
ATOM 2712 C C . THR A 1 347 ? -32.396 4.241 20.534 1.00 78.06 347 THR A C 1
ATOM 2714 O O . THR A 1 347 ? -32.122 3.128 20.087 1.00 78.06 347 THR A O 1
ATOM 2717 N N . GLU A 1 348 ? -33.265 5.052 19.931 1.00 79.38 348 GLU A N 1
ATOM 2718 C CA . GLU A 1 348 ? -33.982 4.754 18.686 1.00 79.38 348 GLU A CA 1
ATOM 2719 C C . GLU A 1 348 ? -33.027 4.540 17.504 1.00 79.38 348 GLU A C 1
ATOM 2721 O O . GLU A 1 348 ? -33.145 3.549 16.788 1.00 79.38 348 GLU A O 1
ATOM 2726 N N . THR A 1 349 ? -32.021 5.409 17.352 1.00 80.00 349 THR A N 1
ATOM 2727 C CA . THR A 1 349 ? -31.039 5.338 16.255 1.00 80.00 349 THR A CA 1
ATOM 2728 C C . THR A 1 349 ? -30.246 4.029 16.288 1.00 80.00 349 THR A C 1
ATOM 2730 O O . THR A 1 349 ? -30.067 3.371 15.264 1.00 80.00 349 THR A O 1
ATOM 2733 N N . LEU A 1 350 ? -29.792 3.621 17.477 1.00 82.75 350 LEU A N 1
ATOM 2734 C CA . LEU A 1 350 ? -29.068 2.360 17.639 1.00 82.75 350 LEU A CA 1
ATOM 2735 C C . LEU A 1 350 ? -29.988 1.144 17.502 1.00 82.75 350 LEU A C 1
ATOM 2737 O O . LEU A 1 350 ? -29.569 0.135 16.945 1.00 82.75 350 LEU A O 1
ATOM 2741 N N . THR A 1 351 ? -31.249 1.243 17.931 1.00 83.94 351 THR A N 1
ATOM 2742 C CA . THR A 1 351 ? -32.234 0.168 17.721 1.00 83.94 351 THR A CA 1
ATOM 2743 C C . THR A 1 351 ? -32.489 -0.057 16.226 1.00 83.94 351 THR A C 1
ATOM 2745 O O . THR A 1 351 ? -32.540 -1.199 15.773 1.00 83.94 351 THR A O 1
ATOM 2748 N N . GLU A 1 352 ? -32.596 1.014 15.436 1.00 83.62 352 GLU A N 1
ATOM 2749 C CA . GLU A 1 352 ? -32.721 0.919 13.978 1.00 83.62 352 GLU A CA 1
ATOM 2750 C C . GLU A 1 352 ? -31.482 0.305 13.321 1.00 83.62 352 GLU A C 1
ATOM 2752 O O . GLU A 1 352 ? -31.625 -0.561 12.463 1.00 83.62 352 GLU A O 1
ATOM 2757 N N . LEU A 1 353 ? -30.275 0.686 13.751 1.00 83.25 353 LEU A N 1
ATOM 2758 C CA . LEU A 1 353 ? -29.030 0.074 13.273 1.00 83.25 353 LEU A CA 1
ATOM 2759 C C . LEU A 1 353 ? -28.967 -1.424 13.587 1.00 83.25 353 LEU A C 1
ATOM 2761 O O . LEU A 1 353 ? -28.584 -2.219 12.728 1.00 83.25 353 LEU A O 1
ATOM 2765 N N . VAL A 1 354 ? -29.393 -1.828 14.788 1.00 85.06 354 VAL A N 1
ATOM 2766 C CA . VAL A 1 354 ? -29.503 -3.246 15.158 1.00 85.06 354 VAL A CA 1
ATOM 2767 C C . VAL A 1 354 ? -30.485 -3.964 14.230 1.00 85.06 354 VAL A C 1
ATOM 2769 O O . VAL A 1 354 ? -30.160 -5.033 13.716 1.00 85.06 354 VAL A O 1
ATOM 2772 N N . LYS A 1 355 ? -31.656 -3.378 13.948 1.00 83.94 355 LYS A N 1
ATOM 2773 C CA . LYS A 1 355 ? -32.615 -3.948 12.982 1.00 83.94 355 LYS A CA 1
ATOM 2774 C C . LYS A 1 355 ? -32.009 -4.060 11.584 1.00 83.94 355 LYS A C 1
ATOM 2776 O O . LYS A 1 355 ? -32.118 -5.116 10.964 1.00 83.94 355 LYS A O 1
ATOM 2781 N N . ALA A 1 356 ? -31.321 -3.021 11.119 1.00 81.38 356 ALA A N 1
ATOM 2782 C CA . ALA A 1 356 ? -30.765 -2.962 9.772 1.00 81.38 356 ALA A CA 1
ATOM 2783 C C . ALA A 1 356 ? -29.665 -4.008 9.505 1.00 81.38 356 ALA A C 1
ATOM 2785 O O . ALA A 1 356 ? -29.458 -4.419 8.360 1.00 81.38 356 ALA A O 1
ATOM 2786 N N . THR A 1 357 ? -28.978 -4.452 10.564 1.00 82.44 357 THR A N 1
ATOM 2787 C CA . THR A 1 357 ? -27.790 -5.320 10.491 1.00 82.44 357 THR A CA 1
ATOM 2788 C C . THR A 1 357 ? -28.042 -6.760 10.946 1.00 82.44 357 THR A C 1
ATOM 2790 O O . THR A 1 357 ? -27.512 -7.689 10.340 1.00 82.44 357 THR A O 1
ATOM 2793 N N . PHE A 1 358 ? -28.882 -6.977 11.967 1.00 81.94 358 PHE A N 1
ATOM 2794 C CA . PHE A 1 358 ? -29.117 -8.302 12.566 1.00 81.94 358 PHE A CA 1
ATOM 2795 C C . PHE A 1 358 ? -30.388 -9.013 12.078 1.00 81.94 358 PHE A C 1
ATOM 2797 O O . PHE A 1 358 ? -30.617 -10.163 12.458 1.00 81.94 358 PHE A O 1
ATOM 2804 N N . THR A 1 359 ? -31.207 -8.382 11.226 1.00 81.38 359 THR A N 1
ATOM 2805 C CA . THR A 1 359 ? -32.346 -9.065 10.583 1.00 81.38 359 THR A CA 1
ATOM 2806 C C . THR A 1 359 ? -31.844 -10.270 9.760 1.00 81.38 359 THR A C 1
ATOM 2808 O O . THR A 1 359 ? -30.772 -10.189 9.157 1.00 81.38 359 THR A O 1
ATOM 2811 N N . PRO A 1 360 ? -32.553 -11.413 9.698 1.00 72.94 360 PRO A N 1
ATOM 2812 C CA . PRO A 1 360 ? -32.141 -12.553 8.873 1.00 72.94 360 PRO A CA 1
ATOM 2813 C C . PRO A 1 360 ? -31.960 -12.194 7.383 1.00 72.94 360 PRO A C 1
ATOM 2815 O O . PRO A 1 360 ? -32.634 -11.284 6.887 1.00 72.94 360 PRO A O 1
ATOM 2818 N N . PRO A 1 361 ? -31.062 -12.884 6.650 1.00 64.69 361 PRO A N 1
ATOM 2819 C CA . PRO A 1 361 ? -30.826 -12.608 5.233 1.00 64.69 361 PRO A CA 1
ATOM 2820 C C . PRO A 1 361 ? -32.121 -12.817 4.432 1.00 64.69 361 PRO A C 1
ATOM 2822 O O . PRO A 1 361 ? -32.752 -13.867 4.529 1.00 64.69 361 PRO A O 1
ATOM 2825 N N . GLY A 1 362 ? -32.538 -11.793 3.680 1.00 60.53 362 GLY A N 1
ATOM 2826 C CA . GLY A 1 362 ? -33.810 -11.770 2.942 1.00 60.53 362 GLY A CA 1
ATOM 2827 C C . GLY A 1 362 ? -34.982 -11.087 3.663 1.00 60.53 362 GLY A C 1
ATOM 2828 O O . GLY A 1 362 ? -36.049 -10.937 3.071 1.00 60.53 362 GLY A O 1
ATOM 2829 N N . GLY A 1 363 ? -34.812 -10.640 4.913 1.00 65.56 363 GLY A N 1
ATOM 2830 C CA . GLY A 1 363 ? -35.801 -9.792 5.582 1.00 65.56 363 GLY A CA 1
ATOM 2831 C C . GLY A 1 363 ? -35.800 -8.366 5.023 1.00 65.56 363 GLY A C 1
ATOM 2832 O O . GLY A 1 363 ? -34.739 -7.810 4.759 1.00 65.56 363 GLY A O 1
ATOM 2833 N N . ALA A 1 364 ? -36.976 -7.744 4.898 1.00 63.28 364 ALA A N 1
ATOM 2834 C CA . ALA A 1 364 ? -37.133 -6.405 4.309 1.00 63.28 364 ALA A CA 1
ATOM 2835 C C . ALA A 1 364 ? -36.328 -5.295 5.019 1.00 63.28 364 ALA A C 1
ATOM 2837 O O . ALA A 1 364 ? -36.060 -4.256 4.426 1.00 63.28 364 ALA A O 1
ATOM 2838 N N . ALA A 1 365 ? -35.947 -5.514 6.281 1.00 66.50 365 ALA A N 1
ATOM 2839 C CA . ALA A 1 365 ? -35.137 -4.585 7.063 1.00 66.50 365 ALA A CA 1
ATOM 2840 C C . ALA A 1 365 ? -33.621 -4.835 6.950 1.00 66.50 365 ALA A C 1
ATOM 2842 O O . ALA A 1 365 ? -32.853 -3.987 7.390 1.00 66.50 365 ALA A O 1
ATOM 2843 N N . ARG A 1 366 ? -33.164 -5.964 6.382 1.00 74.38 366 ARG A N 1
ATOM 2844 C CA . ARG A 1 366 ? -31.729 -6.245 6.216 1.00 74.38 366 ARG A CA 1
ATOM 2845 C C . ARG A 1 366 ? -31.178 -5.427 5.057 1.00 74.38 366 ARG A C 1
ATOM 2847 O O . ARG A 1 366 ? -31.534 -5.669 3.908 1.00 74.38 366 ARG A O 1
ATOM 2854 N N . MET A 1 367 ? -30.284 -4.494 5.372 1.00 72.12 367 MET A N 1
ATOM 2855 C CA . MET A 1 367 ? -29.676 -3.618 4.366 1.00 72.12 367 MET A CA 1
ATOM 2856 C C . MET A 1 367 ? -28.343 -4.154 3.835 1.00 72.12 367 MET A C 1
ATOM 2858 O O . MET A 1 367 ? -28.038 -3.930 2.670 1.00 72.12 367 MET A O 1
ATOM 2862 N N . CYS A 1 368 ? -27.572 -4.875 4.654 1.00 76.94 368 CYS A N 1
ATOM 2863 C CA . CYS A 1 368 ? -26.247 -5.390 4.290 1.00 76.94 368 CYS A CA 1
ATOM 2864 C C . CYS A 1 368 ? -26.191 -6.919 4.396 1.00 76.94 368 CYS A C 1
ATOM 2866 O O . CYS A 1 368 ? -26.864 -7.530 5.239 1.00 76.94 368 CYS A O 1
ATOM 2868 N N . LYS A 1 369 ? -25.374 -7.549 3.549 1.00 76.75 369 LYS A N 1
ATOM 2869 C CA . LYS A 1 369 ? -25.073 -8.981 3.643 1.00 76.75 369 LYS A CA 1
ATOM 2870 C C . LYS A 1 369 ? -24.181 -9.254 4.850 1.00 76.75 369 LYS A C 1
ATOM 2872 O O . LYS A 1 369 ? -24.473 -10.216 5.553 1.00 76.75 369 LYS A O 1
ATOM 2877 N N . ASP A 1 370 ? -23.210 -8.381 5.136 1.00 78.62 370 ASP A N 1
ATOM 2878 C CA . ASP A 1 370 ? -22.264 -8.479 6.259 1.00 78.62 370 ASP A CA 1
ATOM 2879 C C . ASP A 1 370 ? -21.674 -9.890 6.392 1.00 78.62 370 ASP A C 1
ATOM 2881 O O . ASP A 1 370 ? -21.818 -10.553 7.421 1.00 78.62 370 ASP A O 1
ATOM 2885 N N . GLU A 1 371 ? -21.068 -10.381 5.307 1.00 69.81 371 GLU A N 1
ATOM 2886 C CA . GLU A 1 371 ? -20.521 -11.746 5.229 1.00 69.81 371 GLU A CA 1
ATOM 2887 C C . GLU A 1 371 ? -19.401 -11.976 6.260 1.00 69.81 371 GLU A C 1
ATOM 2889 O O . GLU A 1 371 ? -19.289 -13.065 6.823 1.00 69.81 371 GLU A O 1
ATOM 2894 N N . ASP A 1 372 ? -18.652 -10.917 6.582 1.00 71.00 372 ASP A N 1
ATOM 2895 C CA . ASP A 1 372 ? -17.535 -10.930 7.534 1.00 71.00 372 ASP A CA 1
ATOM 2896 C C . ASP A 1 372 ? -17.967 -10.659 8.990 1.00 71.00 372 ASP A C 1
ATOM 2898 O O . ASP A 1 372 ? -17.162 -10.768 9.918 1.00 71.00 372 ASP A O 1
ATOM 2902 N N . GLY A 1 373 ? -19.226 -10.263 9.219 1.00 80.06 373 GLY A N 1
ATOM 2903 C CA . GLY A 1 373 ? -19.744 -9.890 10.542 1.00 80.06 373 GLY A CA 1
ATOM 2904 C C . GLY A 1 373 ? -19.157 -8.595 11.126 1.00 80.06 373 GLY A C 1
ATOM 2905 O O . GLY A 1 373 ? -19.371 -8.296 12.306 1.00 80.06 373 GLY A O 1
ATOM 2906 N N . ALA A 1 374 ? -18.391 -7.829 10.345 1.00 82.06 374 ALA A N 1
ATOM 2907 C CA . ALA A 1 374 ? -17.712 -6.615 10.795 1.00 82.06 374 ALA A CA 1
ATOM 2908 C C . ALA A 1 374 ? -18.712 -5.513 11.177 1.00 82.06 374 ALA A C 1
ATOM 2910 O O . ALA A 1 374 ? -18.524 -4.794 12.162 1.00 82.06 374 ALA A O 1
ATOM 2911 N N . LEU A 1 375 ? -19.809 -5.402 10.429 1.00 84.75 375 LEU A N 1
ATOM 2912 C CA . LEU A 1 375 ? -20.849 -4.410 10.673 1.00 84.75 375 LEU A CA 1
ATOM 2913 C C . LEU A 1 375 ? -21.641 -4.740 11.947 1.00 84.75 375 LEU A C 1
ATOM 2915 O O . LEU A 1 375 ? -21.908 -3.859 12.767 1.00 84.75 375 LEU A O 1
ATOM 2919 N N . GLN A 1 376 ? -21.955 -6.020 12.160 1.00 85.94 376 GLN A N 1
ATOM 2920 C CA . GLN A 1 376 ? -22.552 -6.509 13.404 1.00 85.94 376 GLN A CA 1
ATOM 2921 C C . GLN A 1 376 ? -21.663 -6.225 14.623 1.00 85.94 376 GLN A C 1
ATOM 2923 O O . GLN A 1 376 ? -22.162 -5.770 15.657 1.00 85.94 376 GLN A O 1
ATOM 2928 N N . GLN A 1 377 ? -20.348 -6.444 14.512 1.00 85.94 377 GLN A N 1
ATOM 2929 C CA . GLN A 1 377 ? -19.397 -6.119 15.582 1.00 85.94 377 GLN A CA 1
ATOM 2930 C C . GLN A 1 377 ? -19.351 -4.614 15.869 1.00 85.94 377 GLN A C 1
ATOM 2932 O O . GLN A 1 377 ? -19.377 -4.218 17.036 1.00 85.94 377 GLN A O 1
ATOM 2937 N N . LEU A 1 378 ? -19.350 -3.780 14.824 1.00 86.38 378 LEU A N 1
ATOM 2938 C CA . LEU A 1 378 ? -19.386 -2.324 14.950 1.00 86.38 378 LEU A CA 1
ATOM 2939 C C . LEU A 1 378 ? -20.625 -1.849 15.720 1.00 86.38 378 LEU A C 1
ATOM 2941 O O . LEU A 1 378 ? -20.508 -1.046 16.646 1.00 86.38 378 LEU A O 1
ATOM 2945 N N . VAL A 1 379 ? -21.806 -2.370 15.376 1.00 87.19 379 VAL A N 1
ATOM 2946 C CA . VAL A 1 379 ? -23.065 -2.009 16.047 1.00 87.19 379 VAL A CA 1
ATOM 2947 C C . VAL A 1 379 ? -23.057 -2.440 17.516 1.00 87.19 379 VAL A C 1
ATOM 2949 O O . VAL A 1 379 ? -23.471 -1.671 18.382 1.00 87.19 379 VAL A O 1
ATOM 2952 N N . VAL A 1 380 ? -22.540 -3.631 17.835 1.00 86.75 380 VAL A N 1
ATOM 2953 C CA . VAL A 1 380 ? -22.409 -4.073 19.234 1.00 86.75 380 VAL A CA 1
ATOM 2954 C C . VAL A 1 380 ? -21.432 -3.185 20.011 1.00 86.75 380 VAL A C 1
ATOM 2956 O O . VAL A 1 380 ? -21.740 -2.763 21.128 1.00 86.75 380 VAL A O 1
ATOM 2959 N N . ALA A 1 381 ? -20.278 -2.859 19.424 1.00 83.81 381 ALA A N 1
ATOM 2960 C CA . ALA A 1 381 ? -19.287 -1.983 20.044 1.00 83.81 381 ALA A CA 1
ATOM 2961 C C . ALA A 1 381 ? -19.849 -0.575 20.299 1.00 83.81 381 ALA A C 1
ATOM 2963 O O . ALA A 1 381 ? -19.622 0.006 21.367 1.00 83.81 381 ALA A O 1
ATOM 2964 N N . ALA A 1 382 ? -20.632 -0.049 19.358 1.00 84.69 382 ALA A N 1
ATOM 2965 C CA . ALA A 1 382 ? -21.340 1.211 19.512 1.00 84.69 382 ALA A CA 1
ATOM 2966 C C . ALA A 1 382 ? -22.299 1.188 20.706 1.00 84.69 382 ALA A C 1
ATOM 2968 O O . ALA A 1 382 ? -22.213 2.056 21.576 1.00 84.69 382 ALA A O 1
ATOM 2969 N N . VAL A 1 383 ? -23.163 0.170 20.792 1.00 85.69 383 VAL A N 1
ATOM 2970 C CA . VAL A 1 383 ? -24.114 0.017 21.903 1.00 85.69 383 VAL A CA 1
ATOM 2971 C C . VAL A 1 383 ? -23.384 -0.041 23.245 1.00 85.69 383 VAL A C 1
ATOM 2973 O O . VAL A 1 383 ? -23.698 0.742 24.137 1.00 85.69 383 VAL A O 1
ATOM 2976 N N . LEU A 1 384 ? -22.347 -0.875 23.371 1.00 81.94 384 LEU A N 1
ATOM 2977 C CA . LEU A 1 384 ? -21.543 -0.976 24.599 1.00 81.94 384 LEU A CA 1
ATOM 2978 C C . LEU A 1 384 ? -20.901 0.363 24.993 1.00 81.94 384 LEU A C 1
ATOM 2980 O O . LEU A 1 384 ? -20.804 0.715 26.175 1.00 81.94 384 LEU A O 1
ATOM 2984 N N . THR A 1 385 ? -20.458 1.140 24.007 1.00 80.38 385 THR A N 1
ATOM 2985 C CA . THR A 1 385 ? -19.835 2.442 24.258 1.00 80.38 385 THR A CA 1
ATOM 2986 C C . THR A 1 385 ? -20.866 3.468 24.732 1.00 80.38 385 THR A C 1
ATOM 2988 O O . THR A 1 385 ? -20.614 4.174 25.713 1.00 80.38 385 THR A O 1
ATOM 2991 N N . HIS A 1 386 ? -22.046 3.516 24.105 1.00 82.38 386 HIS A N 1
ATOM 2992 C CA . HIS A 1 386 ? -23.136 4.410 24.513 1.00 82.38 386 HIS A CA 1
ATOM 2993 C C . HIS A 1 386 ? -23.715 4.018 25.873 1.00 82.38 386 HIS A C 1
ATOM 2995 O O . HIS A 1 386 ? -23.890 4.891 26.723 1.00 82.38 386 HIS A O 1
ATOM 3001 N N . GLU A 1 387 ? -23.892 2.725 26.147 1.00 80.38 387 GLU A N 1
ATOM 3002 C CA . GLU A 1 387 ? -24.293 2.237 27.468 1.00 80.38 387 GLU A CA 1
ATOM 3003 C C . GLU A 1 387 ? -23.302 2.673 28.547 1.00 80.38 387 GLU A C 1
ATOM 3005 O O . GLU A 1 387 ? -23.703 3.203 29.583 1.00 80.38 387 GLU A O 1
ATOM 3010 N N . THR A 1 388 ? -21.999 2.496 28.318 1.00 74.44 388 THR A N 1
ATOM 3011 C CA . THR A 1 388 ? -20.992 2.730 29.362 1.00 74.44 388 THR A CA 1
ATOM 3012 C C . THR A 1 388 ? -20.634 4.198 29.579 1.00 74.44 388 THR A C 1
ATOM 3014 O O . THR A 1 388 ? -20.252 4.545 30.701 1.00 74.44 388 THR A O 1
ATOM 3017 N N . LYS A 1 389 ? -20.712 5.043 28.543 1.00 75.00 389 LYS A N 1
ATOM 3018 C CA . LYS A 1 389 ? -20.243 6.440 28.597 1.00 75.00 389 LYS A CA 1
ATOM 3019 C C . LYS A 1 389 ? -21.358 7.485 28.552 1.00 75.00 389 LYS A C 1
ATOM 3021 O O . LYS A 1 389 ? -21.157 8.564 29.104 1.00 75.00 389 LYS A O 1
ATOM 3026 N N . VAL A 1 390 ? -22.490 7.201 27.904 1.00 77.25 390 VAL A N 1
ATOM 3027 C CA . VAL A 1 390 ? -23.467 8.235 27.512 1.00 77.25 390 VAL A CA 1
ATOM 3028 C C . VAL A 1 390 ? -24.831 8.040 28.181 1.00 77.25 390 VAL A C 1
ATOM 3030 O O . VAL A 1 390 ? -25.391 8.989 28.731 1.00 77.25 390 VAL A O 1
ATOM 3033 N N . TRP A 1 391 ? -25.387 6.829 28.150 1.00 81.19 391 TRP A N 1
ATOM 3034 C CA . TRP A 1 391 ? -26.756 6.573 28.593 1.00 81.19 391 TRP A CA 1
ATOM 3035 C C . TRP A 1 391 ? -26.902 6.500 30.115 1.00 81.19 391 TRP A C 1
ATOM 3037 O O . TRP A 1 391 ? -26.124 5.849 30.815 1.00 81.19 391 TRP A O 1
ATOM 3047 N N . ARG A 1 392 ? -27.965 7.142 30.616 1.00 80.50 392 ARG A N 1
ATOM 3048 C CA . ARG A 1 392 ? -28.458 6.995 31.995 1.00 80.50 392 ARG A CA 1
ATOM 3049 C C . ARG A 1 392 ? -29.257 5.697 32.138 1.00 80.50 392 ARG A C 1
ATOM 3051 O O . ARG A 1 392 ? -29.702 5.138 31.138 1.00 80.50 392 ARG A O 1
ATOM 3058 N N . GLU A 1 393 ? -29.474 5.253 33.374 1.00 78.62 393 GLU A N 1
ATOM 3059 C CA . GLU A 1 393 ? -30.179 3.996 33.684 1.00 78.62 393 GLU A CA 1
ATOM 3060 C C . GLU A 1 393 ? -31.546 3.879 32.983 1.00 78.62 393 GLU A C 1
ATOM 3062 O O . GLU A 1 393 ? -31.855 2.831 32.421 1.00 78.62 393 GLU A O 1
ATOM 3067 N N . ASP A 1 394 ? -32.317 4.969 32.899 1.00 80.69 394 ASP A N 1
ATOM 3068 C CA . ASP A 1 394 ? -33.621 4.976 32.216 1.00 80.69 394 ASP A CA 1
ATOM 3069 C C . ASP A 1 394 ? -33.502 4.698 30.706 1.00 80.69 394 ASP A C 1
ATOM 3071 O O . ASP A 1 394 ? -34.280 3.931 30.142 1.00 80.69 394 ASP A O 1
ATOM 3075 N N . ALA A 1 395 ? -32.491 5.277 30.049 1.00 78.62 395 ALA A N 1
ATOM 3076 C CA . ALA A 1 395 ? -32.240 5.086 28.620 1.00 78.62 395 ALA A CA 1
ATOM 3077 C C . ALA A 1 395 ? -31.691 3.683 28.318 1.00 78.62 395 ALA A C 1
ATOM 3079 O O . ALA A 1 395 ? -32.074 3.073 27.320 1.00 78.62 395 ALA A O 1
ATOM 3080 N N . ARG A 1 396 ? -30.848 3.138 29.207 1.00 81.69 396 ARG A N 1
ATOM 3081 C CA . ARG A 1 396 ? -30.381 1.745 29.110 1.00 81.69 396 ARG A CA 1
ATOM 3082 C C . ARG A 1 396 ? -31.532 0.762 29.234 1.00 81.69 396 ARG A C 1
ATOM 3084 O O . ARG A 1 396 ? -31.606 -0.192 28.463 1.00 81.69 396 ARG A O 1
ATOM 3091 N N . LYS A 1 397 ? -32.443 1.007 30.179 1.00 82.38 397 LYS A N 1
ATOM 3092 C CA . LYS A 1 397 ? -33.632 0.176 30.360 1.00 82.38 397 LYS A CA 1
ATOM 3093 C C . LYS A 1 397 ? -34.535 0.241 29.128 1.00 82.38 397 LYS A C 1
ATOM 3095 O O . LYS A 1 397 ? -34.890 -0.803 28.599 1.00 82.38 397 LYS A O 1
ATOM 3100 N N . ALA A 1 398 ? -34.794 1.442 28.608 1.00 82.94 398 ALA A N 1
ATOM 3101 C CA . ALA A 1 398 ? -35.582 1.629 27.391 1.00 82.94 398 ALA A CA 1
ATOM 3102 C C . ALA A 1 398 ? -34.989 0.899 26.168 1.00 82.94 398 ALA A C 1
ATOM 3104 O O . ALA A 1 398 ? -35.733 0.290 25.404 1.00 82.94 398 ALA A O 1
ATOM 3105 N N . PHE A 1 399 ? -33.662 0.922 25.995 1.00 85.38 399 PHE A N 1
ATOM 3106 C CA . PHE A 1 399 ? -32.993 0.167 24.929 1.00 85.38 399 PHE A CA 1
ATOM 3107 C C . PHE A 1 399 ? -33.029 -1.348 25.174 1.00 85.38 399 PHE A C 1
ATOM 3109 O O . PHE A 1 399 ? -33.303 -2.127 24.269 1.00 85.38 399 PHE A O 1
ATOM 3116 N N . THR A 1 400 ? -32.795 -1.787 26.411 1.00 83.75 400 THR A N 1
ATOM 3117 C CA . THR A 1 400 ? -32.872 -3.214 26.751 1.00 83.75 400 THR A CA 1
ATOM 3118 C C . THR A 1 400 ? -34.262 -3.759 26.446 1.00 83.75 400 THR A C 1
ATOM 3120 O O . THR A 1 400 ? -34.367 -4.828 25.853 1.00 83.75 400 THR A O 1
ATOM 3123 N N . ASP A 1 401 ? -35.309 -3.005 26.793 1.00 84.62 401 ASP A N 1
ATOM 3124 C CA . ASP A 1 401 ? -36.709 -3.345 26.539 1.00 84.62 401 ASP A CA 1
ATOM 3125 C C . ASP A 1 401 ? -37.033 -3.365 25.032 1.00 84.62 401 ASP A C 1
ATOM 3127 O O . ASP A 1 401 ? -37.743 -4.265 24.576 1.00 84.62 401 ASP A O 1
ATOM 3131 N N . SER A 1 402 ? -36.463 -2.452 24.230 1.00 82.50 402 SER A N 1
ATOM 3132 C CA . SER A 1 402 ? -36.682 -2.426 22.773 1.00 82.50 402 SER A CA 1
ATOM 3133 C C . SER A 1 402 ? -36.042 -3.606 22.035 1.00 82.50 402 SER A C 1
ATOM 3135 O O . SER A 1 402 ? -36.512 -3.983 20.962 1.00 82.50 402 SER A O 1
ATOM 3137 N N . VAL A 1 403 ? -35.011 -4.226 22.616 1.00 83.00 403 VAL A N 1
ATOM 3138 C CA . VAL A 1 403 ? -34.228 -5.304 21.995 1.00 83.00 403 VAL A CA 1
ATOM 3139 C C . VAL A 1 403 ? -34.548 -6.679 22.614 1.00 83.00 403 VAL A C 1
ATOM 3141 O O . VAL A 1 403 ? -33.798 -7.631 22.414 1.00 83.00 403 VAL A O 1
ATOM 3144 N N . GLN A 1 404 ? -35.667 -6.849 23.342 1.00 79.75 404 GLN A N 1
ATOM 3145 C CA . GLN A 1 404 ? -36.071 -8.154 23.921 1.00 79.75 404 GLN A CA 1
ATOM 3146 C C . GLN A 1 404 ? -36.791 -9.095 22.940 1.00 79.75 404 GLN A C 1
ATOM 3148 O O . GLN A 1 404 ? -36.861 -10.299 23.191 1.00 79.75 404 GLN A O 1
ATOM 3153 N N . GLY A 1 405 ? -37.291 -8.593 21.807 1.00 78.69 405 GLY A N 1
ATOM 3154 C CA . GLY A 1 405 ? -38.031 -9.403 20.829 1.00 78.69 405 GLY A CA 1
ATOM 3155 C C . GLY A 1 405 ? -37.216 -10.573 20.239 1.00 78.69 405 GLY A C 1
ATOM 3156 O O . GLY A 1 405 ? -35.983 -10.510 20.214 1.00 78.69 405 GLY A O 1
ATOM 3157 N N . PRO A 1 406 ? -37.860 -11.647 19.742 1.00 74.31 406 PRO A N 1
ATOM 3158 C CA . PRO A 1 406 ? -37.169 -12.786 19.111 1.00 74.31 406 PRO A CA 1
ATOM 3159 C C . PRO A 1 406 ? -36.394 -12.384 17.841 1.00 74.31 406 PRO A C 1
ATOM 3161 O O . PRO A 1 406 ? -35.375 -12.974 17.502 1.00 74.31 406 PRO A O 1
ATOM 3164 N N . GLU A 1 407 ? -36.810 -11.302 17.184 1.00 75.00 407 GLU A N 1
ATOM 3165 C CA . GLU A 1 407 ? -36.120 -10.675 16.045 1.00 75.00 407 GLU A CA 1
ATOM 3166 C C . GLU A 1 407 ? -34.694 -10.183 16.358 1.00 75.00 407 GLU A C 1
ATOM 3168 O O . GLU A 1 407 ? -33.879 -10.009 15.455 1.00 75.00 407 GLU A O 1
ATOM 3173 N N . HIS A 1 408 ? -34.367 -10.010 17.640 1.00 81.62 408 HIS A N 1
ATOM 3174 C CA . HIS A 1 408 ? -33.082 -9.506 18.115 1.00 81.62 408 HIS A CA 1
ATOM 3175 C C . HIS A 1 408 ? -32.190 -10.579 18.761 1.00 81.62 408 HIS A C 1
ATOM 3177 O O . HIS A 1 408 ? -31.158 -10.253 19.354 1.00 81.62 408 HIS A O 1
ATOM 3183 N N . ASP A 1 409 ? -32.542 -11.864 18.639 1.00 80.56 409 ASP A N 1
ATOM 3184 C CA . ASP A 1 409 ? -31.754 -12.967 19.206 1.00 80.56 409 ASP A CA 1
ATOM 3185 C C . ASP A 1 409 ? -30.308 -12.995 18.692 1.00 80.56 409 ASP A C 1
ATOM 3187 O O . ASP A 1 409 ? -29.375 -13.206 19.474 1.00 80.56 409 ASP A O 1
ATOM 3191 N N . GLY A 1 410 ? -30.109 -12.715 17.397 1.00 81.31 410 GLY A N 1
ATOM 3192 C CA . GLY A 1 410 ? -28.779 -12.629 16.787 1.00 81.31 410 GLY A CA 1
ATOM 3193 C C . GLY A 1 410 ? -27.906 -11.571 17.462 1.00 81.31 410 GLY A C 1
ATOM 3194 O O . GLY A 1 410 ? -26.790 -11.867 17.886 1.00 81.31 410 GLY A O 1
ATOM 3195 N N . PHE A 1 411 ? -28.457 -10.372 17.664 1.00 86.25 411 PHE A N 1
ATOM 3196 C CA . PHE A 1 411 ? -27.774 -9.291 18.372 1.00 86.25 411 PHE A CA 1
ATOM 3197 C C . PHE A 1 411 ? -27.433 -9.683 19.809 1.00 86.25 411 PHE A C 1
ATOM 3199 O O . PHE A 1 411 ? -26.282 -9.557 20.219 1.00 86.25 411 PHE A O 1
ATOM 3206 N N . ARG A 1 412 ? -28.397 -10.218 20.573 1.00 85.56 412 ARG A N 1
ATOM 3207 C CA . ARG A 1 412 ? -28.167 -10.596 21.979 1.00 85.56 412 ARG A CA 1
ATOM 3208 C C . ARG A 1 412 ? -27.084 -11.662 22.128 1.00 85.56 412 ARG A C 1
ATOM 3210 O O . ARG A 1 412 ? -26.325 -11.623 23.097 1.00 85.56 412 ARG A O 1
ATOM 3217 N N . LYS A 1 413 ? -27.007 -12.614 21.194 1.00 85.25 413 LYS A N 1
ATOM 3218 C CA . LYS A 1 413 ? -25.969 -13.651 21.192 1.00 85.25 413 LYS A CA 1
ATOM 3219 C C . LYS A 1 413 ? -24.584 -13.043 20.964 1.00 85.25 413 LYS A C 1
ATOM 3221 O O . LYS A 1 413 ? -23.680 -13.314 21.751 1.00 85.25 413 LYS A O 1
ATOM 3226 N N . THR A 1 414 ? -24.437 -12.191 19.949 1.00 83.06 414 THR A N 1
ATOM 3227 C CA . THR A 1 414 ? -23.169 -11.508 19.639 1.00 83.06 414 THR A CA 1
ATOM 3228 C C . THR A 1 414 ? -22.766 -10.538 20.752 1.00 83.06 414 THR A C 1
ATOM 3230 O O . THR A 1 414 ? -21.612 -10.529 21.172 1.00 83.06 414 THR A O 1
ATOM 3233 N N . TYR A 1 415 ? -23.728 -9.803 21.313 1.00 86.31 415 TYR A N 1
ATOM 3234 C CA . TYR A 1 415 ? -23.546 -8.924 22.466 1.00 86.31 415 TYR A CA 1
ATOM 3235 C C . TYR A 1 415 ? -22.988 -9.674 23.682 1.00 86.31 415 TYR A C 1
ATOM 3237 O O . TYR A 1 415 ? -21.952 -9.295 24.228 1.00 86.31 415 TYR A O 1
ATOM 3245 N N . LYS A 1 416 ? -23.617 -10.795 24.067 1.00 85.31 416 LYS A N 1
ATOM 3246 C CA . LYS A 1 416 ? -23.139 -11.635 25.176 1.00 85.31 416 LYS A CA 1
ATOM 3247 C C . LYS A 1 416 ? -21.763 -12.233 24.899 1.00 85.31 416 LYS A C 1
ATOM 3249 O O . LYS A 1 416 ? -20.931 -12.239 25.800 1.00 85.31 416 LYS A O 1
ATOM 3254 N N . ALA A 1 417 ? -21.511 -12.703 23.677 1.00 84.31 417 ALA A N 1
ATOM 3255 C CA . ALA A 1 417 ? -20.214 -13.261 23.299 1.00 84.31 417 ALA A CA 1
ATOM 3256 C C . ALA A 1 417 ? -19.089 -12.219 23.411 1.00 84.31 417 ALA A C 1
ATOM 3258 O O . ALA A 1 417 ? -18.037 -12.515 23.970 1.00 84.31 417 ALA A O 1
ATOM 3259 N N . ILE A 1 418 ? -19.329 -10.987 22.951 1.00 81.62 418 ILE A N 1
ATOM 3260 C CA . ILE A 1 418 ? -18.361 -9.885 23.045 1.00 81.62 418 ILE A CA 1
ATOM 3261 C C . ILE A 1 418 ? -18.161 -9.448 24.500 1.00 81.62 418 ILE A C 1
ATOM 3263 O O . ILE A 1 418 ? -17.028 -9.190 24.903 1.00 81.62 418 ILE A O 1
ATOM 3267 N N . MET A 1 419 ? -19.222 -9.395 25.310 1.00 79.81 419 MET A N 1
ATOM 3268 C CA . MET A 1 419 ? -19.083 -9.127 26.745 1.00 79.81 419 MET A CA 1
ATOM 3269 C C . MET A 1 419 ? -18.263 -10.205 27.457 1.00 79.81 419 MET A C 1
ATOM 3271 O O . MET A 1 419 ? -17.396 -9.871 28.257 1.00 79.81 419 MET A O 1
ATOM 3275 N N . GLN A 1 420 ? -18.514 -11.480 27.151 1.00 81.94 420 GLN A N 1
ATOM 3276 C CA . GLN A 1 420 ? -17.799 -12.606 27.746 1.00 81.94 420 GLN A CA 1
ATOM 3277 C C . GLN A 1 420 ? -16.327 -12.633 27.314 1.00 81.94 420 GLN A C 1
ATOM 3279 O O . GLN A 1 420 ? -15.448 -12.826 28.146 1.00 81.94 420 GLN A O 1
ATOM 3284 N N . ALA A 1 421 ? -16.040 -12.374 26.036 1.00 77.75 421 ALA A N 1
ATOM 3285 C CA . ALA A 1 421 ? -14.670 -12.277 25.533 1.00 77.75 421 ALA A CA 1
ATOM 3286 C C . ALA A 1 421 ? -13.879 -11.117 26.170 1.00 77.75 421 ALA A C 1
ATOM 3288 O O . ALA A 1 421 ? -12.656 -11.176 26.237 1.00 77.75 421 ALA A O 1
ATOM 3289 N N . ASN A 1 422 ? -14.570 -10.079 26.654 1.00 74.00 422 ASN A N 1
ATOM 3290 C CA . ASN A 1 422 ? -13.970 -8.894 27.269 1.00 74.00 422 ASN A CA 1
ATOM 3291 C C . ASN A 1 422 ? -14.190 -8.815 28.793 1.00 74.00 422 ASN A C 1
ATOM 3293 O O . ASN A 1 422 ? -14.027 -7.744 29.385 1.00 74.00 422 ASN A O 1
ATOM 3297 N N . GLU A 1 423 ? -14.543 -9.928 29.445 1.00 76.69 423 GLU A N 1
ATOM 3298 C CA . GLU A 1 423 ? -14.832 -9.976 30.885 1.00 76.69 423 GLU A CA 1
ATOM 3299 C C . GLU A 1 423 ? -13.646 -9.474 31.731 1.00 76.69 423 GLU A C 1
ATOM 3301 O O . GLU A 1 423 ? -13.823 -8.753 32.716 1.00 76.69 423 GLU A O 1
ATOM 3306 N N . ASP A 1 424 ? -12.421 -9.777 31.302 1.00 72.88 424 ASP A N 1
ATOM 3307 C CA . ASP A 1 424 ? -11.195 -9.371 31.991 1.00 72.88 424 ASP A CA 1
ATOM 3308 C C . ASP A 1 424 ? -10.995 -7.848 31.974 1.00 72.88 424 ASP A C 1
ATOM 3310 O O . ASP A 1 424 ? -10.591 -7.251 32.976 1.00 72.88 424 ASP A O 1
ATOM 3314 N N . LEU A 1 425 ? -11.353 -7.186 30.869 1.00 67.38 425 LEU A N 1
ATOM 3315 C CA . LEU A 1 425 ? -11.275 -5.727 30.745 1.00 67.38 425 LEU A CA 1
ATOM 3316 C C . LEU A 1 425 ? -12.327 -5.024 31.613 1.00 67.38 425 LEU A C 1
ATOM 3318 O O . LEU A 1 425 ? -12.063 -3.947 32.160 1.00 67.38 425 LEU A O 1
ATOM 3322 N N . LEU A 1 426 ? -13.503 -5.637 31.778 1.00 67.44 426 LEU A N 1
ATOM 3323 C CA . LEU A 1 426 ? -14.548 -5.131 32.670 1.00 67.44 426 LEU A CA 1
ATOM 3324 C C . LEU A 1 426 ? -14.093 -5.183 34.136 1.00 67.44 426 LEU A C 1
ATOM 3326 O O . LEU A 1 426 ? -14.190 -4.172 34.834 1.00 67.44 426 LEU A O 1
ATOM 3330 N N . LYS A 1 427 ? -13.477 -6.294 34.566 1.00 73.44 427 LYS A N 1
ATOM 3331 C CA . LYS A 1 427 ? -12.908 -6.436 35.921 1.00 73.44 427 LYS A CA 1
ATOM 3332 C C . LYS A 1 427 ? -11.852 -5.370 36.221 1.00 73.44 427 LYS A C 1
ATOM 3334 O O . LYS A 1 427 ? -11.876 -4.755 37.288 1.00 73.44 427 LYS A O 1
ATOM 3339 N N . VAL A 1 428 ? -10.955 -5.093 35.269 1.00 68.62 428 VAL A N 1
ATOM 3340 C CA . VAL A 1 428 ? -9.929 -4.043 35.419 1.00 68.62 428 VAL A CA 1
ATOM 3341 C C . VAL A 1 428 ? -10.565 -2.659 35.582 1.00 68.62 428 VAL A C 1
ATOM 3343 O O . VAL A 1 428 ? -10.135 -1.879 36.435 1.00 68.62 428 VAL A O 1
ATOM 3346 N N . LYS A 1 429 ? -11.610 -2.341 34.808 1.00 71.38 429 LYS A N 1
ATOM 3347 C CA . LYS A 1 429 ? -12.322 -1.057 34.906 1.00 71.38 429 LYS A CA 1
ATOM 3348 C C . LYS A 1 429 ? -12.975 -0.865 36.279 1.00 71.38 429 LYS A C 1
ATOM 3350 O O . LYS A 1 429 ? -12.888 0.233 36.838 1.00 71.38 429 LYS A O 1
ATOM 3355 N N . ASP A 1 430 ? -13.580 -1.913 36.829 1.00 76.12 430 ASP A N 1
ATOM 3356 C CA . ASP A 1 430 ? -14.205 -1.872 38.154 1.00 76.12 430 ASP A CA 1
ATOM 3357 C C . ASP A 1 430 ? -13.165 -1.680 39.262 1.00 76.12 430 ASP A C 1
ATOM 3359 O O . ASP A 1 430 ? -13.320 -0.787 40.100 1.00 76.12 430 ASP A O 1
ATOM 3363 N N . MET A 1 431 ? -12.035 -2.391 39.190 1.00 70.81 431 MET A N 1
ATOM 3364 C CA . MET A 1 431 ? -10.908 -2.187 40.110 1.00 70.81 431 MET A CA 1
ATOM 3365 C C . MET A 1 431 ? -10.364 -0.751 40.062 1.00 70.81 431 MET A C 1
ATOM 3367 O O . MET A 1 431 ? -10.089 -0.145 41.100 1.00 70.81 431 MET A O 1
ATOM 3371 N N . VAL A 1 432 ? -10.225 -0.165 38.866 1.00 75.12 432 VAL A N 1
ATOM 3372 C CA . VAL A 1 432 ? -9.774 1.229 38.706 1.00 75.12 432 VAL A CA 1
ATOM 3373 C C . VAL A 1 432 ? -10.785 2.212 39.303 1.00 75.12 432 VAL A C 1
ATOM 3375 O O . VAL A 1 432 ? -10.390 3.192 39.942 1.00 75.12 432 VAL A O 1
ATOM 3378 N N . LYS A 1 433 ? -12.087 1.953 39.142 1.00 80.69 433 LYS A N 1
ATOM 3379 C CA . LYS A 1 433 ? -13.159 2.775 39.718 1.00 80.69 433 LYS A CA 1
ATOM 3380 C C . LYS A 1 433 ? -13.166 2.706 41.247 1.00 80.69 433 LYS A C 1
ATOM 3382 O O . LYS A 1 433 ? -13.287 3.747 41.897 1.00 80.69 433 LYS A O 1
ATOM 3387 N N . GLU A 1 434 ? -12.973 1.521 41.824 1.00 80.56 434 GLU A N 1
ATOM 3388 C CA . GLU A 1 434 ? -12.817 1.343 43.273 1.00 80.56 434 GLU A CA 1
ATOM 3389 C C . GLU A 1 434 ? -11.574 2.060 43.805 1.00 80.56 434 GLU A C 1
ATOM 3391 O O . GLU A 1 434 ? -11.655 2.784 44.802 1.00 80.56 434 GLU A O 1
ATOM 3396 N N . LEU A 1 435 ? -10.444 1.946 43.101 1.00 79.19 435 LEU A N 1
ATOM 3397 C CA . LEU A 1 435 ? -9.208 2.646 43.447 1.00 79.19 435 LEU A CA 1
ATOM 3398 C C . LEU A 1 435 ? -9.397 4.171 43.409 1.00 79.19 435 LEU A C 1
ATOM 3400 O O . LEU A 1 435 ? -8.938 4.880 44.308 1.00 79.19 435 LEU A O 1
ATOM 3404 N N . ALA A 1 436 ? -10.087 4.692 42.391 1.00 82.44 436 ALA A N 1
ATOM 3405 C CA . ALA A 1 436 ? -10.399 6.114 42.273 1.00 82.44 436 ALA A CA 1
ATOM 3406 C C . ALA A 1 436 ? -11.321 6.593 43.408 1.00 82.44 436 ALA A C 1
ATOM 3408 O O . ALA A 1 436 ? -11.049 7.623 44.030 1.00 82.44 436 ALA A O 1
ATOM 3409 N N . ALA A 1 437 ? -12.359 5.821 43.747 1.00 86.50 437 ALA A N 1
ATOM 3410 C CA . ALA A 1 437 ? -13.248 6.120 44.870 1.00 86.50 437 ALA A CA 1
ATOM 3411 C C . ALA A 1 437 ? -12.510 6.077 46.223 1.00 86.50 437 ALA A C 1
ATOM 3413 O O . ALA A 1 437 ? -12.728 6.938 47.079 1.00 86.50 437 ALA A O 1
ATOM 3414 N N . ALA A 1 438 ? -11.596 5.120 46.412 1.00 83.88 438 ALA A N 1
ATOM 3415 C CA . ALA A 1 438 ? -10.750 5.032 47.600 1.00 83.88 438 ALA A CA 1
ATOM 3416 C C . ALA A 1 438 ? -9.807 6.241 47.715 1.00 83.88 438 ALA A C 1
ATOM 3418 O O . ALA A 1 438 ? -9.714 6.854 48.781 1.00 83.88 438 ALA A O 1
ATOM 3419 N N . ARG A 1 439 ? -9.169 6.651 46.607 1.00 84.12 439 ARG A N 1
ATOM 3420 C CA . ARG A 1 439 ? -8.342 7.870 46.553 1.00 84.12 439 ARG A CA 1
ATOM 3421 C C . ARG A 1 439 ? -9.147 9.116 46.914 1.00 84.12 439 ARG A C 1
ATOM 3423 O O . ARG A 1 439 ? -8.665 9.932 47.699 1.00 84.12 439 ARG A O 1
ATOM 3430 N N . GLN A 1 440 ? -10.376 9.237 46.412 1.00 85.94 440 GLN A N 1
ATOM 3431 C CA . GLN A 1 440 ? -11.243 10.372 46.726 1.00 85.94 440 GLN A CA 1
ATOM 3432 C C . GLN A 1 440 ? -11.603 10.422 48.219 1.00 85.94 440 GLN A C 1
ATOM 3434 O O . GLN A 1 440 ? -11.463 11.471 48.846 1.00 85.94 440 GLN A O 1
ATOM 3439 N N . LYS A 1 441 ? -11.944 9.276 48.827 1.00 89.12 441 LYS A N 1
ATOM 3440 C CA . LYS A 1 441 ? -12.190 9.181 50.278 1.00 89.12 441 LYS A CA 1
ATOM 3441 C C . LYS A 1 441 ? -10.975 9.623 51.101 1.00 89.12 441 LYS A C 1
ATOM 3443 O O . LYS A 1 441 ? -11.139 10.347 52.081 1.00 89.12 441 LYS A O 1
ATOM 3448 N N . VAL A 1 442 ? -9.762 9.240 50.695 1.00 85.88 442 VAL A N 1
ATOM 3449 C CA . VAL A 1 442 ? -8.515 9.664 51.362 1.00 85.88 442 VAL A CA 1
ATOM 3450 C C . VAL A 1 442 ? -8.293 11.175 51.228 1.00 85.88 442 VAL A C 1
ATOM 3452 O O . VAL A 1 442 ? -7.889 11.830 52.193 1.00 85.88 442 VAL A O 1
ATOM 3455 N N . ILE A 1 443 ? -8.573 11.754 50.057 1.00 84.25 443 ILE A N 1
ATOM 3456 C CA . ILE A 1 443 ? -8.488 13.206 49.836 1.00 84.25 443 ILE A CA 1
ATOM 3457 C C . ILE A 1 443 ? -9.480 13.947 50.742 1.00 84.25 443 ILE A C 1
ATOM 3459 O O . ILE A 1 443 ? -9.097 14.918 51.401 1.00 84.25 443 ILE A O 1
ATOM 3463 N N . ASP A 1 444 ? -10.718 13.467 50.839 1.00 87.25 444 ASP A N 1
ATOM 3464 C CA . ASP A 1 444 ? -11.752 14.074 51.679 1.00 87.25 444 ASP A CA 1
ATOM 3465 C C . ASP A 1 444 ? -11.428 13.943 53.174 1.00 87.25 444 ASP A C 1
ATOM 3467 O O . ASP A 1 444 ? -11.603 14.899 53.934 1.00 87.25 444 ASP A O 1
ATOM 3471 N N . GLN A 1 445 ? -10.869 12.806 53.604 1.00 83.75 445 GLN A N 1
ATOM 3472 C CA . GLN A 1 445 ? -10.355 12.624 54.966 1.00 83.75 445 GLN A CA 1
ATOM 3473 C C . GLN A 1 445 ? -9.209 13.594 55.279 1.00 83.75 445 GLN A C 1
ATOM 3475 O O . GLN A 1 445 ? -9.218 14.234 56.331 1.00 83.75 445 GLN A O 1
ATOM 3480 N N . ARG A 1 446 ? -8.254 13.777 54.356 1.00 79.44 446 ARG A N 1
ATOM 3481 C CA . ARG A 1 446 ? -7.163 14.756 54.514 1.00 79.44 446 ARG A CA 1
ATOM 3482 C C . ARG A 1 446 ? -7.680 16.193 54.569 1.00 79.44 446 ARG A C 1
ATOM 3484 O O . ARG A 1 446 ? -7.166 16.985 55.357 1.00 79.44 446 ARG A O 1
ATOM 3491 N N . ARG A 1 447 ? -8.695 16.542 53.769 1.00 79.38 447 ARG A N 1
ATOM 3492 C CA . ARG A 1 447 ? -9.353 17.860 53.826 1.00 79.38 447 ARG A CA 1
ATOM 3493 C C . ARG A 1 447 ? -10.027 18.089 55.181 1.00 79.38 447 ARG A C 1
ATOM 3495 O O . ARG A 1 447 ? -9.802 19.136 55.783 1.00 79.38 447 ARG A O 1
ATOM 3502 N N . LYS A 1 448 ? -10.758 17.096 55.701 1.00 80.56 448 LYS A N 1
ATOM 3503 C CA . LYS A 1 448 ? -11.369 17.149 57.042 1.00 80.56 448 LYS A CA 1
ATOM 3504 C C . LYS A 1 448 ? -10.314 17.276 58.150 1.00 80.56 448 LYS A C 1
ATOM 3506 O O . LYS A 1 448 ? -10.432 18.155 59.000 1.00 80.56 448 LYS A O 1
ATOM 3511 N N . ALA A 1 449 ? -9.234 16.494 58.100 1.00 74.19 449 ALA A N 1
ATOM 3512 C CA . ALA A 1 449 ? -8.138 16.583 59.070 1.00 74.19 449 ALA A CA 1
ATOM 3513 C C . ALA A 1 449 ? -7.436 17.954 59.043 1.00 74.19 449 ALA A C 1
ATOM 3515 O O . ALA A 1 449 ? -7.159 18.527 60.094 1.00 74.19 449 ALA A O 1
ATOM 3516 N N . LYS A 1 450 ? -7.221 18.534 57.852 1.00 69.19 450 LYS A N 1
ATOM 3517 C CA . LYS A 1 450 ? -6.696 19.904 57.715 1.00 69.19 450 LYS A CA 1
ATOM 3518 C C . LYS A 1 450 ? -7.654 20.962 58.266 1.00 69.19 450 LYS A C 1
ATOM 3520 O O . LYS A 1 450 ? -7.182 21.913 58.878 1.00 69.19 450 LYS A O 1
ATOM 3525 N N . SER A 1 451 ? -8.973 20.805 58.108 1.00 67.12 451 SER A N 1
ATOM 3526 C CA . SER A 1 451 ? -9.938 21.727 58.731 1.00 67.12 451 SER A CA 1
ATOM 3527 C C . SER A 1 451 ? -9.962 21.634 60.260 1.00 67.12 451 SER A C 1
ATOM 3529 O O . SER A 1 451 ? -10.179 22.646 60.917 1.00 67.12 451 SER A O 1
ATOM 3531 N N . VAL A 1 452 ? -9.675 20.455 60.826 1.00 64.50 452 VAL A N 1
ATOM 3532 C CA . VAL A 1 452 ? -9.572 20.251 62.281 1.00 64.50 452 VAL A CA 1
ATOM 3533 C C . VAL A 1 452 ? -8.255 20.824 62.825 1.00 64.50 452 VAL A C 1
ATOM 3535 O O . VAL A 1 452 ? -8.279 21.559 63.808 1.00 64.50 452 VAL A O 1
ATOM 3538 N N . MET A 1 453 ? -7.120 20.596 62.149 1.00 56.59 453 MET A N 1
ATOM 3539 C CA . MET A 1 453 ? -5.821 21.182 62.538 1.00 56.59 453 MET A CA 1
ATOM 3540 C C . MET A 1 453 ? -5.723 22.696 62.282 1.00 56.59 453 MET A C 1
ATOM 3542 O O . MET A 1 453 ? -4.978 23.391 62.966 1.00 56.59 453 MET A O 1
ATOM 3546 N N . GLY A 1 454 ? -6.517 23.253 61.361 1.00 55.78 454 GLY A N 1
ATOM 3547 C CA . GLY A 1 454 ? -6.666 24.706 61.193 1.00 55.78 454 GLY A CA 1
ATOM 3548 C C . GLY A 1 454 ? -7.266 25.423 62.416 1.00 55.78 454 GLY A C 1
ATOM 3549 O O . GLY A 1 454 ? -7.248 26.653 62.478 1.00 55.78 454 GLY A O 1
ATOM 3550 N N . GLY A 1 455 ? -7.768 24.674 63.408 1.00 53.31 455 GLY A N 1
ATOM 3551 C CA . GLY A 1 455 ? -8.163 25.194 64.718 1.00 53.31 455 GLY A CA 1
ATOM 3552 C C . GLY A 1 455 ? -6.985 25.649 65.593 1.00 53.31 455 GLY A C 1
ATOM 3553 O O . GLY A 1 455 ? -7.136 26.607 66.357 1.00 53.31 455 GLY A O 1
ATOM 3554 N N . ASP A 1 456 ? -5.795 25.056 65.439 1.00 54.31 456 ASP A N 1
ATOM 3555 C CA . ASP A 1 456 ? -4.612 25.417 66.240 1.00 54.31 456 ASP A CA 1
ATOM 3556 C C . ASP A 1 456 ? -4.033 26.786 65.857 1.00 54.31 456 ASP A C 1
ATOM 3558 O O . ASP A 1 456 ? -3.500 27.518 66.694 1.00 54.31 456 ASP A O 1
ATOM 3562 N N . ASP A 1 457 ? -4.249 27.210 64.613 1.00 56.66 457 ASP A N 1
ATOM 3563 C CA . ASP A 1 457 ? -3.786 28.499 64.103 1.00 56.66 457 ASP A CA 1
ATOM 3564 C C . ASP A 1 457 ? -4.608 29.686 64.662 1.00 56.66 457 ASP A C 1
ATOM 3566 O O . ASP A 1 457 ? -4.175 30.845 64.656 1.00 56.66 457 ASP A O 1
ATOM 3570 N N . LYS A 1 458 ? -5.815 29.426 65.189 1.00 56.91 458 LYS A N 1
ATOM 3571 C CA . LYS A 1 458 ? -6.574 30.403 65.996 1.00 56.91 458 LYS A CA 1
ATOM 3572 C C . LYS A 1 458 ? -6.065 30.455 67.437 1.00 56.91 458 LYS A C 1
ATOM 3574 O O . LYS A 1 458 ? -5.945 31.549 67.988 1.00 56.91 458 LYS A O 1
ATOM 3579 N N . ARG A 1 459 ? -5.714 29.306 68.023 1.00 56.94 459 ARG A N 1
ATOM 3580 C CA . ARG A 1 459 ? -5.182 29.201 69.392 1.00 56.94 459 ARG A CA 1
ATOM 3581 C C . ARG A 1 459 ? -3.817 29.888 69.525 1.00 56.94 459 ARG A C 1
ATOM 3583 O O . ARG A 1 459 ? -3.624 30.671 70.454 1.00 56.94 459 ARG A O 1
ATOM 3590 N N . ASN A 1 460 ? -2.930 29.714 68.543 1.00 56.53 460 ASN A N 1
ATOM 3591 C CA . ASN A 1 460 ? -1.629 30.395 68.498 1.00 56.53 460 ASN A CA 1
ATOM 3592 C C . ASN A 1 460 ? -1.749 31.914 68.294 1.00 56.53 460 ASN A C 1
ATOM 3594 O O . ASN A 1 460 ? -1.036 32.681 68.943 1.00 56.53 460 ASN A O 1
ATOM 3598 N N . ARG A 1 461 ? -2.702 32.380 67.472 1.00 61.59 461 ARG A N 1
ATOM 3599 C CA . ARG A 1 461 ? -2.997 33.821 67.344 1.00 61.59 461 ARG A CA 1
ATOM 3600 C C . ARG A 1 461 ? -3.542 34.430 68.635 1.00 61.59 461 ARG A C 1
ATOM 3602 O O . ARG A 1 461 ? -3.217 35.577 68.944 1.00 61.59 461 ARG A O 1
ATOM 3609 N N . PHE A 1 462 ? -4.345 33.681 69.388 1.00 62.78 462 PHE A N 1
ATOM 3610 C CA . PHE A 1 462 ? -4.867 34.131 70.679 1.00 62.78 462 PHE A CA 1
ATOM 3611 C C . PHE A 1 462 ? -3.754 34.225 71.734 1.00 62.78 462 PHE A C 1
ATOM 3613 O O . PHE A 1 462 ? -3.643 35.244 72.413 1.00 62.78 462 PHE A O 1
ATOM 3620 N N . LEU A 1 463 ? -2.870 33.222 71.796 1.00 61.09 463 LEU A N 1
ATOM 3621 C CA . LEU A 1 463 ? -1.700 33.215 72.684 1.00 61.09 463 LEU A CA 1
ATOM 3622 C C . LEU A 1 463 ? -0.721 34.356 72.373 1.00 61.09 463 LEU A C 1
ATOM 3624 O O . LEU A 1 463 ? -0.274 35.042 73.292 1.00 61.09 463 LEU A O 1
ATOM 3628 N N . MET A 1 464 ? -0.450 34.635 71.093 1.00 63.09 464 MET A N 1
ATOM 3629 C CA . MET A 1 464 ? 0.387 35.778 70.711 1.00 63.09 464 MET A CA 1
ATOM 3630 C C . MET A 1 464 ? -0.255 37.123 71.068 1.00 63.09 464 MET A C 1
ATOM 3632 O O . MET A 1 464 ? 0.449 38.026 71.519 1.00 63.09 464 MET A O 1
ATOM 3636 N N . LYS A 1 465 ? -1.579 37.282 70.904 1.00 68.88 465 LYS A N 1
ATOM 3637 C CA . LYS A 1 465 ? -2.281 38.500 71.349 1.00 68.88 465 LYS A CA 1
ATOM 3638 C C . LYS A 1 465 ? -2.213 38.670 72.868 1.00 68.88 465 LYS A C 1
ATOM 3640 O O . LYS A 1 465 ? -1.930 39.777 73.318 1.00 68.88 465 LYS A O 1
ATOM 3645 N N . ALA A 1 466 ? -2.407 37.596 73.634 1.00 68.12 466 ALA A N 1
ATOM 3646 C CA . ALA A 1 466 ? -2.311 37.622 75.093 1.00 68.12 466 ALA A CA 1
ATOM 3647 C C . ALA A 1 466 ? -0.898 38.011 75.566 1.00 68.12 466 ALA A C 1
ATOM 3649 O O . ALA A 1 466 ? -0.753 38.928 76.371 1.00 68.12 466 ALA A O 1
ATOM 3650 N N . GLN A 1 467 ? 0.152 37.419 74.984 1.00 64.31 467 GLN A N 1
ATOM 3651 C CA . GLN A 1 467 ? 1.544 37.780 75.289 1.00 64.31 467 GLN A CA 1
ATOM 3652 C C . GLN A 1 467 ? 1.878 39.229 74.914 1.00 64.31 467 GLN A C 1
ATOM 3654 O O . GLN A 1 467 ? 2.637 39.899 75.618 1.00 64.31 467 GLN A O 1
ATOM 3659 N N . LYS A 1 468 ? 1.311 39.738 73.813 1.00 67.06 468 LYS A N 1
ATOM 3660 C CA . LYS A 1 468 ? 1.525 41.126 73.390 1.00 67.06 468 LYS A CA 1
ATOM 3661 C C . LYS A 1 468 ? 0.846 42.109 74.344 1.00 67.06 468 LYS A C 1
ATOM 3663 O O . LYS A 1 468 ? 1.481 43.090 74.708 1.00 67.06 468 LYS A O 1
ATOM 3668 N N . MET A 1 469 ? -0.375 41.809 74.805 1.00 66.25 469 MET A N 1
ATOM 3669 C CA . MET A 1 469 ? -1.078 42.615 75.813 1.00 66.25 469 MET A CA 1
ATOM 3670 C C . MET A 1 469 ? -0.330 42.637 77.149 1.00 66.25 469 MET A C 1
ATOM 3672 O O . MET A 1 469 ? -0.134 43.719 77.702 1.00 66.25 469 MET A O 1
ATOM 3676 N N . GLN A 1 470 ? 0.169 41.482 77.601 1.00 63.53 470 GLN A N 1
ATOM 3677 C CA . GLN A 1 470 ? 0.941 41.360 78.840 1.00 63.53 470 GLN A CA 1
ATOM 3678 C C . GLN A 1 470 ? 2.248 42.171 78.781 1.00 63.53 470 GLN A C 1
ATOM 3680 O O . GLN A 1 470 ? 2.583 42.870 79.733 1.00 63.53 470 GLN A O 1
ATOM 3685 N N . LYS A 1 471 ? 2.938 42.178 77.628 1.00 59.47 471 LYS A N 1
ATOM 3686 C CA . LYS A 1 471 ? 4.125 43.025 77.403 1.00 59.47 471 LYS A CA 1
ATOM 3687 C C . LYS A 1 471 ? 3.815 44.524 77.385 1.00 59.47 471 LYS A C 1
ATOM 3689 O O . LYS A 1 471 ? 4.627 45.305 77.866 1.00 59.47 471 LYS A O 1
ATOM 3694 N N . THR A 1 472 ? 2.668 44.948 76.849 1.00 61.66 472 THR A N 1
ATOM 3695 C CA . THR A 1 472 ? 2.262 46.368 76.907 1.00 61.66 472 THR A CA 1
ATOM 3696 C C . THR A 1 472 ? 1.811 46.820 78.291 1.00 61.66 472 THR A C 1
ATOM 3698 O O . THR A 1 472 ? 1.994 47.992 78.598 1.00 61.66 472 THR A O 1
ATOM 3701 N N . GLN A 1 473 ? 1.244 45.936 79.120 1.00 58.44 473 GLN A N 1
ATOM 3702 C CA . GLN A 1 473 ? 0.947 46.268 80.519 1.00 58.44 473 GLN A CA 1
ATOM 3703 C C . GLN A 1 473 ? 2.233 46.397 81.341 1.00 58.44 473 GLN A C 1
ATOM 3705 O O . GLN A 1 473 ? 2.422 47.423 81.981 1.00 58.44 473 GLN A O 1
ATOM 3710 N N . PHE A 1 474 ? 3.176 45.459 81.197 1.00 55.12 474 PHE A N 1
ATOM 3711 C CA . PHE A 1 474 ? 4.483 45.538 81.866 1.00 55.12 474 PHE A CA 1
ATOM 3712 C C . PHE A 1 474 ? 5.291 46.787 81.489 1.00 55.12 474 PHE A C 1
ATOM 3714 O O . PHE A 1 474 ? 6.044 47.307 82.303 1.00 55.12 474 PHE A O 1
ATOM 3721 N N . LYS A 1 475 ? 5.140 47.280 80.254 1.00 55.19 475 LYS A N 1
ATOM 3722 C CA . LYS A 1 475 ? 5.817 48.499 79.794 1.00 55.19 475 LYS A CA 1
ATOM 3723 C C . LYS A 1 475 ? 5.149 49.789 80.291 1.00 55.19 475 LYS A C 1
ATOM 3725 O O . LYS A 1 475 ? 5.807 50.812 80.327 1.00 55.19 475 LYS A O 1
ATOM 3730 N N . LYS A 1 476 ? 3.868 49.747 80.674 1.00 56.94 476 LYS A N 1
ATOM 3731 C CA . LYS A 1 476 ? 3.136 50.902 81.227 1.00 56.94 476 LYS A CA 1
ATOM 3732 C C . LYS A 1 476 ? 3.255 51.047 82.746 1.00 56.94 476 LYS A C 1
ATOM 3734 O O . LYS A 1 476 ? 2.908 52.100 83.251 1.00 56.94 476 LYS A O 1
ATOM 3739 N N . GLU A 1 477 ? 3.687 50.009 83.460 1.00 55.09 477 GLU A N 1
ATOM 3740 C CA . GLU A 1 477 ? 3.958 50.076 84.907 1.00 55.09 477 GLU A CA 1
ATOM 3741 C C . GLU A 1 477 ? 5.415 50.457 85.231 1.00 55.09 477 GLU A C 1
ATOM 3743 O O . GLU A 1 477 ? 5.751 50.645 86.396 1.00 55.09 477 GLU A O 1
ATOM 3748 N N . HIS A 1 478 ? 6.280 50.569 84.215 1.00 53.19 478 HIS A N 1
ATOM 3749 C CA . HIS A 1 478 ? 7.711 50.863 84.361 1.00 53.19 478 HIS A CA 1
ATOM 3750 C C . HIS A 1 478 ? 8.179 52.154 83.658 1.00 53.19 478 HIS A C 1
ATOM 3752 O O . HIS A 1 478 ? 9.378 52.431 83.676 1.00 53.19 478 HIS A O 1
ATOM 3758 N N . ASP A 1 479 ? 7.246 52.926 83.095 1.00 44.91 479 ASP A N 1
ATOM 3759 C CA . ASP A 1 479 ? 7.397 54.333 82.685 1.00 44.91 479 ASP A CA 1
ATOM 3760 C C . ASP A 1 479 ? 6.490 55.180 83.593 1.00 44.91 479 ASP A C 1
ATOM 3762 O O . ASP A 1 479 ? 6.882 56.318 83.940 1.00 44.91 479 ASP A O 1
#

InterPro domains:
  IPR007277 Svp26/Tex261 [PF04148] (1-230)
  IPR007277 Svp26/Tex261 [PTHR13144] (1-201)

Foldseek 3Di:
DPVVVVVVVVVVVVVVVVVVVVVVVVLVVLLVCCLVCVVVLLVVLVVLLVVLLVVLVVCCVPVVPDPVLSVLLNVLSVLLNVQSVPPPDGDPPPPSVVVNVVSLVVSVVVLVCVLPDDDPDPPDPDPPDPDPSRDDPVRSVVCCVRNRNVNVVSSVSSRVSVVPPDPDPPDPVVDDPDPPPDDPPDDPDDPPPDDDDDDDDDDDDDDDDDDDDDPPPPVVVVVVVVVVVVVVVVVPDPPDDDDDPLDAVVLVLQVVVCVVPVAGDPDDPDPCSFWAAPVNPDRPDDDDDPDPPVVVCVSVPDSGGPTQLVSLLLQLQSCQVVVNVSSNVNSLVSNLVRLDPVDQDALVVLLLLLQCPQAPPPDPSPSHPCPVCSSLVSSLVSLVCCVVPPDDPVRNVVSVVSQPDPRNPSSVVVNVVVCVVCVVVVVVVVVVVVVVVVVVVVVVVVVVVVVVVVVVVVVVVVVVVVVVVVVVVVVVVVD

pLDDT: mean 70.36, std 18.29, range [25.92, 95.31]

Radius of gyration: 39.38 Å; Cα contacts (8 Å, |Δi|>4): 259; chains: 1; bounding box: 101×110×117 Å

Sequence (479 aa):
MWILPLLGYVGIVLGFAFLTLAIASGLYYLSELVEEHTVFAKKLLYRLIYGVVAIQILLLFVDKFPIGLSALSVVSHGIYAQNLRRFPVVKLTDPLFLLSCALVIANHYLWFRHFSAPPPHSYNSYPYSRDFNIPTFTEIAAFFGLCVWLVPFALFVSLSAGENVLPSMGSEYATGDGSSYIMPGKAPESFASSSGVGVGGISSGVEGKRRARSGTNAGMAKAVVTGVREWVKYLSQPEFLNLPAHFHPILIDRIVDFIYTSDYHFCPADDDVTKLKQKDFVFHHATLLPAINANKSAMAAALVGIRDYEFHLRMYALAEELDWDALKSAAYAKLFGAVDAQYPRSTETLTELVKATFTPPGGAARMCKDEDGALQQLVVAAVLTHETKVWREDARKAFTDSVQGPEHDGFRKTYKAIMQANEDLLKVKDMVKELAAARQKVIDQRRKAKSVMGGDDKRNRFLMKAQKMQKTQFKKEHD

Secondary structure (DSSP, 8-state):
--HHHHHHHHHHHHHHHHHHHHHHHHHHHHHHHHHHTHHHHHHHHHHHHHHHHHHHHHHHHHS---HHHHHHHHHHHHHHHHHGGGTT---TT-HHHHHHHHHHHHHHHHHHHHHTSPPTT-----TT---TTS--HHHHHHHIIIIIIHHHHHHHHHHHHHTTS---TT-TTS--TT-----TT-PPP--------------------------TTHHHHHHHHHHHHHHHHHSS--S-----TTS-HHHHHHHHHHHHHS------SSS-TTB--GGG---SS---PPP--TTTTTTS---TT-BHHHHHHHHHHHHHHTT-HHHHHHHHHHHHHHHSTTS---HHHHHHHHHHHHSPTT-TT-----TTSHHHHHHHHHHHHHHHHT--HHHHHHHHHHT-SGGGHHHHHHHHHHHHHTHHHHHHHHHHHHHHHHHHHHHHHHHHHHHHHTTHHHHHHHHHHHHHHHHHHHHHS--

Mean predicted aligned error: 21.95 Å